Protein AF-0000000087741694 (afdb_homodimer)

Sequence (452 aa):
MKETFDQDNRLTVNGIVIKHRPVGEYDFTVTIITMERGKISAFARGARKPGGKLSGNVEPFCYGTFTLYEGKSSYNIIETDIINYFEPFRRNLEDTCYGTYLLELADYYATENSDETELLKLLYLSLTALTKDAFDKRLVRCIFELRALVIDGQYPGFPENRGYSDAVKLAMQHINGSDLKSLFTFRLSDQALKELIDITRMYREHFVDRQLKSLEILSTVERELIMKETFDQDNRLTVNGIVIKHRPVGEYDFTVTIITMERGKISAFARGARKPGGKLSGNVEPFCYGTFTLYEGKSSYNIIETDIINYFEPFRRNLEDTCYGTYLLELADYYATENSDETELLKLLYLSLTALTKDAFDKRLVRCIFELRALVIDGQYPGFPENRGYSDAVKLAMQHINGSDLKSLFTFRLSDQALKELIDITRMYREHFVDRQLKSLEILSTVERELI

Structure (mmCIF, N/CA/C/O backbone):
data_AF-0000000087741694-model_v1
#
loop_
_entity.id
_entity.type
_entity.pdbx_description
1 polymer 'DNA repair protein RecO'
#
loop_
_atom_site.group_PDB
_atom_site.id
_atom_site.type_symbol
_atom_site.label_atom_id
_atom_site.label_alt_id
_atom_site.label_comp_id
_atom_site.label_asym_id
_atom_site.label_entity_id
_atom_site.label_seq_id
_atom_site.pdbx_PDB_ins_code
_atom_site.Cartn_x
_atom_site.Cartn_y
_atom_site.Cartn_z
_atom_site.occupancy
_atom_site.B_iso_or_equiv
_atom_site.auth_seq_id
_atom_site.auth_comp_id
_atom_site.auth_asym_id
_atom_site.auth_atom_id
_atom_site.pdbx_PDB_model_num
ATOM 1 N N . MET A 1 1 ? 46.594 -31.969 6.262 1 24.14 1 MET A N 1
ATOM 2 C CA . MET A 1 1 ? 46.094 -31.328 5.043 1 24.14 1 MET A CA 1
ATOM 3 C C . MET A 1 1 ? 44.562 -31.219 5.09 1 24.14 1 MET A C 1
ATOM 5 O O . MET A 1 1 ? 43.844 -32.125 4.672 1 24.14 1 MET A O 1
ATOM 9 N N . LYS A 1 2 ? 43.938 -30.969 6.297 1 33.34 2 LYS A N 1
ATOM 10 C CA . LYS A 1 2 ? 42.562 -31.031 6.801 1 33.34 2 LYS A CA 1
ATOM 11 C C . LYS A 1 2 ? 41.594 -30.281 5.895 1 33.34 2 LYS A C 1
ATOM 13 O O . LYS A 1 2 ? 41.656 -29.047 5.832 1 33.34 2 LYS A O 1
ATOM 18 N N . GLU A 1 3 ? 41.562 -30.656 4.613 1 34.78 3 GLU A N 1
ATOM 19 C CA . GLU A 1 3 ? 40.688 -30.203 3.545 1 34.78 3 GLU A CA 1
ATOM 20 C C . GLU A 1 3 ? 39.219 -30.078 4.035 1 34.78 3 GLU A C 1
ATOM 22 O O . GLU A 1 3 ? 38.5 -31.062 4.113 1 34.78 3 GLU A O 1
ATOM 27 N N . THR A 1 4 ? 39 -29.609 5.199 1 36.34 4 THR A N 1
ATOM 28 C CA . THR A 1 4 ? 37.719 -29.422 5.875 1 36.34 4 THR A CA 1
ATOM 29 C C . THR A 1 4 ? 36.656 -28.891 4.902 1 36.34 4 THR A C 1
ATOM 31 O O . THR A 1 4 ? 36.875 -27.891 4.223 1 36.34 4 THR A O 1
ATOM 34 N N . PHE A 1 5 ? 35.906 -29.734 4.148 1 37.19 5 PHE A N 1
ATOM 35 C CA . PHE A 1 5 ? 34.75 -29.562 3.309 1 37.19 5 PHE A CA 1
ATOM 36 C C . PHE A 1 5 ? 33.844 -28.438 3.848 1 37.19 5 PHE A C 1
ATOM 38 O O . PHE A 1 5 ? 33.062 -28.656 4.785 1 37.19 5 PHE A O 1
ATOM 45 N N . ASP A 1 6 ? 34.219 -27.328 4.367 1 41.81 6 ASP A N 1
ATOM 46 C CA . ASP A 1 6 ? 33.469 -26.094 4.523 1 41.81 6 ASP A CA 1
ATOM 47 C C . ASP A 1 6 ? 32.406 -25.953 3.43 1 41.81 6 ASP A C 1
ATOM 49 O O . ASP A 1 6 ? 32.719 -25.531 2.312 1 41.81 6 ASP A O 1
ATOM 53 N N . GLN A 1 7 ? 31.75 -26.922 2.783 1 45.66 7 GLN A N 1
ATOM 54 C CA . GLN A 1 7 ? 30.75 -27.25 1.775 1 45.66 7 GLN A CA 1
ATOM 55 C C . GLN A 1 7 ? 29.703 -26.141 1.645 1 45.66 7 GLN A C 1
ATOM 57 O O . GLN A 1 7 ? 29.109 -25.719 2.639 1 45.66 7 GLN A O 1
ATOM 62 N N . ASP A 1 8 ? 29.859 -25.094 0.724 1 59.34 8 ASP A N 1
ATOM 63 C CA . ASP A 1 8 ? 29.312 -23.766 0.406 1 59.34 8 ASP A CA 1
ATOM 64 C C . ASP A 1 8 ? 27.797 -23.781 0.395 1 59.34 8 ASP A C 1
ATOM 66 O O . ASP A 1 8 ? 27.172 -24.297 -0.542 1 59.34 8 ASP A O 1
ATOM 70 N N . ASN A 1 9 ? 27.031 -23.922 1.362 1 82.44 9 ASN A N 1
ATOM 71 C CA . ASN A 1 9 ? 25.609 -23.969 1.669 1 82.44 9 ASN A CA 1
ATOM 72 C C . ASN A 1 9 ? 24.875 -22.75 1.134 1 82.44 9 ASN A C 1
ATOM 74 O O . ASN A 1 9 ? 23.844 -22.359 1.673 1 82.44 9 ASN A O 1
ATOM 78 N N . ARG A 1 10 ? 25.516 -22.203 0.082 1 90.69 10 ARG A N 1
ATOM 79 C CA . ARG A 1 10 ? 24.844 -21.094 -0.572 1 90.69 10 ARG A CA 1
ATOM 80 C C . ARG A 1 10 ? 23.969 -21.562 -1.727 1 90.69 10 ARG A C 1
ATOM 82 O O . ARG A 1 10 ? 24.344 -22.484 -2.463 1 90.69 10 ARG A O 1
ATOM 89 N N . LEU A 1 11 ? 22.844 -21.109 -1.789 1 93.56 11 LEU A N 1
ATOM 90 C CA . LEU A 1 11 ? 21.938 -21.406 -2.895 1 93.56 11 LEU A CA 1
ATOM 91 C C . LEU A 1 11 ? 21.328 -20.125 -3.451 1 93.56 11 LEU A C 1
ATOM 93 O O . LEU A 1 11 ? 21.125 -19.156 -2.713 1 93.56 11 LEU A O 1
ATOM 97 N N . THR A 1 12 ? 21.172 -20.078 -4.785 1 96.56 12 THR A N 1
ATOM 98 C CA . THR A 1 12 ? 20.531 -18.953 -5.457 1 96.56 12 THR A CA 1
ATOM 99 C C . THR A 1 12 ? 19.156 -19.359 -5.996 1 96.56 12 THR A C 1
ATOM 101 O O . THR A 1 12 ? 19.016 -20.406 -6.637 1 96.56 12 THR A O 1
ATOM 104 N N . VAL A 1 13 ? 18.172 -18.562 -5.668 1 96.44 13 VAL A N 1
ATOM 105 C CA . VAL A 1 13 ? 16.828 -18.844 -6.137 1 96.44 13 VAL A CA 1
ATOM 106 C C . VAL A 1 13 ? 16.25 -17.609 -6.836 1 96.44 13 VAL A C 1
ATOM 108 O O . VAL A 1 13 ? 16.641 -16.484 -6.535 1 96.44 13 VAL A O 1
ATOM 111 N N . ASN A 1 14 ? 15.375 -17.828 -7.824 1 97.31 14 ASN A N 1
ATOM 112 C CA . ASN A 1 14 ? 14.562 -16.797 -8.477 1 97.31 14 ASN A CA 1
ATOM 113 C C . ASN A 1 14 ? 13.141 -16.766 -7.922 1 97.31 14 ASN A C 1
ATOM 115 O O . ASN A 1 14 ? 12.508 -17.812 -7.781 1 97.31 14 ASN A O 1
ATOM 119 N N . GLY A 1 15 ? 12.711 -15.578 -7.48 1 98 15 GLY A N 1
ATOM 120 C CA . GLY A 1 15 ? 11.375 -15.57 -6.91 1 98 15 GLY A CA 1
ATOM 121 C C . GLY A 1 15 ? 10.859 -14.18 -6.609 1 98 15 GLY A C 1
ATOM 122 O O . GLY A 1 15 ? 11.453 -13.188 -7.031 1 98 15 GLY A O 1
ATOM 123 N N . ILE A 1 16 ? 9.703 -14.148 -6.02 1 98.25 16 ILE A N 1
ATOM 124 C CA . ILE A 1 16 ? 9.023 -12.914 -5.648 1 98.25 16 ILE A CA 1
ATOM 125 C C . ILE A 1 16 ? 8.742 -12.914 -4.145 1 98.25 16 ILE A C 1
ATOM 127 O O . ILE A 1 16 ? 8.352 -13.938 -3.582 1 98.25 16 ILE A O 1
ATOM 131 N N . VAL A 1 17 ? 9.039 -11.75 -3.504 1 97.19 17 VAL A N 1
ATOM 132 C CA . VAL A 1 17 ? 8.727 -11.594 -2.088 1 97.19 17 VAL A CA 1
ATOM 133 C C . VAL A 1 17 ? 7.223 -11.43 -1.908 1 97.19 17 VAL A C 1
ATOM 135 O O . VAL A 1 17 ? 6.609 -10.547 -2.51 1 97.19 17 VAL A O 1
ATOM 138 N N . ILE A 1 18 ? 6.688 -12.234 -1.032 1 96.75 18 ILE A N 1
ATOM 139 C CA . ILE A 1 18 ? 5.25 -12.25 -0.786 1 96.75 18 ILE A CA 1
ATOM 140 C C . ILE A 1 18 ? 4.922 -11.367 0.416 1 96.75 18 ILE A C 1
ATOM 142 O O . ILE A 1 18 ? 3.945 -10.609 0.392 1 96.75 18 ILE A O 1
ATOM 146 N N . LYS A 1 19 ? 5.605 -11.547 1.415 1 94.25 19 LYS A N 1
ATOM 147 C CA . LYS A 1 19 ? 5.422 -10.797 2.658 1 94.25 19 LYS A CA 1
ATOM 148 C C . LYS A 1 19 ? 6.684 -10.836 3.514 1 94.25 19 LYS A C 1
ATOM 150 O O . LYS A 1 19 ? 7.598 -11.625 3.244 1 94.25 19 LYS A O 1
ATOM 155 N N . HIS A 1 20 ? 6.773 -9.938 4.359 1 94.38 20 HIS A N 1
ATOM 156 C CA . HIS A 1 20 ? 7.832 -9.961 5.363 1 94.38 20 HIS A CA 1
ATOM 157 C C . HIS A 1 20 ? 7.309 -9.516 6.723 1 94.38 20 HIS A C 1
ATOM 159 O O . HIS A 1 20 ? 6.258 -8.875 6.812 1 94.38 20 HIS A O 1
ATOM 165 N N . ARG A 1 21 ? 7.973 -9.945 7.75 1 91.75 21 ARG A N 1
ATOM 166 C CA . ARG A 1 21 ? 7.625 -9.594 9.125 1 91.75 21 ARG A CA 1
ATOM 167 C C . ARG A 1 21 ? 8.867 -9.211 9.922 1 91.75 21 ARG A C 1
ATOM 169 O O . ARG A 1 21 ? 9.922 -9.844 9.773 1 91.75 21 ARG A O 1
ATOM 176 N N . PRO A 1 22 ? 8.695 -8.164 10.75 1 90.38 22 PRO A N 1
ATOM 177 C CA . PRO A 1 22 ? 9.852 -7.773 11.562 1 90.38 22 PRO A CA 1
ATOM 178 C C . PRO A 1 22 ? 10.219 -8.82 12.609 1 90.38 22 PRO A C 1
ATOM 180 O O . PRO A 1 22 ? 9.336 -9.453 13.188 1 90.38 22 PRO A O 1
ATOM 183 N N . VAL A 1 23 ? 11.461 -9 12.68 1 92.88 23 VAL A N 1
ATOM 184 C CA . VAL A 1 23 ? 12.023 -9.867 13.719 1 92.88 23 VAL A CA 1
ATOM 185 C C . VAL A 1 23 ? 13.25 -9.195 14.336 1 92.88 23 VAL A C 1
ATOM 187 O O . VAL A 1 23 ? 14.102 -8.656 13.625 1 92.88 23 VAL A O 1
ATOM 190 N N . GLY A 1 24 ? 13.289 -9.219 15.656 1 92.12 24 GLY A N 1
ATOM 191 C CA . GLY A 1 24 ? 14.406 -8.547 16.297 1 92.12 24 GLY A CA 1
ATOM 192 C C . GLY A 1 24 ? 14.383 -7.039 16.094 1 92.12 24 GLY A C 1
ATOM 193 O O . GLY A 1 24 ? 13.312 -6.445 15.938 1 92.12 24 GLY A O 1
ATOM 194 N N . GLU A 1 25 ? 15.5 -6.441 16.219 1 90 25 GLU A N 1
ATOM 195 C CA . GLU A 1 25 ? 15.586 -4.984 16.141 1 90 25 GLU A CA 1
ATOM 196 C C . GLU A 1 25 ? 15.594 -4.5 14.703 1 90 25 GLU A C 1
ATOM 198 O O . GLU A 1 25 ? 14.93 -3.516 14.367 1 90 25 GLU A O 1
ATOM 203 N N . TYR A 1 26 ? 16.312 -5.273 13.82 1 91.44 26 TYR A N 1
ATOM 204 C CA . TYR A 1 26 ? 16.516 -4.699 12.492 1 91.44 26 TYR A CA 1
ATOM 205 C C . TYR A 1 26 ? 16.297 -5.742 11.406 1 91.44 26 TYR A C 1
ATOM 207 O O . TYR A 1 26 ? 16.594 -5.5 10.234 1 91.44 26 TYR A O 1
ATOM 215 N N . ASP A 1 27 ? 15.773 -6.949 11.742 1 94.75 27 ASP A N 1
ATOM 216 C CA . ASP A 1 27 ? 15.695 -8.039 10.773 1 94.75 27 ASP A CA 1
ATOM 217 C C . ASP A 1 27 ? 14.266 -8.242 10.289 1 94.75 27 ASP A C 1
ATOM 219 O O . ASP A 1 27 ? 13.312 -7.77 10.922 1 94.75 27 ASP A O 1
ATOM 223 N N . PHE A 1 28 ? 14.203 -8.93 9.102 1 95.12 28 PHE A N 1
ATOM 224 C CA . PHE A 1 28 ? 12.93 -9.453 8.641 1 95.12 28 PHE A CA 1
ATOM 225 C C . PHE A 1 28 ? 12.984 -10.969 8.484 1 95.12 28 PHE A C 1
ATOM 227 O O . PHE A 1 28 ? 14.047 -11.523 8.188 1 95.12 28 PHE A O 1
ATOM 234 N N . THR A 1 29 ? 11.883 -11.586 8.797 1 96.56 29 THR A N 1
ATOM 235 C CA . THR A 1 29 ? 11.594 -12.859 8.141 1 96.56 29 THR A CA 1
ATOM 236 C C . THR A 1 29 ? 10.805 -12.633 6.848 1 96.56 29 THR A C 1
ATOM 238 O O . THR A 1 29 ? 9.797 -11.93 6.848 1 96.56 29 THR A O 1
ATOM 241 N N . VAL A 1 30 ? 11.258 -13.203 5.785 1 96.88 30 VAL A N 1
ATOM 242 C CA . VAL A 1 30 ? 10.719 -12.922 4.461 1 96.88 30 VAL A CA 1
ATOM 243 C C . VAL A 1 30 ? 10.172 -14.211 3.84 1 96.88 30 VAL A C 1
ATOM 245 O O . VAL A 1 30 ? 10.828 -15.25 3.885 1 96.88 30 VAL A O 1
ATOM 248 N N . THR A 1 31 ? 9.016 -14.148 3.33 1 97 31 THR A N 1
ATOM 249 C CA . THR A 1 31 ? 8.445 -15.25 2.564 1 97 31 THR A CA 1
ATOM 250 C C . THR A 1 31 ? 8.602 -15 1.066 1 97 31 THR A C 1
ATOM 252 O O . THR A 1 31 ? 8.227 -13.945 0.562 1 97 31 THR A O 1
ATOM 255 N N . ILE A 1 32 ? 9.18 -16 0.4 1 97.69 32 ILE A N 1
ATOM 256 C CA . ILE A 1 32 ? 9.445 -15.898 -1.031 1 97.69 32 ILE A CA 1
ATOM 257 C C . ILE A 1 32 ? 8.875 -17.125 -1.75 1 97.69 32 ILE A C 1
ATOM 259 O O . ILE A 1 32 ? 9.055 -18.25 -1.301 1 97.69 32 ILE A O 1
ATOM 263 N N . ILE A 1 33 ? 8.117 -16.891 -2.803 1 98.06 33 ILE A N 1
ATOM 264 C CA . ILE A 1 33 ? 7.812 -17.969 -3.734 1 98.06 33 ILE A CA 1
ATOM 265 C C . ILE A 1 33 ? 8.914 -18.062 -4.793 1 98.06 33 ILE A C 1
ATOM 267 O O . ILE A 1 33 ? 9.203 -17.078 -5.48 1 98.06 33 ILE A O 1
ATOM 271 N N . THR A 1 34 ? 9.484 -19.219 -4.875 1 97 34 THR A N 1
ATOM 272 C CA . THR A 1 34 ? 10.656 -19.375 -5.73 1 97 34 THR A CA 1
ATOM 273 C C . THR A 1 34 ? 10.406 -20.422 -6.816 1 97 34 THR A C 1
ATOM 275 O O . THR A 1 34 ? 9.5 -21.25 -6.688 1 97 34 THR A O 1
ATOM 278 N N . MET A 1 35 ? 11.172 -20.312 -7.879 1 94.75 35 MET A N 1
ATOM 279 C CA . MET A 1 35 ? 11.141 -21.312 -8.945 1 94.75 35 MET A CA 1
ATOM 280 C C . MET A 1 35 ? 11.789 -22.609 -8.492 1 94.75 35 MET A C 1
ATOM 282 O O . MET A 1 35 ? 11.312 -23.703 -8.836 1 94.75 35 MET A O 1
ATOM 286 N N . GLU A 1 36 ? 12.758 -22.547 -7.59 1 92.81 36 GLU A N 1
ATOM 287 C CA . GLU A 1 36 ? 13.648 -23.672 -7.301 1 92.81 36 GLU A CA 1
ATOM 288 C C . GLU A 1 36 ? 13.203 -24.422 -6.051 1 92.81 36 GLU A C 1
ATOM 290 O O . GLU A 1 36 ? 13.359 -25.641 -5.961 1 92.81 36 GLU A O 1
ATOM 295 N N . ARG A 1 37 ? 12.648 -23.734 -5.121 1 92.69 37 ARG A N 1
ATOM 296 C CA . ARG A 1 37 ? 12.422 -24.359 -3.816 1 92.69 37 ARG A CA 1
ATOM 297 C C . ARG A 1 37 ? 10.992 -24.125 -3.344 1 92.69 37 ARG A C 1
ATOM 299 O O . ARG A 1 37 ? 10.68 -24.328 -2.166 1 92.69 37 ARG A O 1
ATOM 306 N N . GLY A 1 38 ? 10.141 -23.672 -4.281 1 94.75 38 GLY A N 1
ATOM 307 C CA . GLY A 1 38 ? 8.789 -23.391 -3.846 1 94.75 38 GLY A CA 1
ATOM 308 C C . GLY A 1 38 ? 8.695 -22.219 -2.9 1 94.75 38 GLY A C 1
ATOM 309 O O . GLY A 1 38 ? 9.391 -21.219 -3.082 1 94.75 38 GLY A O 1
ATOM 310 N N . LYS A 1 39 ? 7.773 -22.312 -1.939 1 96.62 39 LYS A N 1
ATOM 311 C CA . LYS A 1 39 ? 7.621 -21.25 -0.938 1 96.62 39 LYS A CA 1
ATOM 312 C C . LYS A 1 39 ? 8.617 -21.438 0.204 1 96.62 39 LYS A C 1
ATOM 314 O O . LYS A 1 39 ? 8.695 -22.5 0.81 1 96.62 39 LYS A O 1
ATOM 319 N N . ILE A 1 40 ? 9.375 -20.422 0.472 1 96.19 40 ILE A N 1
ATOM 320 C CA . ILE A 1 40 ? 10.352 -20.516 1.553 1 96.19 40 ILE A CA 1
ATOM 321 C C . ILE A 1 40 ? 10.219 -19.312 2.48 1 96.19 40 ILE A C 1
ATOM 323 O O . ILE A 1 40 ? 9.664 -18.281 2.092 1 96.19 40 ILE A O 1
ATOM 327 N N . SER A 1 41 ? 10.688 -19.5 3.672 1 96.19 41 SER A N 1
ATOM 328 C CA . SER A 1 41 ? 10.883 -18.422 4.633 1 96.19 41 SER A CA 1
ATOM 329 C C . SER A 1 41 ? 12.367 -18.219 4.926 1 96.19 41 SER A C 1
ATOM 331 O O . SER A 1 41 ? 13.109 -19.172 5.117 1 96.19 41 SER A O 1
ATOM 333 N N . ALA A 1 42 ? 12.82 -17 4.84 1 97.44 42 ALA A N 1
ATOM 334 C CA . ALA A 1 42 ? 14.234 -16.703 5.039 1 97.44 42 ALA A CA 1
ATOM 335 C C . ALA A 1 42 ? 14.414 -15.453 5.91 1 97.44 42 ALA A C 1
ATOM 337 O O . ALA A 1 42 ? 13.602 -14.531 5.852 1 97.44 42 ALA A O 1
ATOM 338 N N . PHE A 1 43 ? 15.477 -15.453 6.645 1 97.19 43 PHE A N 1
ATOM 339 C CA . PHE A 1 43 ? 15.82 -14.273 7.43 1 97.19 43 PHE A CA 1
ATOM 340 C C . PHE A 1 43 ? 16.594 -13.266 6.582 1 97.19 43 PHE A C 1
ATOM 342 O O . PHE A 1 43 ? 17.453 -13.641 5.785 1 97.19 43 PHE A O 1
ATOM 349 N N . ALA A 1 44 ? 16.234 -12.039 6.715 1 96.81 44 ALA A N 1
ATOM 350 C CA . ALA A 1 44 ? 16.969 -10.922 6.145 1 96.81 44 ALA A CA 1
ATOM 351 C C . ALA A 1 44 ? 17.562 -10.039 7.242 1 96.81 44 ALA A C 1
ATOM 353 O O . ALA A 1 44 ? 16.906 -9.102 7.715 1 96.81 44 ALA A O 1
ATOM 354 N N . ARG A 1 45 ? 18.797 -10.273 7.52 1 94.94 45 ARG A N 1
ATOM 355 C CA . ARG A 1 45 ? 19.438 -9.578 8.625 1 94.94 45 ARG A CA 1
ATOM 356 C C . ARG A 1 45 ? 19.797 -8.148 8.242 1 94.94 45 ARG A C 1
ATOM 358 O O . ARG A 1 45 ? 20.328 -7.906 7.148 1 94.94 45 ARG A O 1
ATOM 365 N N . GLY A 1 46 ? 19.438 -7.207 9.18 1 92.75 46 GLY A N 1
ATOM 366 C CA . GLY A 1 46 ? 19.781 -5.809 8.969 1 92.75 46 GLY A CA 1
ATOM 367 C C . GLY A 1 46 ? 18.938 -5.141 7.902 1 92.75 46 GLY A C 1
ATOM 368 O O . GLY A 1 46 ? 19.219 -4.008 7.5 1 92.75 46 GLY A O 1
ATOM 369 N N . ALA A 1 47 ? 17.953 -5.801 7.438 1 91.44 47 ALA A N 1
ATOM 370 C CA . ALA A 1 47 ? 17.156 -5.305 6.316 1 91.44 47 ALA A CA 1
ATOM 371 C C . ALA A 1 47 ? 16.375 -4.051 6.703 1 91.44 47 ALA A C 1
ATOM 373 O O . ALA A 1 47 ? 15.945 -3.295 5.832 1 91.44 47 ALA A O 1
ATOM 374 N N . ARG A 1 48 ? 16.141 -3.812 7.973 1 86.44 48 ARG A N 1
ATOM 375 C CA . ARG A 1 48 ? 15.375 -2.658 8.43 1 86.44 48 ARG A CA 1
ATOM 376 C C . ARG A 1 48 ? 16.297 -1.493 8.781 1 86.44 48 ARG A C 1
ATOM 378 O O . ARG A 1 48 ? 15.828 -0.443 9.227 1 86.44 48 ARG A O 1
ATOM 385 N N . LYS A 1 49 ? 17.562 -1.662 8.594 1 83.81 49 LYS A N 1
ATOM 386 C CA . LYS A 1 49 ? 18.516 -0.571 8.812 1 83.81 49 LYS A CA 1
ATOM 387 C C . LYS A 1 49 ? 18.516 0.397 7.633 1 83.81 49 LYS A C 1
ATOM 389 O O . LYS A 1 49 ? 18.609 -0.024 6.48 1 83.81 49 LYS A O 1
ATOM 394 N N . PRO A 1 50 ? 18.391 1.628 8.016 1 73.56 50 PRO A N 1
ATOM 395 C CA . PRO A 1 50 ? 18.531 2.588 6.918 1 73.56 50 PRO A CA 1
ATOM 396 C C . PRO A 1 50 ? 19.859 2.434 6.164 1 73.56 50 PRO A C 1
ATOM 398 O O . PRO A 1 50 ? 20.922 2.359 6.785 1 73.56 50 PRO A O 1
ATOM 401 N N . GLY A 1 51 ? 19.766 2.221 4.859 1 72.81 51 GLY A N 1
ATOM 402 C CA . GLY A 1 51 ? 20.969 2.123 4.031 1 72.81 51 GLY A CA 1
ATOM 403 C C . GLY A 1 51 ? 21.562 0.731 4.02 1 72.81 51 GLY A C 1
ATOM 404 O O . GLY A 1 51 ? 22.625 0.511 3.414 1 72.81 51 GLY A O 1
ATOM 405 N N . GLY A 1 52 ? 21 -0.155 4.648 1 80.62 52 GLY A N 1
ATOM 406 C CA . GLY A 1 52 ? 21.484 -1.521 4.664 1 80.62 52 GLY A CA 1
ATOM 407 C C . GLY A 1 52 ? 21.453 -2.188 3.303 1 80.62 52 GLY A C 1
ATOM 408 O O . GLY A 1 52 ? 20.719 -1.744 2.412 1 80.62 52 GLY A O 1
ATOM 409 N N . LYS A 1 53 ? 22.266 -3.244 3.148 1 85.19 53 LYS A N 1
ATOM 410 C CA . LYS A 1 53 ? 22.422 -3.943 1.876 1 85.19 53 LYS A CA 1
ATOM 411 C C . LYS A 1 53 ? 21.094 -4.539 1.402 1 85.19 53 LYS A C 1
ATOM 413 O O . LYS A 1 53 ? 20.812 -4.547 0.205 1 85.19 53 LYS A O 1
ATOM 418 N N . LEU A 1 54 ? 20.328 -5.031 2.324 1 91.69 54 LEU A N 1
ATOM 419 C CA . LEU A 1 54 ? 19.094 -5.715 1.975 1 91.69 54 LEU A CA 1
ATOM 420 C C . LEU A 1 54 ? 17.906 -4.77 2.104 1 91.69 54 LEU A C 1
ATOM 422 O O . LEU A 1 54 ? 16.781 -5.137 1.761 1 91.69 54 LEU A O 1
ATOM 426 N N . SER A 1 55 ? 18.156 -3.545 2.562 1 83.75 55 SER A N 1
ATOM 427 C CA . SER A 1 55 ? 17.062 -2.586 2.768 1 83.75 55 SER A CA 1
ATOM 428 C C . SER A 1 55 ? 16.375 -2.248 1.453 1 83.75 55 SER A C 1
ATOM 430 O O . SER A 1 55 ? 17.031 -1.953 0.454 1 83.75 55 SER A O 1
ATOM 432 N N . GLY A 1 56 ? 15.016 -2.459 1.428 1 82.06 56 GLY A N 1
ATOM 433 C CA . GLY A 1 56 ? 14.242 -2.143 0.238 1 82.06 56 GLY A CA 1
ATOM 434 C C . GLY A 1 56 ? 14.195 -3.281 -0.763 1 82.06 56 GLY A C 1
ATOM 435 O O . GLY A 1 56 ? 13.391 -3.258 -1.7 1 82.06 56 GLY A O 1
ATOM 436 N N . ASN A 1 57 ? 15.008 -4.316 -0.549 1 89.5 57 ASN A N 1
ATOM 437 C CA . ASN A 1 57 ? 15.148 -5.359 -1.558 1 89.5 57 ASN A CA 1
ATOM 438 C C . ASN A 1 57 ? 14.406 -6.629 -1.155 1 89.5 57 ASN A C 1
ATOM 440 O O . ASN A 1 57 ? 14.375 -7.605 -1.908 1 89.5 57 ASN A O 1
ATOM 444 N N . VAL A 1 58 ? 13.836 -6.562 -0.015 1 93.12 58 VAL A N 1
ATOM 445 C CA . VAL A 1 58 ? 13.094 -7.73 0.443 1 93.12 58 VAL A CA 1
ATOM 446 C C . VAL A 1 58 ? 11.672 -7.328 0.819 1 93.12 58 VAL A C 1
ATOM 448 O O . VAL A 1 58 ? 11.086 -7.883 1.752 1 93.12 58 VAL A O 1
ATOM 451 N N . GLU A 1 59 ? 11.211 -6.32 0.126 1 90.31 59 GLU A N 1
ATOM 452 C CA . GLU A 1 59 ? 9.836 -5.859 0.287 1 90.31 59 GLU A CA 1
ATOM 453 C C . GLU A 1 59 ? 8.867 -6.688 -0.554 1 90.31 59 GLU A C 1
ATOM 455 O O . GLU A 1 59 ? 9.258 -7.258 -1.576 1 90.31 59 GLU A O 1
ATOM 460 N N . PRO A 1 60 ? 7.605 -6.734 -0.126 1 93.75 60 PRO A N 1
ATOM 461 C CA . PRO A 1 60 ? 6.621 -7.383 -0.997 1 93.75 60 PRO A CA 1
ATOM 462 C C . PRO A 1 60 ? 6.668 -6.859 -2.432 1 93.75 60 PRO A C 1
ATOM 464 O O . PRO A 1 60 ? 6.922 -5.672 -2.65 1 93.75 60 PRO A O 1
ATOM 467 N N . PHE A 1 61 ? 6.477 -7.73 -3.41 1 94.56 61 PHE A N 1
ATOM 468 C CA . PHE A 1 61 ? 6.438 -7.457 -4.844 1 94.56 61 PHE A CA 1
ATOM 469 C C . PHE A 1 61 ? 7.836 -7.535 -5.445 1 94.56 61 PHE A C 1
ATOM 471 O O . PHE A 1 61 ? 7.984 -7.688 -6.66 1 94.56 61 PHE A O 1
ATOM 478 N N . CYS A 1 62 ? 8.875 -7.418 -4.641 1 93.06 62 CYS A N 1
ATOM 479 C CA . CYS A 1 62 ? 10.219 -7.488 -5.195 1 93.06 62 CYS A CA 1
ATOM 480 C C . CYS A 1 62 ? 10.461 -8.828 -5.883 1 93.06 62 CYS A C 1
ATOM 482 O O . CYS A 1 62 ? 10.305 -9.883 -5.262 1 93.06 62 CYS A O 1
ATOM 484 N N . TYR A 1 63 ? 10.773 -8.75 -7.176 1 96.94 63 TYR A N 1
ATOM 485 C CA . TYR A 1 63 ? 11.102 -9.922 -7.973 1 96.94 63 TYR A CA 1
ATOM 486 C C . TYR A 1 63 ? 12.562 -9.891 -8.406 1 96.94 63 TYR A C 1
ATOM 488 O O . TYR A 1 63 ? 13.047 -8.883 -8.922 1 96.94 63 TYR A O 1
ATOM 496 N N . GLY A 1 64 ? 13.195 -11.023 -8.172 1 96.88 64 GLY A N 1
ATOM 497 C CA . GLY A 1 64 ? 14.594 -11.102 -8.57 1 96.88 64 GLY A CA 1
ATOM 498 C C . GLY A 1 64 ? 15.281 -12.375 -8.102 1 96.88 64 GLY A C 1
ATOM 499 O O . GLY A 1 64 ? 14.633 -13.414 -7.961 1 96.88 64 GLY A O 1
ATOM 500 N N . THR A 1 65 ? 16.578 -12.258 -8.031 1 97.88 65 THR A N 1
ATOM 501 C CA . THR A 1 65 ? 17.406 -13.367 -7.574 1 97.88 65 THR A CA 1
ATOM 502 C C . THR A 1 65 ? 17.844 -13.148 -6.129 1 97.88 65 THR A C 1
ATOM 504 O O . THR A 1 65 ? 18.219 -12.031 -5.75 1 97.88 65 THR A O 1
ATOM 507 N N . PHE A 1 66 ? 17.75 -14.188 -5.375 1 97.94 66 PHE A N 1
ATOM 508 C CA . PHE A 1 66 ? 18.141 -14.172 -3.969 1 97.94 66 PHE A CA 1
ATOM 509 C C . PHE A 1 66 ? 19.203 -15.227 -3.689 1 97.94 66 PHE A C 1
ATOM 511 O O . PHE A 1 66 ? 19.016 -16.406 -3.992 1 97.94 66 PHE A O 1
ATOM 518 N N . THR A 1 67 ? 20.297 -14.781 -3.158 1 98.12 67 THR A N 1
ATOM 519 C CA . THR A 1 67 ? 21.312 -15.703 -2.678 1 98.12 67 THR A CA 1
ATOM 520 C C . THR A 1 67 ? 21.125 -16 -1.195 1 98.12 67 THR A C 1
ATOM 522 O O . THR A 1 67 ? 21.062 -15.086 -0.372 1 98.12 67 THR A O 1
ATOM 525 N N . LEU A 1 68 ? 21.016 -17.266 -0.891 1 97.31 68 LEU A N 1
ATOM 526 C CA . LEU A 1 68 ? 20.672 -17.703 0.457 1 97.31 68 LEU A CA 1
ATOM 527 C C . LEU A 1 68 ? 21.781 -18.562 1.05 1 97.31 68 LEU A C 1
ATOM 529 O O . LEU A 1 68 ? 22.438 -19.312 0.329 1 97.31 68 LEU A O 1
ATOM 533 N N . TYR A 1 69 ? 21.969 -18.391 2.346 1 95.81 69 TYR A N 1
ATOM 534 C CA . TYR A 1 69 ? 22.672 -19.391 3.143 1 95.81 69 TYR A CA 1
ATOM 535 C C . TYR A 1 69 ? 21.703 -20.375 3.773 1 95.81 69 TYR A C 1
ATOM 537 O O . TYR A 1 69 ? 20.734 -19.969 4.438 1 95.81 69 TYR A O 1
ATOM 545 N N . GLU A 1 70 ? 21.891 -21.609 3.447 1 91.06 70 GLU A N 1
ATOM 546 C CA . GLU A 1 70 ? 21.016 -22.641 4.004 1 91.06 70 GLU A CA 1
ATOM 547 C C . GLU A 1 70 ? 21.547 -23.141 5.34 1 91.06 70 GLU A C 1
ATOM 549 O O . GLU A 1 70 ? 22.609 -23.766 5.398 1 91.06 70 GLU A O 1
ATOM 554 N N . GLY A 1 71 ? 20.766 -22.734 6.363 1 85.06 71 GLY A N 1
ATOM 555 C CA . GLY A 1 71 ? 21.094 -23.297 7.668 1 85.06 71 GLY A CA 1
ATOM 556 C C . GLY A 1 71 ? 20.375 -24.594 7.957 1 85.06 71 GLY A C 1
ATOM 557 O O . GLY A 1 71 ? 19.938 -25.281 7.035 1 85.06 71 GLY A O 1
ATOM 558 N N . LYS A 1 72 ? 20.328 -25.047 9.18 1 80.44 72 LYS A N 1
ATOM 559 C CA . LYS A 1 72 ? 19.703 -26.297 9.586 1 80.44 72 LYS A CA 1
ATOM 560 C C . LYS A 1 72 ? 18.203 -26.266 9.344 1 80.44 72 LYS A C 1
ATOM 562 O O . LYS A 1 72 ? 17.641 -27.219 8.805 1 80.44 72 LYS A O 1
ATOM 567 N N . SER A 1 73 ? 17.578 -25.125 9.688 1 80.06 73 SER A N 1
ATOM 568 C CA . SER A 1 73 ? 16.125 -25.094 9.586 1 80.06 73 SER A CA 1
ATOM 569 C C . SER A 1 73 ? 15.633 -23.797 8.969 1 80.06 73 SER A C 1
ATOM 571 O O . SER A 1 73 ? 14.438 -23.484 9.008 1 80.06 73 SER A O 1
ATOM 573 N N . SER A 1 74 ? 16.688 -23.078 8.453 1 85.62 74 SER A N 1
ATOM 574 C CA . SER A 1 74 ? 16.234 -21.766 8 1 85.62 74 SER A CA 1
ATOM 575 C C . SER A 1 74 ? 17.125 -21.234 6.891 1 85.62 74 SER A C 1
ATOM 577 O O . SER A 1 74 ? 18.234 -21.719 6.695 1 85.62 74 SER A O 1
ATOM 579 N N . TYR A 1 75 ? 16.625 -20.375 6.078 1 94.81 75 TYR A N 1
ATOM 580 C CA . TYR A 1 75 ? 17.406 -19.656 5.074 1 94.81 75 TYR A CA 1
ATOM 581 C C . TYR A 1 75 ? 17.75 -18.25 5.559 1 94.81 75 TYR A C 1
ATOM 583 O O . TYR A 1 75 ? 17 -17.656 6.328 1 94.81 75 TYR A O 1
ATOM 591 N N . ASN A 1 76 ? 18.984 -17.875 5.184 1 97.12 76 ASN A N 1
ATOM 592 C CA . ASN A 1 76 ? 19.391 -16.484 5.375 1 97.12 76 ASN A CA 1
ATOM 593 C C . ASN A 1 76 ? 19.688 -15.805 4.047 1 97.12 76 ASN A C 1
ATOM 595 O O . ASN A 1 76 ? 20.516 -16.297 3.266 1 97.12 76 ASN A O 1
ATOM 599 N N . ILE A 1 77 ? 19.031 -14.734 3.836 1 97.94 77 ILE A N 1
ATOM 600 C CA . ILE A 1 77 ? 19.297 -13.977 2.617 1 97.94 77 ILE A CA 1
ATOM 601 C C . ILE A 1 77 ? 20.609 -13.195 2.781 1 97.94 77 ILE A C 1
ATOM 603 O O . ILE A 1 77 ? 20.75 -12.406 3.719 1 97.94 77 ILE A O 1
ATOM 607 N N . ILE A 1 78 ? 21.516 -13.344 1.84 1 96.31 78 ILE A N 1
ATOM 608 C CA . ILE A 1 78 ? 22.797 -12.656 1.986 1 96.31 78 ILE A CA 1
ATOM 609 C C . ILE A 1 78 ? 22.953 -11.625 0.873 1 96.31 78 ILE A C 1
ATOM 611 O O . ILE A 1 78 ? 23.672 -10.633 1.037 1 96.31 78 ILE A O 1
ATOM 615 N N . GLU A 1 79 ? 22.391 -11.914 -0.297 1 96.31 79 GLU A N 1
ATOM 616 C CA . GLU A 1 79 ? 22.453 -11 -1.432 1 96.31 79 GLU A CA 1
ATOM 617 C C . GLU A 1 79 ? 21.172 -11.039 -2.244 1 96.31 79 GLU A C 1
ATOM 619 O O . GLU A 1 79 ? 20.484 -12.07 -2.295 1 96.31 79 GLU A O 1
ATOM 624 N N . THR A 1 80 ? 20.875 -9.875 -2.799 1 95.62 80 THR A N 1
ATOM 625 C CA . THR A 1 80 ? 19.719 -9.781 -3.684 1 95.62 80 THR A CA 1
ATOM 626 C C . THR A 1 80 ? 20.094 -9.062 -4.98 1 95.62 80 THR A C 1
ATOM 628 O O . THR A 1 80 ? 20.969 -8.203 -4.988 1 95.62 80 THR A O 1
ATOM 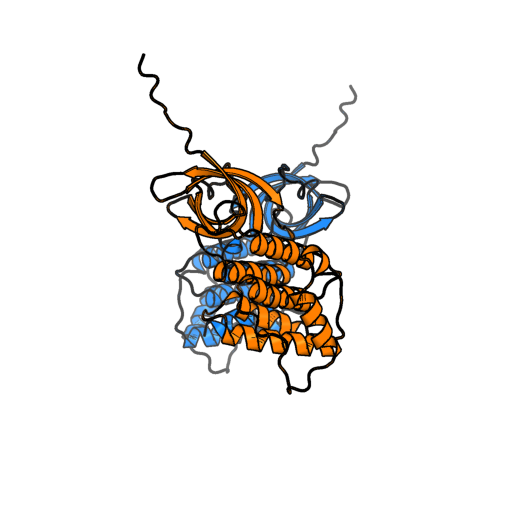631 N N . ASP A 1 81 ? 19.547 -9.492 -6.062 1 94.69 81 ASP A N 1
ATOM 632 C CA . ASP A 1 81 ? 19.547 -8.805 -7.348 1 94.69 81 ASP A CA 1
ATOM 633 C C . ASP A 1 81 ? 18.125 -8.641 -7.891 1 94.69 81 ASP A C 1
ATOM 635 O O . ASP A 1 81 ? 17.609 -9.539 -8.547 1 94.69 81 ASP A O 1
ATOM 639 N N . ILE A 1 82 ? 17.547 -7.445 -7.602 1 92.62 82 ILE A N 1
ATOM 640 C CA . ILE A 1 82 ? 16.141 -7.23 -7.898 1 92.62 82 ILE A CA 1
ATOM 641 C C . ILE A 1 82 ? 15.977 -6.781 -9.352 1 92.62 82 ILE A C 1
ATOM 643 O O . ILE A 1 82 ? 16.641 -5.84 -9.789 1 92.62 82 ILE A O 1
ATOM 647 N N . ILE A 1 83 ? 15.188 -7.492 -10.047 1 91.88 83 ILE A N 1
ATOM 648 C CA . ILE A 1 83 ? 14.914 -7.227 -11.453 1 91.88 83 ILE A CA 1
ATOM 649 C C . ILE A 1 83 ? 13.719 -6.281 -11.57 1 91.88 83 ILE A C 1
ATOM 651 O O . ILE A 1 83 ? 13.688 -5.43 -12.469 1 91.88 83 ILE A O 1
ATOM 655 N N . ASN A 1 84 ? 12.742 -6.453 -10.773 1 91.31 84 ASN A N 1
ATOM 656 C CA . ASN A 1 84 ? 11.531 -5.633 -10.781 1 91.31 84 ASN A CA 1
ATOM 657 C C . ASN A 1 84 ? 11.031 -5.355 -9.367 1 91.31 84 ASN A C 1
ATOM 659 O O . ASN A 1 84 ? 10.766 -6.285 -8.609 1 91.31 84 ASN A O 1
ATOM 663 N N . TYR A 1 85 ? 10.922 -4.141 -9.031 1 86.38 85 TYR A N 1
ATOM 664 C CA . TYR A 1 85 ? 10.414 -3.736 -7.727 1 86.38 85 TYR A CA 1
ATOM 665 C C . TYR A 1 85 ? 8.898 -3.592 -7.75 1 86.38 85 TYR A C 1
ATOM 667 O O . TYR A 1 85 ? 8.266 -3.486 -6.699 1 86.38 85 TYR A O 1
ATOM 675 N N . PHE A 1 86 ? 8.32 -3.619 -8.922 1 89.12 86 PHE A N 1
ATOM 676 C CA . PHE A 1 86 ? 6.898 -3.346 -9.133 1 89.12 86 PHE A CA 1
ATOM 677 C C . PHE A 1 86 ? 6.492 -2.049 -8.445 1 89.12 86 PHE A C 1
ATOM 679 O O . PHE A 1 86 ? 5.559 -2.035 -7.637 1 89.12 86 PHE A O 1
ATOM 686 N N . GLU A 1 87 ? 7.055 -1.028 -8.844 1 81.94 87 GLU A N 1
ATOM 687 C CA . GLU A 1 87 ? 6.938 0.307 -8.273 1 81.94 87 GLU A CA 1
ATOM 688 C C . GLU A 1 87 ? 5.488 0.789 -8.281 1 81.94 87 GLU A C 1
ATOM 690 O O . GLU A 1 87 ? 5.035 1.421 -7.324 1 81.94 87 GLU A O 1
ATOM 695 N N . PRO A 1 88 ? 4.707 0.413 -9.258 1 82.38 88 PRO A N 1
ATOM 696 C CA . PRO A 1 88 ? 3.34 0.93 -9.305 1 82.38 88 PRO A CA 1
ATOM 697 C C . PRO A 1 88 ? 2.512 0.519 -8.094 1 82.38 88 PRO A C 1
ATOM 699 O O . PRO A 1 88 ? 1.604 1.248 -7.684 1 82.38 88 PRO A O 1
ATOM 702 N N . PHE A 1 89 ? 2.816 -0.552 -7.547 1 88.31 89 PHE A N 1
ATOM 703 C CA . PHE A 1 89 ? 2.02 -1.039 -6.426 1 88.31 89 PHE A CA 1
ATOM 704 C C . PHE A 1 89 ? 2.346 -0.265 -5.152 1 88.31 89 PHE A C 1
ATOM 706 O O . PHE A 1 89 ? 1.695 -0.452 -4.121 1 88.31 89 PHE A O 1
ATOM 713 N N . ARG A 1 90 ? 3.26 0.691 -5.246 1 76.38 90 ARG A N 1
ATOM 714 C CA . ARG A 1 90 ? 3.619 1.539 -4.113 1 76.38 90 ARG A CA 1
ATOM 715 C C . ARG A 1 90 ? 3.119 2.965 -4.316 1 76.38 90 ARG A C 1
ATOM 717 O O . ARG A 1 90 ? 3.139 3.775 -3.389 1 76.38 90 ARG A O 1
ATOM 724 N N . ARG A 1 91 ? 2.568 3.227 -5.438 1 76.44 91 ARG A N 1
ATOM 725 C CA . ARG A 1 91 ? 2.232 4.602 -5.801 1 76.44 91 ARG A CA 1
ATOM 726 C C . ARG A 1 91 ? 0.726 4.832 -5.734 1 76.44 91 ARG A C 1
ATOM 728 O O . ARG A 1 91 ? 0.274 5.961 -5.543 1 76.44 91 ARG A O 1
ATOM 735 N N . ASN A 1 92 ? 0.06 3.803 -6.031 1 79.81 92 ASN A N 1
ATOM 736 C CA . ASN A 1 92 ? -1.392 3.863 -6.176 1 79.81 92 ASN A CA 1
ATOM 737 C C . ASN A 1 92 ? -2.086 2.832 -5.289 1 79.81 92 ASN A C 1
ATOM 739 O O . ASN A 1 92 ? -1.843 1.631 -5.422 1 79.81 92 ASN A O 1
ATOM 743 N N . LEU A 1 93 ? -2.855 3.402 -4.359 1 86.25 93 LEU A N 1
ATOM 744 C CA . LEU A 1 93 ? -3.492 2.535 -3.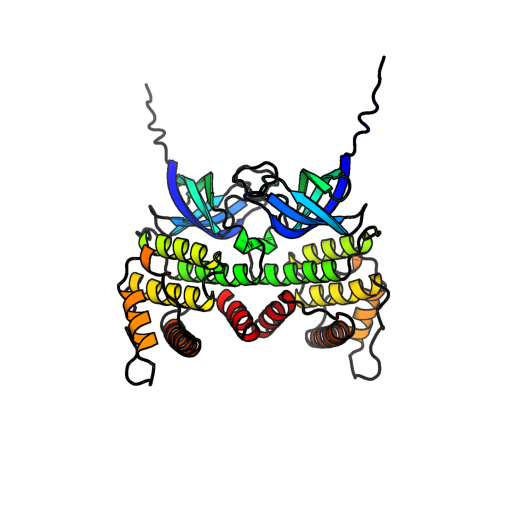371 1 86.25 93 LEU A CA 1
ATOM 745 C C . LEU A 1 93 ? -4.328 1.457 -4.051 1 86.25 93 LEU A C 1
ATOM 747 O O . LEU A 1 93 ? -4.367 0.313 -3.592 1 86.25 93 LEU A O 1
ATOM 751 N N . GLU A 1 94 ? -5.027 1.847 -5.105 1 87.69 94 GLU A N 1
ATOM 752 C CA . GLU A 1 94 ? -5.82 0.854 -5.824 1 87.69 94 GLU A CA 1
ATOM 753 C C . GLU A 1 94 ? -4.945 -0.294 -6.32 1 87.69 94 GLU A C 1
ATOM 755 O O . GLU A 1 94 ? -5.285 -1.465 -6.133 1 87.69 94 GLU A O 1
ATOM 760 N N . ASP A 1 95 ? -3.844 0.024 -6.945 1 91.06 95 ASP A N 1
ATOM 761 C CA . ASP A 1 95 ? -2.914 -0.986 -7.441 1 91.06 95 ASP A CA 1
ATOM 762 C C . ASP A 1 95 ? -2.346 -1.817 -6.293 1 91.06 95 ASP A C 1
ATOM 764 O O . ASP A 1 95 ? -2.172 -3.031 -6.422 1 91.06 95 ASP A O 1
ATOM 768 N N . THR A 1 96 ? -2.111 -1.113 -5.242 1 91.5 96 THR A N 1
ATOM 769 C CA . THR A 1 96 ? -1.608 -1.802 -4.059 1 91.5 96 THR A CA 1
ATOM 770 C C . THR A 1 96 ? -2.604 -2.855 -3.584 1 91.5 96 THR A C 1
ATOM 772 O O . THR A 1 9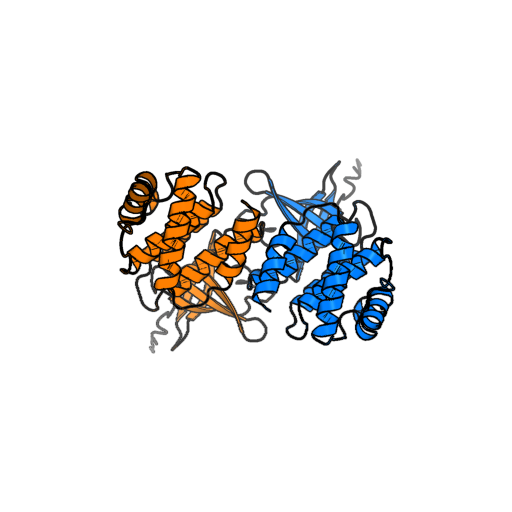6 ? -2.217 -3.98 -3.256 1 91.5 96 THR A O 1
ATOM 775 N N . CYS A 1 97 ? -3.82 -2.502 -3.57 1 92.06 97 CYS A N 1
ATOM 776 C CA . CYS A 1 97 ? -4.855 -3.426 -3.115 1 92.06 97 CYS A CA 1
ATOM 777 C C . CYS A 1 97 ? -4.926 -4.652 -4.016 1 92.06 97 CYS A C 1
ATOM 779 O O . CYS A 1 97 ? -4.918 -5.785 -3.533 1 92.06 97 CYS A O 1
ATOM 781 N N . TYR A 1 98 ? -4.957 -4.414 -5.301 1 94.31 98 TYR A N 1
ATOM 782 C CA . TYR A 1 98 ? -5.016 -5.523 -6.246 1 94.31 98 TYR A CA 1
ATOM 783 C C . TYR A 1 98 ? -3.779 -6.41 -6.121 1 94.31 98 TYR A C 1
ATOM 785 O O . TYR A 1 98 ? -3.893 -7.633 -6.035 1 94.31 98 TYR A O 1
ATOM 793 N N . GLY A 1 99 ? -2.646 -5.77 -6.137 1 95.88 99 GLY A N 1
ATOM 794 C CA . GLY A 1 99 ? -1.404 -6.52 -6.039 1 95.88 99 GLY A CA 1
ATOM 795 C C . GLY A 1 99 ? -1.292 -7.324 -4.758 1 95.88 99 GLY A C 1
ATOM 796 O O . GLY A 1 99 ? -0.905 -8.492 -4.785 1 95.88 99 GLY A O 1
ATOM 797 N N . THR A 1 100 ? -1.609 -6.707 -3.674 1 94.06 100 THR A N 1
ATOM 798 C CA . THR A 1 100 ? -1.532 -7.375 -2.379 1 94.06 100 THR A CA 1
ATOM 799 C C . THR A 1 100 ? -2.467 -8.578 -2.338 1 94.06 100 THR A C 1
ATOM 801 O O . THR A 1 100 ? -2.121 -9.617 -1.771 1 94.06 100 THR A O 1
ATOM 804 N N . TYR A 1 101 ? -3.613 -8.391 -2.904 1 95.38 101 TYR A N 1
ATOM 805 C CA . TYR A 1 101 ? -4.543 -9.508 -2.965 1 95.38 101 TYR A CA 1
ATOM 806 C C . TYR A 1 101 ? -3.939 -10.68 -3.73 1 95.38 101 TYR A C 1
ATOM 808 O O . TYR A 1 101 ? -4.02 -11.828 -3.287 1 95.38 101 TYR A O 1
ATOM 816 N N . LEU A 1 102 ? -3.344 -10.414 -4.879 1 97.56 102 LEU A N 1
ATOM 817 C CA . LEU A 1 102 ? -2.727 -11.477 -5.668 1 97.56 102 LEU A CA 1
ATOM 818 C C . LEU A 1 102 ? -1.603 -12.148 -4.887 1 97.56 102 LEU A C 1
ATOM 820 O O . LEU A 1 102 ? -1.45 -13.367 -4.938 1 97.56 102 LEU A O 1
ATOM 824 N N . LEU A 1 103 ? -0.827 -11.344 -4.148 1 96.75 103 LEU A N 1
ATOM 825 C CA . LEU A 1 103 ? 0.23 -11.914 -3.322 1 96.75 103 LEU A CA 1
ATOM 826 C C . LEU A 1 103 ? -0.351 -12.844 -2.264 1 96.75 103 LEU A C 1
ATOM 828 O O . LEU A 1 103 ? 0.159 -13.945 -2.053 1 96.75 103 LEU A O 1
ATOM 832 N N . GLU A 1 104 ? -1.349 -12.406 -1.649 1 95.38 104 GLU A N 1
ATOM 833 C CA . GLU A 1 104 ? -1.971 -13.188 -0.584 1 95.38 104 GLU A CA 1
ATOM 834 C C . GLU A 1 104 ? -2.543 -14.5 -1.123 1 95.38 104 GLU A C 1
ATOM 836 O O . GLU A 1 104 ? -2.389 -15.555 -0.5 1 95.38 104 GLU A O 1
ATOM 841 N N . LEU A 1 105 ? -3.203 -14.43 -2.205 1 96.75 105 LEU A N 1
ATOM 842 C CA . LEU A 1 105 ? -3.777 -15.625 -2.811 1 96.75 105 LEU A CA 1
ATOM 843 C C . LEU A 1 105 ? -2.684 -16.578 -3.26 1 96.75 105 LEU A C 1
ATOM 845 O O . LEU A 1 105 ? -2.812 -17.797 -3.094 1 96.75 105 LEU A O 1
ATOM 849 N N . ALA A 1 106 ? -1.622 -16.078 -3.883 1 97.38 106 ALA A N 1
ATOM 850 C CA . ALA A 1 106 ? -0.486 -16.906 -4.258 1 97.38 106 ALA A CA 1
ATOM 851 C C . ALA A 1 106 ? 0.112 -17.594 -3.033 1 97.38 106 ALA A C 1
ATOM 853 O O . ALA A 1 106 ? 0.477 -18.781 -3.092 1 97.38 106 ALA A O 1
ATOM 854 N N . ASP A 1 107 ? 0.2 -16.844 -1.986 1 96 107 ASP A N 1
ATOM 855 C CA . ASP A 1 107 ? 0.702 -17.406 -0.733 1 96 107 ASP A CA 1
ATOM 856 C C . ASP A 1 107 ? -0.169 -18.562 -0.259 1 96 107 ASP A C 1
ATOM 858 O O . ASP A 1 107 ? 0.341 -19.562 0.266 1 96 107 ASP A O 1
ATOM 862 N N . TYR A 1 108 ? -1.406 -18.422 -0.421 1 95.19 108 TYR A N 1
ATOM 863 C CA . TYR A 1 108 ? -2.365 -19.453 -0.027 1 95.19 108 TYR A CA 1
ATOM 864 C C . TYR A 1 108 ? -2.141 -20.734 -0.815 1 95.19 108 TYR A C 1
ATOM 866 O O . TYR A 1 108 ? -2.146 -21.828 -0.246 1 95.19 108 TYR A O 1
ATOM 874 N N . TYR A 1 109 ? -1.888 -20.641 -2.098 1 95.31 109 TYR A N 1
ATOM 875 C CA . TYR A 1 109 ? -1.79 -21.812 -2.965 1 95.31 109 TYR A CA 1
ATOM 876 C C . TYR A 1 109 ? -0.384 -22.391 -2.934 1 95.31 109 TYR A C 1
ATOM 878 O O . TYR A 1 109 ? -0.199 -23.594 -3.148 1 95.31 109 TYR A O 1
ATOM 886 N N . ALA A 1 110 ? 0.59 -21.547 -2.645 1 95.38 110 ALA A N 1
ATOM 887 C CA . ALA A 1 110 ? 1.979 -22 -2.717 1 95.38 110 ALA A CA 1
ATOM 888 C C . ALA A 1 110 ? 2.312 -22.953 -1.571 1 95.38 110 ALA A C 1
ATOM 890 O O . ALA A 1 110 ? 1.851 -22.75 -0.444 1 95.38 110 ALA A O 1
ATOM 891 N N . THR A 1 111 ? 3.117 -23.922 -1.875 1 91.56 111 THR A N 1
ATOM 892 C CA . THR A 1 111 ? 3.543 -24.906 -0.885 1 91.56 111 THR A CA 1
ATOM 893 C C . THR A 1 111 ? 5.066 -24.969 -0.809 1 91.56 111 THR A C 1
ATOM 895 O O . THR A 1 111 ? 5.758 -24.578 -1.745 1 91.56 111 THR A O 1
ATOM 898 N N . GLU A 1 112 ? 5.484 -25.406 0.329 1 89.81 112 GLU A N 1
ATOM 899 C CA . GLU A 1 112 ? 6.922 -25.562 0.522 1 89.81 112 GLU A CA 1
ATOM 900 C C . GLU A 1 112 ? 7.445 -26.797 -0.209 1 89.81 112 GLU A C 1
ATOM 902 O O . GLU A 1 112 ? 6.746 -27.797 -0.319 1 89.81 112 GLU A O 1
ATOM 907 N N . ASN A 1 113 ? 8.664 -26.656 -0.655 1 85.44 113 ASN A N 1
ATOM 908 C CA . ASN A 1 113 ? 9.367 -27.766 -1.268 1 85.44 113 ASN A CA 1
ATOM 909 C C . ASN A 1 113 ? 8.602 -28.328 -2.463 1 85.44 113 ASN A C 1
ATOM 911 O O . ASN A 1 113 ? 8.469 -29.547 -2.607 1 85.44 113 ASN A O 1
ATOM 915 N N . SER A 1 114 ? 8.07 -27.453 -3.17 1 86.69 114 SER A N 1
ATOM 916 C CA . SER A 1 114 ? 7.328 -27.828 -4.375 1 86.69 114 SER A CA 1
ATOM 917 C C . SER A 1 114 ? 7.723 -26.938 -5.551 1 86.69 114 SER A C 1
ATOM 919 O O . SER A 1 114 ? 8.305 -25.859 -5.363 1 86.69 114 SER A O 1
ATOM 921 N N . ASP A 1 115 ? 7.512 -27.547 -6.652 1 87.62 115 ASP A N 1
ATOM 922 C CA . ASP A 1 115 ? 7.711 -26.734 -7.855 1 87.62 115 ASP A CA 1
ATOM 923 C C . ASP A 1 115 ? 6.57 -25.75 -8.047 1 87.62 115 ASP A C 1
ATOM 925 O O . ASP A 1 115 ? 5.457 -26.125 -8.406 1 87.62 115 ASP A O 1
ATOM 929 N N . GLU A 1 116 ? 6.867 -24.484 -7.797 1 91.81 116 GLU A N 1
ATOM 930 C CA . GLU A 1 116 ? 5.844 -23.453 -7.91 1 91.81 116 GLU A CA 1
ATOM 931 C C . GLU A 1 116 ? 6.07 -22.578 -9.141 1 91.81 116 GLU A C 1
ATOM 933 O O . GLU A 1 116 ? 5.652 -21.406 -9.172 1 91.81 116 GLU A O 1
ATOM 938 N N . THR A 1 117 ? 6.73 -23.125 -10.102 1 95.12 117 THR A N 1
ATOM 939 C CA . THR A 1 117 ? 7.121 -22.344 -11.281 1 95.12 117 THR A CA 1
ATOM 940 C C . THR A 1 117 ? 5.895 -21.766 -11.977 1 95.12 117 THR A C 1
ATOM 942 O O . THR A 1 117 ? 5.859 -20.578 -12.297 1 95.12 117 THR A O 1
ATOM 945 N N . GLU A 1 118 ? 4.938 -22.578 -12.195 1 96.25 118 GLU A N 1
ATOM 946 C CA . GLU A 1 118 ? 3.752 -22.141 -12.922 1 96.25 118 GLU A CA 1
ATOM 947 C C . GLU A 1 118 ? 3.002 -21.062 -12.141 1 96.25 118 GLU A C 1
ATOM 949 O O . GLU A 1 118 ? 2.564 -20.062 -12.719 1 96.25 118 GLU A O 1
ATOM 954 N N . LEU A 1 119 ? 2.861 -21.297 -10.875 1 97.62 119 LEU A N 1
ATOM 955 C CA . LEU A 1 119 ? 2.189 -20.312 -10.039 1 97.62 119 LEU A CA 1
ATOM 956 C C . LEU A 1 119 ? 2.965 -19 -10.008 1 97.62 119 LEU A C 1
ATOM 958 O O . LEU A 1 119 ? 2.371 -17.922 -10.086 1 97.62 119 LEU A O 1
ATOM 962 N N . LEU A 1 120 ? 4.219 -19.109 -9.93 1 97.94 120 LEU A N 1
ATOM 963 C CA . LEU A 1 120 ? 5.07 -17.922 -9.906 1 97.94 120 LEU A CA 1
ATOM 964 C C . LEU A 1 120 ? 4.969 -17.156 -11.219 1 97.94 120 LEU A C 1
ATOM 966 O O . LEU A 1 120 ? 4.848 -15.922 -11.219 1 97.94 120 LEU A O 1
ATOM 970 N N . LYS A 1 121 ? 5.004 -17.844 -12.266 1 97.81 121 LYS A N 1
ATOM 971 C CA . LYS A 1 121 ? 4.867 -17.219 -13.57 1 97.81 121 LYS A CA 1
ATOM 972 C C . LYS A 1 121 ? 3.512 -16.516 -13.711 1 97.81 121 LYS A C 1
ATOM 974 O O . LYS A 1 121 ? 3.432 -15.398 -14.203 1 97.81 121 LYS A O 1
ATOM 979 N N . LEU A 1 122 ? 2.5 -17.219 -13.297 1 98.44 122 LEU A N 1
ATOM 980 C CA . LEU A 1 122 ? 1.164 -16.625 -13.312 1 98.44 122 LEU A CA 1
ATOM 981 C C . LEU A 1 122 ? 1.126 -15.336 -12.508 1 98.44 122 LEU A C 1
ATOM 983 O O . LEU A 1 122 ? 0.589 -14.328 -12.961 1 98.44 122 LEU A O 1
ATOM 987 N N . LEU A 1 123 ? 1.694 -15.375 -11.312 1 98.56 123 LEU A N 1
ATOM 988 C CA . LEU A 1 123 ? 1.72 -14.211 -10.438 1 98.56 123 LEU A CA 1
ATOM 989 C C . LEU A 1 123 ? 2.453 -13.047 -11.094 1 98.56 123 LEU A C 1
ATOM 991 O O . LEU A 1 123 ? 1.937 -11.93 -11.148 1 98.56 123 LEU A O 1
ATOM 995 N N . TYR A 1 124 ? 3.57 -13.367 -11.633 1 97.88 124 TYR A N 1
ATOM 996 C CA . TYR A 1 124 ? 4.379 -12.336 -12.266 1 97.88 124 TYR A CA 1
ATOM 997 C C . TYR A 1 124 ? 3.633 -11.695 -13.43 1 97.88 124 TYR A C 1
ATOM 999 O O . TYR A 1 124 ? 3.572 -10.469 -13.531 1 97.88 124 TYR A O 1
ATOM 1007 N N . LEU A 1 125 ? 3.098 -12.477 -14.273 1 97.81 125 LEU A N 1
ATOM 1008 C CA . LEU A 1 125 ? 2.379 -11.984 -15.438 1 97.81 125 LEU A CA 1
ATOM 1009 C C . LEU A 1 125 ? 1.144 -11.188 -15.023 1 97.81 125 LEU A C 1
ATOM 1011 O O . LEU A 1 125 ? 0.815 -10.172 -15.641 1 97.81 125 LEU A O 1
ATOM 1015 N N . SER A 1 126 ? 0.461 -11.656 -14.008 1 98.31 126 SER A N 1
ATOM 1016 C CA . SER A 1 126 ? -0.725 -10.961 -13.516 1 98.31 126 SER A CA 1
ATOM 1017 C C . SER A 1 126 ? -0.365 -9.602 -12.93 1 98.31 126 SER A C 1
ATOM 1019 O O . SER A 1 126 ? -1.047 -8.609 -13.195 1 98.31 126 SER A O 1
ATOM 1021 N N . LEU A 1 127 ? 0.702 -9.547 -12.133 1 97.62 127 LEU A N 1
ATOM 1022 C CA . LEU A 1 127 ? 1.172 -8.281 -11.586 1 97.62 127 LEU A CA 1
ATOM 1023 C C . LEU A 1 127 ? 1.564 -7.32 -12.703 1 97.62 127 LEU A C 1
ATOM 1025 O O . LEU A 1 127 ? 1.242 -6.129 -12.648 1 97.62 127 LEU A O 1
ATOM 1029 N N . THR A 1 128 ? 2.203 -7.867 -13.664 1 96.19 128 THR A N 1
ATOM 1030 C CA . THR A 1 128 ? 2.578 -7.059 -14.812 1 96.19 128 THR A CA 1
ATOM 1031 C C . THR A 1 128 ? 1.339 -6.516 -15.516 1 96.19 128 THR A C 1
ATOM 1033 O O . THR A 1 128 ? 1.288 -5.336 -15.875 1 96.19 128 THR A O 1
ATOM 1036 N N . ALA A 1 129 ? 0.366 -7.324 -15.688 1 96.38 129 ALA A N 1
ATOM 1037 C CA . ALA A 1 129 ? -0.871 -6.918 -16.344 1 96.38 129 ALA A CA 1
ATOM 1038 C C . ALA A 1 129 ? -1.572 -5.812 -15.562 1 96.38 129 ALA A C 1
ATOM 1040 O O . ALA A 1 129 ? -2.158 -4.902 -16.156 1 96.38 129 ALA A O 1
ATOM 1041 N N . LEU A 1 130 ? -1.495 -5.879 -14.25 1 95.88 130 LEU A N 1
ATOM 1042 C CA . LEU A 1 130 ? -2.137 -4.883 -13.391 1 95.88 130 LEU A CA 1
ATOM 1043 C C . LEU A 1 130 ? -1.509 -3.51 -13.594 1 95.88 130 LEU A C 1
ATOM 1045 O O . LEU A 1 130 ? -2.139 -2.486 -13.305 1 95.88 130 LEU A O 1
ATOM 1049 N N . THR A 1 131 ? -0.293 -3.471 -13.984 1 91.38 131 THR A N 1
ATOM 1050 C CA . THR A 1 131 ? 0.397 -2.193 -14.117 1 91.38 131 THR A CA 1
ATOM 1051 C C . THR A 1 131 ? 0.098 -1.559 -15.477 1 91.38 131 THR A C 1
ATOM 1053 O O . THR A 1 131 ? 0.484 -0.417 -15.734 1 91.38 131 THR A O 1
ATOM 1056 N N . LYS A 1 132 ? -0.527 -2.301 -16.297 1 89.62 132 LYS A N 1
ATOM 1057 C CA . LYS A 1 132 ? -0.863 -1.797 -17.625 1 89.62 132 LYS A CA 1
ATOM 1058 C C . LYS A 1 132 ? -2.26 -1.183 -17.641 1 89.62 132 LYS A C 1
ATOM 1060 O O . LYS A 1 132 ? -3.227 -1.813 -17.219 1 89.62 132 LYS A O 1
ATOM 1065 N N . ASP A 1 133 ? -2.43 -0.023 -18.172 1 83.38 133 ASP A N 1
ATOM 1066 C CA . ASP A 1 133 ? -3.703 0.689 -18.219 1 83.38 133 ASP A CA 1
ATOM 1067 C C . ASP A 1 133 ? -4.684 0.003 -19.172 1 83.38 133 ASP A C 1
ATOM 1069 O O . ASP A 1 133 ? -5.895 0.208 -19.078 1 83.38 133 ASP A O 1
ATOM 1073 N N . ALA A 1 134 ? -4.203 -0.821 -19.969 1 83.5 134 ALA A N 1
ATOM 1074 C CA . ALA A 1 134 ? -5 -1.437 -21.016 1 83.5 134 ALA A CA 1
ATOM 1075 C C . ALA A 1 134 ? -5.945 -2.49 -20.453 1 83.5 134 ALA A C 1
ATOM 1077 O O . ALA A 1 134 ? -6.926 -2.865 -21.094 1 83.5 134 ALA A O 1
ATOM 1078 N N . PHE A 1 135 ? -5.742 -2.9 -19.297 1 90.56 135 PHE A N 1
ATOM 1079 C CA . PHE A 1 135 ? -6.535 -4.004 -18.781 1 90.56 135 PHE A CA 1
ATOM 1080 C C . PHE A 1 135 ? -7.398 -3.543 -17.609 1 90.56 135 PHE A C 1
ATOM 1082 O O . PHE A 1 135 ? -6.945 -2.766 -16.766 1 90.56 135 PHE A O 1
ATOM 1089 N N . ASP A 1 136 ? -8.688 -4.012 -17.688 1 94.12 136 ASP A N 1
ATOM 1090 C CA . ASP A 1 136 ? -9.523 -3.893 -16.5 1 94.12 136 ASP A CA 1
ATOM 1091 C C . ASP A 1 136 ? -8.961 -4.723 -15.344 1 94.12 136 ASP A C 1
ATOM 1093 O O . ASP A 1 136 ? -8.781 -5.934 -15.477 1 94.12 136 ASP A O 1
ATOM 1097 N N . LYS A 1 137 ? -8.625 -4.055 -14.289 1 95.38 137 LYS A N 1
ATOM 1098 C CA . LYS A 1 137 ? -7.98 -4.723 -13.164 1 95.38 137 LYS A CA 1
ATOM 1099 C C . LYS A 1 137 ? -8.852 -5.848 -12.617 1 95.38 137 LYS A C 1
ATOM 1101 O O . LYS A 1 137 ? -8.344 -6.867 -12.148 1 95.38 137 LYS A O 1
ATOM 1106 N N . ARG A 1 138 ? -10.172 -5.707 -12.711 1 96.31 138 ARG A N 1
ATOM 1107 C CA . ARG A 1 138 ? -11.086 -6.754 -12.266 1 96.31 138 ARG A CA 1
ATOM 1108 C C . ARG A 1 138 ? -10.93 -8.008 -13.109 1 96.31 138 ARG A C 1
ATOM 1110 O O . ARG A 1 138 ? -10.992 -9.125 -12.594 1 96.31 138 ARG A O 1
ATOM 1117 N N . LEU A 1 139 ? -10.781 -7.766 -14.328 1 97.62 139 LEU A N 1
ATOM 1118 C CA . LEU A 1 139 ? -10.57 -8.891 -15.227 1 97.62 139 LEU A CA 1
ATOM 1119 C C . LEU A 1 139 ? -9.273 -9.617 -14.883 1 97.62 139 LEU A C 1
ATOM 1121 O O . LEU A 1 139 ? -9.25 -10.852 -14.812 1 97.62 139 LEU A O 1
ATOM 1125 N N . VAL A 1 140 ? -8.195 -8.898 -14.664 1 98 140 VAL A N 1
ATOM 1126 C CA . VAL A 1 140 ? -6.906 -9.484 -14.328 1 98 140 VAL A CA 1
ATOM 1127 C C . VAL A 1 140 ? -7.039 -10.336 -13.07 1 98 140 VAL A C 1
ATOM 1129 O O . VAL A 1 140 ? -6.535 -11.461 -13.016 1 98 140 VAL A O 1
ATOM 1132 N N . ARG A 1 141 ? -7.723 -9.805 -12.125 1 97.44 141 ARG A N 1
ATOM 1133 C CA . ARG A 1 141 ? -7.957 -10.531 -10.883 1 97.44 141 ARG A CA 1
ATOM 1134 C C . ARG A 1 141 ? -8.695 -11.844 -11.141 1 97.44 141 ARG A C 1
ATOM 1136 O O . ARG A 1 141 ? -8.289 -12.891 -10.648 1 97.44 141 ARG A O 1
ATOM 1143 N N . CYS A 1 142 ? -9.734 -11.773 -11.914 1 98.19 142 CYS A N 1
ATOM 1144 C CA . CYS A 1 142 ? -10.523 -12.961 -12.211 1 98.19 142 CYS A CA 1
ATOM 1145 C C . CYS A 1 142 ? -9.68 -14.016 -12.922 1 98.19 142 CYS A C 1
ATOM 1147 O O . CYS A 1 142 ? -9.758 -15.195 -12.594 1 98.19 142 CYS A O 1
ATOM 1149 N N . ILE A 1 143 ? -8.914 -13.547 -13.852 1 98.5 143 ILE A N 1
ATOM 1150 C CA . ILE A 1 143 ? -8.055 -14.461 -14.594 1 98.5 143 ILE A CA 1
ATOM 1151 C C . ILE A 1 143 ? -7.086 -15.148 -13.641 1 98.5 143 ILE A C 1
ATOM 1153 O O . ILE A 1 143 ? -6.922 -16.375 -13.68 1 98.5 143 ILE A O 1
ATOM 1157 N N . PHE A 1 144 ? -6.461 -14.406 -12.797 1 98.62 144 PHE A N 1
ATOM 1158 C CA . PHE A 1 144 ? -5.516 -14.961 -11.836 1 98.62 144 PHE A CA 1
ATOM 1159 C C . PHE A 1 144 ? -6.191 -16 -10.945 1 98.62 144 PHE A C 1
ATOM 1161 O O . PHE A 1 144 ? -5.672 -17.109 -10.766 1 98.62 144 PHE A O 1
ATOM 1168 N N . GLU A 1 145 ? -7.324 -15.656 -10.398 1 98.19 145 GLU A N 1
ATOM 1169 C CA . GLU A 1 145 ? -8.047 -16.547 -9.492 1 98.19 145 GLU A CA 1
ATOM 1170 C C . GLU A 1 145 ? -8.398 -17.859 -10.172 1 98.19 145 GLU A C 1
ATOM 1172 O O . GLU A 1 145 ? -8.172 -18.938 -9.602 1 98.19 145 GLU A O 1
ATOM 1177 N N . LEU A 1 146 ? -8.906 -17.797 -11.32 1 98.56 146 LEU A N 1
ATOM 1178 C CA . LEU A 1 146 ? -9.344 -19 -12.031 1 98.56 146 LEU A CA 1
ATOM 1179 C C . LEU A 1 146 ? -8.148 -19.844 -12.445 1 98.56 146 LEU A C 1
ATOM 1181 O O . LEU A 1 146 ? -8.156 -21.062 -12.266 1 98.56 146 LEU A O 1
ATOM 1185 N N . ARG A 1 147 ? -7.098 -19.219 -12.953 1 98.5 147 ARG A N 1
ATOM 1186 C CA . ARG A 1 147 ? -5.945 -19.984 -13.414 1 98.5 147 ARG A CA 1
ATOM 1187 C C . ARG A 1 147 ? -5.188 -20.594 -12.242 1 98.5 147 ARG A C 1
ATOM 1189 O O . ARG A 1 147 ? -4.633 -21.688 -12.359 1 98.5 147 ARG A O 1
ATOM 1196 N N . ALA A 1 148 ? -5.164 -19.891 -11.172 1 97.88 148 ALA A N 1
ATOM 1197 C CA . ALA A 1 148 ? -4.57 -20.469 -9.969 1 97.88 148 ALA A CA 1
ATOM 1198 C C . ALA A 1 148 ? -5.285 -21.75 -9.562 1 97.88 148 ALA A C 1
ATOM 1200 O O . ALA A 1 148 ? -4.648 -22.719 -9.141 1 97.88 148 ALA A O 1
ATOM 1201 N N . LEU A 1 149 ? -6.602 -21.797 -9.695 1 97.5 149 LEU A N 1
ATOM 1202 C CA . LEU A 1 149 ? -7.375 -23 -9.422 1 97.5 149 LEU A CA 1
ATOM 1203 C C . LEU A 1 149 ? -6.984 -24.125 -10.367 1 97.5 149 LEU A C 1
ATOM 1205 O O . LEU A 1 149 ? -6.895 -25.281 -9.961 1 97.5 149 LEU A O 1
ATOM 1209 N N . VAL A 1 150 ? -6.793 -23.734 -11.594 1 97.75 150 VAL A N 1
ATOM 1210 C CA . VAL A 1 150 ? -6.383 -24.719 -12.586 1 97.75 150 VAL A CA 1
ATOM 1211 C C . VAL A 1 150 ? -5.031 -25.312 -12.195 1 97.75 150 VAL A C 1
ATOM 1213 O O . VAL A 1 150 ? -4.871 -26.531 -12.172 1 97.75 150 VAL A O 1
ATOM 1216 N N . ILE A 1 151 ? -4.09 -24.484 -11.852 1 96.75 151 ILE A N 1
ATOM 1217 C CA . ILE A 1 151 ? -2.744 -24.906 -11.484 1 96.75 151 ILE A CA 1
ATOM 1218 C C . ILE A 1 151 ? -2.805 -25.797 -10.234 1 96.75 151 ILE A C 1
ATOM 1220 O O . ILE A 1 151 ? -2.064 -26.766 -10.125 1 96.75 151 ILE A O 1
ATOM 1224 N N . ASP A 1 152 ? -3.678 -25.438 -9.352 1 94.81 152 ASP A N 1
ATOM 1225 C CA . ASP A 1 152 ? -3.82 -26.156 -8.102 1 94.81 152 ASP A CA 1
ATOM 1226 C C . ASP A 1 152 ? -4.59 -27.469 -8.305 1 94.81 152 ASP A C 1
ATOM 1228 O O . ASP A 1 152 ? -4.719 -28.266 -7.383 1 94.81 152 ASP A O 1
ATOM 1232 N N . GLY A 1 153 ? -5.195 -27.672 -9.461 1 95.25 153 GLY A N 1
ATOM 1233 C CA . GLY A 1 153 ? -5.914 -28.891 -9.789 1 95.25 153 GLY A CA 1
ATOM 1234 C C . GLY A 1 153 ? -7.328 -28.922 -9.242 1 95.25 153 GLY A C 1
ATOM 1235 O O . GLY A 1 153 ? -7.949 -29.984 -9.156 1 95.25 153 GLY A O 1
ATOM 1236 N N . GLN A 1 154 ? -7.875 -27.766 -8.906 1 95.81 154 GLN A N 1
ATOM 1237 C CA . GLN A 1 154 ? -9.18 -27.719 -8.258 1 95.81 154 GLN A CA 1
ATOM 1238 C C . GLN A 1 154 ? -10.211 -27.016 -9.141 1 95.81 154 GLN A C 1
ATOM 1240 O O . GLN A 1 154 ? -11.344 -26.797 -8.727 1 95.81 154 GLN A O 1
ATOM 1245 N N . TYR A 1 155 ? -9.891 -26.656 -10.297 1 97 155 TYR A N 1
ATOM 1246 C CA . TYR A 1 155 ? -10.773 -25.922 -11.211 1 97 155 TYR A CA 1
ATOM 1247 C C . TYR A 1 155 ? -12 -26.75 -11.562 1 97 155 TYR A C 1
ATOM 1249 O O . TYR A 1 155 ? -11.883 -27.812 -12.172 1 97 155 TYR A O 1
ATOM 1257 N N . PRO A 1 156 ? -13.18 -26.297 -11.289 1 96.19 156 PRO A N 1
ATOM 1258 C CA . PRO A 1 156 ? -14.383 -27.109 -11.484 1 96.19 156 PRO A CA 1
ATOM 1259 C C . PRO A 1 156 ? -14.953 -27 -12.898 1 96.19 156 PRO A C 1
ATOM 1261 O O . PRO A 1 156 ? -15.852 -27.75 -13.266 1 96.19 156 P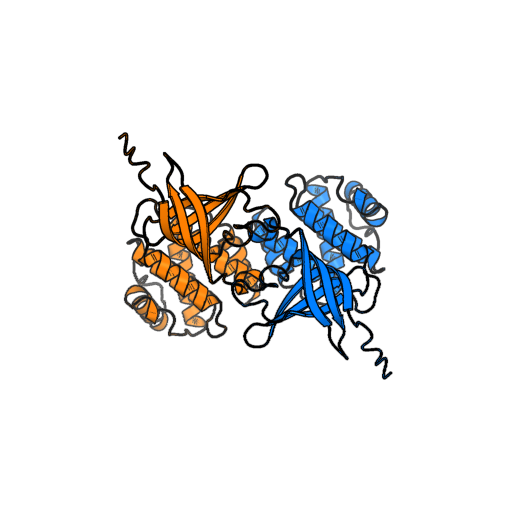RO A O 1
ATOM 1264 N N . GLY A 1 157 ? -14.469 -26.047 -13.656 1 96.31 157 GLY A N 1
ATOM 1265 C CA . GLY A 1 157 ? -15.031 -25.812 -14.984 1 96.31 157 GLY A CA 1
ATOM 1266 C C . GLY A 1 157 ? -16.141 -24.781 -14.992 1 96.31 157 GLY A C 1
ATOM 1267 O O . GLY A 1 157 ? -16.375 -24.094 -13.992 1 96.31 157 GLY A O 1
ATOM 1268 N N . PHE A 1 158 ? -16.688 -24.594 -16.188 1 97.12 158 PHE A N 1
ATOM 1269 C CA . PHE A 1 158 ? -17.766 -23.625 -16.375 1 97.12 158 PHE A CA 1
ATOM 1270 C C . PHE A 1 158 ? -19.031 -24.078 -15.664 1 97.12 158 PHE A C 1
ATOM 1272 O O . PHE A 1 158 ? -19.453 -25.219 -15.805 1 97.12 158 PHE A O 1
ATOM 1279 N N . PRO A 1 159 ? -19.594 -23.188 -14.781 1 96.06 159 PRO A N 1
ATOM 1280 C CA . PRO A 1 159 ? -20.844 -23.578 -14.125 1 96.06 159 PRO A CA 1
ATOM 1281 C C . PRO A 1 159 ? -22.016 -23.641 -15.102 1 96.06 159 PRO A C 1
ATOM 1283 O O . PRO A 1 159 ? -22.469 -22.609 -15.602 1 96.06 159 PRO A O 1
ATOM 1286 N N . GLU A 1 160 ? -22.578 -24.75 -15.203 1 91.06 160 GLU A N 1
ATOM 1287 C CA . GLU A 1 160 ? -23.672 -24.969 -16.141 1 91.06 160 GLU A CA 1
ATOM 1288 C C . GLU A 1 160 ? -25 -24.562 -15.539 1 91.06 160 GLU A C 1
ATOM 1290 O O . GLU A 1 160 ? -25.156 -24.5 -14.312 1 91.06 160 GLU A O 1
ATOM 1295 N N . ASN A 1 161 ? -25.953 -24.156 -16.359 1 88.69 161 ASN A N 1
ATOM 1296 C CA . ASN A 1 161 ? -27.359 -23.938 -16.016 1 88.69 161 ASN A CA 1
ATOM 1297 C C . ASN A 1 161 ? -27.531 -22.734 -15.102 1 88.69 161 ASN A C 1
ATOM 1299 O O . ASN A 1 161 ? -28.344 -22.75 -14.172 1 88.69 161 ASN A O 1
ATOM 1303 N N . ARG A 1 162 ? -26.734 -21.688 -15.258 1 91.75 162 ARG A N 1
ATOM 1304 C CA . ARG A 1 162 ? -26.875 -20.484 -14.445 1 91.75 162 ARG A CA 1
ATOM 1305 C C . ARG A 1 162 ? -27.172 -19.281 -15.312 1 91.75 162 ARG A C 1
ATOM 1307 O O . ARG A 1 162 ? -27.234 -18.141 -14.812 1 91.75 162 ARG A O 1
ATOM 1314 N N . GLY A 1 163 ? -27.328 -19.422 -16.594 1 93.75 163 GLY A N 1
ATOM 1315 C CA . GLY A 1 163 ? -27.719 -18.359 -17.5 1 93.75 163 GLY A CA 1
ATOM 1316 C C . GLY A 1 163 ? -26.578 -17.438 -17.891 1 93.75 163 GLY A C 1
ATOM 1317 O O . GLY A 1 163 ? -26.797 -16.281 -18.25 1 93.75 163 GLY A O 1
ATOM 1318 N N . TYR A 1 164 ? -25.359 -17.922 -17.703 1 97 164 TYR A N 1
ATOM 1319 C CA . TYR A 1 164 ? -24.219 -17.109 -18.094 1 97 164 TYR A CA 1
ATOM 1320 C C . TYR A 1 164 ? -24.047 -17.094 -19.609 1 97 164 TYR A C 1
ATOM 1322 O O . TYR A 1 164 ? -24.453 -18.047 -20.281 1 97 164 TYR A O 1
ATOM 1330 N N . SER A 1 165 ? -23.516 -16.062 -20.109 1 96.44 165 SER A N 1
ATOM 1331 C CA . SER A 1 165 ? -23.391 -15.836 -21.531 1 96.44 165 SER A CA 1
ATOM 1332 C C . SER A 1 165 ? -22.312 -16.75 -22.141 1 96.44 165 SER A C 1
ATOM 1334 O O . SER A 1 165 ? -21.438 -17.25 -21.422 1 96.44 165 SER A O 1
ATOM 1336 N N . ASP A 1 166 ? -22.406 -16.875 -23.5 1 95.81 166 ASP A N 1
ATOM 1337 C CA . ASP A 1 166 ? -21.375 -17.625 -24.234 1 95.81 166 ASP A CA 1
ATOM 1338 C C . ASP A 1 166 ? -20.016 -16.922 -24.156 1 95.81 166 ASP A C 1
ATOM 1340 O O . ASP A 1 166 ? -18.984 -17.562 -24.156 1 95.81 166 ASP A O 1
ATOM 1344 N N . ALA A 1 167 ? -20.094 -15.625 -24.031 1 96.88 167 ALA A N 1
ATOM 1345 C CA . ALA A 1 167 ? -18.859 -14.844 -23.938 1 96.88 167 ALA A CA 1
ATOM 1346 C C . ALA A 1 167 ? -18.047 -15.242 -22.719 1 96.88 167 ALA A C 1
ATOM 1348 O O . ALA A 1 167 ? -16.828 -15.414 -22.812 1 96.88 167 ALA A O 1
ATOM 1349 N N . VAL A 1 168 ? -18.703 -15.391 -21.594 1 97.94 168 VAL A N 1
ATOM 1350 C CA . VAL A 1 168 ? -17.984 -15.742 -20.375 1 97.94 168 VAL A CA 1
ATOM 1351 C C . VAL A 1 168 ? -17.516 -17.188 -20.453 1 97.94 168 VAL A C 1
ATOM 1353 O O . VAL A 1 168 ? -16.438 -17.531 -19.953 1 97.94 168 VAL A O 1
ATOM 1356 N N . LYS A 1 169 ? -18.312 -18.031 -21.094 1 97.56 169 LYS A N 1
ATOM 1357 C CA . LYS A 1 169 ? -17.891 -19.422 -21.312 1 97.56 169 LYS A CA 1
ATOM 1358 C C . LYS A 1 169 ? -16.594 -19.484 -22.109 1 97.56 169 LYS A C 1
ATOM 1360 O O . LYS A 1 169 ? -15.672 -20.219 -21.75 1 97.56 169 LYS A O 1
ATOM 1365 N N . LEU A 1 170 ? -16.547 -18.766 -23.156 1 97.31 170 LEU A N 1
ATOM 1366 C CA . LEU A 1 170 ? -15.352 -18.719 -24 1 97.31 170 LEU A CA 1
ATOM 1367 C C . LEU A 1 170 ? -14.164 -18.156 -23.234 1 97.31 170 LEU A C 1
ATOM 1369 O O . LEU A 1 170 ? -13.039 -18.625 -23.375 1 97.31 170 LEU A O 1
ATOM 1373 N N . ALA A 1 171 ? -14.406 -17.141 -22.469 1 98.06 171 ALA A N 1
ATOM 1374 C CA . ALA A 1 171 ? -13.352 -16.562 -21.641 1 98.06 171 ALA A CA 1
ATOM 1375 C C . ALA A 1 171 ? -12.773 -17.594 -20.672 1 98.06 171 ALA A C 1
ATOM 1377 O O . ALA A 1 171 ? -11.547 -17.703 -20.547 1 98.06 171 ALA A O 1
ATOM 1378 N N . MET A 1 172 ? -13.625 -18.344 -20.062 1 98.38 172 MET A N 1
ATOM 1379 C CA . MET A 1 172 ? -13.172 -19.328 -19.094 1 98.38 172 MET A CA 1
ATOM 1380 C C . MET A 1 172 ? -12.406 -20.453 -19.781 1 98.38 172 MET A C 1
ATOM 1382 O O . MET A 1 172 ? -11.453 -21 -19.219 1 98.38 172 MET A O 1
ATOM 1386 N N . GLN A 1 173 ? -12.852 -20.781 -20.953 1 97.75 173 GLN A N 1
ATOM 1387 C CA . GLN A 1 173 ? -12.117 -21.781 -21.734 1 97.75 173 GLN A CA 1
ATOM 1388 C C . GLN A 1 173 ? -10.711 -21.297 -22.062 1 97.75 173 GLN A C 1
ATOM 1390 O O . GLN A 1 173 ? -9.742 -22.062 -21.969 1 97.75 173 GLN A O 1
ATOM 1395 N N . HIS A 1 174 ? -10.648 -20.078 -22.406 1 98.19 174 HIS A N 1
ATOM 1396 C CA . HIS A 1 174 ? -9.344 -19.484 -22.703 1 98.19 174 HIS A CA 1
ATOM 1397 C C . HIS A 1 174 ? -8.461 -19.469 -21.453 1 98.19 174 HIS A C 1
ATOM 1399 O O . HIS A 1 174 ? -7.293 -19.859 -21.516 1 98.19 174 HIS A O 1
ATOM 1405 N N . ILE A 1 175 ? -8.992 -19.094 -20.312 1 98.38 175 ILE A N 1
ATOM 1406 C CA . ILE A 1 175 ? -8.258 -18.984 -19.062 1 98.38 175 ILE A CA 1
ATOM 1407 C C . ILE A 1 175 ? -7.758 -20.375 -18.641 1 98.38 175 ILE A C 1
ATOM 1409 O O . ILE A 1 175 ? -6.637 -20.5 -18.141 1 98.38 175 ILE A O 1
ATOM 1413 N N . ASN A 1 176 ? -8.547 -21.312 -18.875 1 97.69 176 ASN A N 1
ATOM 1414 C CA . ASN A 1 176 ? -8.234 -22.688 -18.484 1 97.69 176 ASN A CA 1
ATOM 1415 C C . ASN A 1 176 ? -7.184 -23.297 -19.406 1 97.69 176 ASN A C 1
ATOM 1417 O O . ASN A 1 176 ? -6.312 -24.047 -18.953 1 97.69 176 ASN A O 1
ATOM 1421 N N . GLY A 1 177 ? -7.184 -22.984 -20.625 1 95.81 177 GLY A N 1
ATOM 1422 C CA . GLY A 1 177 ? -6.465 -23.797 -21.594 1 95.81 177 GLY A CA 1
ATOM 1423 C C . GLY A 1 177 ? -5.293 -23.078 -22.219 1 95.81 177 GLY A C 1
ATOM 1424 O O . GLY A 1 177 ? -4.402 -23.719 -22.797 1 95.81 177 GLY A O 1
ATOM 1425 N N . SER A 1 178 ? -5.25 -21.828 -22.156 1 96.75 178 SER A N 1
ATOM 1426 C CA . SER A 1 178 ? -4.215 -21.094 -22.875 1 96.75 178 SER A CA 1
ATOM 1427 C C . SER A 1 178 ? -2.887 -21.141 -22.125 1 96.75 178 SER A C 1
ATOM 1429 O O . SER A 1 178 ? -2.857 -21.422 -20.922 1 96.75 178 SER A O 1
ATOM 1431 N N . ASP A 1 179 ? -1.808 -20.859 -22.938 1 96.69 179 ASP A N 1
ATOM 1432 C CA . ASP A 1 179 ? -0.515 -20.625 -22.297 1 96.69 179 ASP A CA 1
ATOM 1433 C C . ASP A 1 179 ? -0.55 -19.359 -21.438 1 96.69 179 ASP A C 1
ATOM 1435 O O . ASP A 1 179 ? -1.267 -18.406 -21.75 1 96.69 179 ASP A O 1
ATOM 1439 N N . LEU A 1 180 ? 0.268 -19.391 -20.422 1 97.19 180 LEU A N 1
ATOM 1440 C CA . LEU A 1 180 ? 0.27 -18.266 -19.484 1 97.19 180 LEU A CA 1
ATOM 1441 C C . LEU A 1 180 ? 0.542 -16.953 -20.219 1 97.19 180 LEU A C 1
ATOM 1443 O O . LEU A 1 180 ? -0.063 -15.922 -19.891 1 97.19 180 LEU A O 1
ATOM 1447 N N . LYS A 1 181 ? 1.384 -16.938 -21.219 1 94.44 181 LYS A N 1
ATOM 1448 C CA . LYS A 1 181 ? 1.776 -15.734 -21.938 1 94.44 181 LYS A CA 1
ATOM 1449 C C . LYS A 1 181 ? 0.6 -15.156 -22.719 1 94.44 181 LYS A C 1
ATOM 1451 O O . LYS A 1 181 ? 0.603 -13.969 -23.062 1 94.44 181 LYS A O 1
ATOM 1456 N N . SER A 1 182 ? -0.385 -16 -22.922 1 94.88 182 SER A N 1
ATOM 1457 C CA . SER A 1 182 ? -1.52 -15.586 -23.75 1 94.88 182 SER A CA 1
ATOM 1458 C C . SER A 1 182 ? -2.729 -15.25 -22.875 1 94.88 182 SER A C 1
ATOM 1460 O O . SER A 1 182 ? -3.785 -14.875 -23.391 1 94.88 182 SER A O 1
ATOM 1462 N N . LEU A 1 183 ? -2.619 -15.344 -21.641 1 95.69 183 LEU A N 1
ATOM 1463 C CA . LEU A 1 183 ? -3.76 -15.211 -20.75 1 95.69 183 LEU A CA 1
ATOM 1464 C C . LEU A 1 183 ? -4.332 -13.797 -20.797 1 95.69 183 LEU A C 1
ATOM 1466 O O . LEU A 1 183 ? -5.551 -13.617 -20.781 1 95.69 183 LEU A O 1
ATOM 1470 N N . PHE A 1 184 ? -3.469 -12.82 -20.828 1 94.12 184 PHE A N 1
ATOM 1471 C CA . PHE A 1 184 ? -3.902 -11.438 -20.719 1 94.12 184 PHE A CA 1
ATOM 1472 C C . PHE A 1 184 ? -3.926 -10.766 -22.078 1 94.12 184 PHE A C 1
ATOM 1474 O O . PHE A 1 184 ? -3.211 -9.781 -22.312 1 94.12 184 PHE A O 1
ATOM 1481 N N . THR A 1 185 ? -4.766 -11.281 -22.969 1 92 185 THR A N 1
ATOM 1482 C CA . THR A 1 185 ? -4.785 -10.82 -24.359 1 92 185 THR A CA 1
ATOM 1483 C C . THR A 1 185 ? -6.207 -10.469 -24.797 1 92 185 THR A C 1
ATOM 1485 O O . THR A 1 185 ? -6.445 -10.172 -25.969 1 92 185 THR A O 1
ATOM 1488 N N . PHE A 1 186 ? -7.18 -10.523 -23.906 1 92.38 186 PHE A N 1
ATOM 1489 C CA . PHE A 1 186 ? -8.562 -10.289 -24.328 1 92.38 186 PHE A CA 1
ATOM 1490 C C . PHE A 1 186 ? -9.242 -9.305 -23.391 1 92.38 186 PHE A C 1
ATOM 1492 O O . PHE A 1 186 ? -8.711 -8.977 -22.328 1 92.38 186 PHE A O 1
ATOM 1499 N N . ARG A 1 187 ? -10.406 -8.828 -23.859 1 94.19 187 ARG A N 1
ATOM 1500 C CA . ARG A 1 187 ? -11.297 -7.969 -23.094 1 94.19 187 ARG A CA 1
ATOM 1501 C C . ARG A 1 187 ? -12.719 -8.531 -23.078 1 94.19 187 ARG A C 1
ATOM 1503 O O . ARG A 1 187 ? -13.055 -9.406 -23.875 1 94.19 187 ARG A O 1
ATOM 1510 N N . LEU A 1 188 ? -13.445 -8.086 -22.094 1 96 188 LEU A N 1
ATOM 1511 C CA . LEU A 1 188 ? -14.836 -8.508 -21.984 1 96 188 LEU A CA 1
ATOM 1512 C C . LEU A 1 188 ? -15.758 -7.297 -21.938 1 96 188 LEU A C 1
ATOM 1514 O O . LEU A 1 188 ? -15.367 -6.223 -21.469 1 96 188 LEU A O 1
ATOM 1518 N N . SER A 1 189 ? -16.969 -7.5 -22.484 1 95.19 189 SER A N 1
ATOM 1519 C CA . SER A 1 189 ? -18.016 -6.508 -22.234 1 95.19 189 SER A CA 1
ATOM 1520 C C . SER A 1 189 ? -18.297 -6.363 -20.734 1 95.19 189 SER A C 1
ATOM 1522 O O . SER A 1 189 ? -17.938 -7.242 -19.938 1 95.19 189 SER A O 1
ATOM 1524 N N . ASP A 1 190 ? -18.953 -5.27 -20.406 1 95.12 190 ASP A N 1
ATOM 1525 C CA . ASP A 1 190 ? -19.297 -5.047 -19 1 95.12 190 ASP A CA 1
ATOM 1526 C C . ASP A 1 190 ? -20.156 -6.184 -18.469 1 95.12 190 ASP A C 1
ATOM 1528 O O . ASP A 1 190 ? -19.953 -6.645 -17.344 1 95.12 190 ASP A O 1
ATOM 1532 N N . GLN A 1 191 ? -21.031 -6.586 -19.219 1 95.5 191 GLN A N 1
ATOM 1533 C CA . GLN A 1 191 ? -21.922 -7.66 -18.797 1 95.5 191 GLN A CA 1
ATOM 1534 C C . GLN A 1 191 ? -21.156 -8.961 -18.578 1 95.5 191 GLN A C 1
ATOM 1536 O O . GLN A 1 191 ? -21.328 -9.625 -17.547 1 95.5 191 GLN A O 1
ATOM 1541 N N . ALA A 1 192 ? -20.359 -9.352 -19.516 1 97.25 192 ALA A N 1
ATOM 1542 C CA . ALA A 1 192 ? -19.578 -10.578 -19.406 1 97.25 192 ALA A CA 1
ATOM 1543 C C . ALA A 1 192 ? -18.625 -10.523 -18.219 1 97.25 192 ALA A C 1
ATOM 1545 O O . ALA A 1 192 ? -18.391 -11.539 -17.547 1 97.25 192 ALA A O 1
ATOM 1546 N N . LEU A 1 193 ? -18.047 -9.359 -18.031 1 97.31 193 LEU A N 1
ATOM 1547 C CA . LEU A 1 193 ? -17.141 -9.195 -16.891 1 97.31 193 LEU A CA 1
ATOM 1548 C C . LEU A 1 193 ? -17.891 -9.367 -15.57 1 97.31 193 LEU A C 1
ATOM 1550 O O . LEU A 1 193 ? -17.375 -10.008 -14.648 1 97.31 193 LEU A O 1
ATOM 1554 N N . LYS A 1 194 ? -19.047 -8.812 -15.508 1 96.5 194 LYS A N 1
ATOM 1555 C CA . LYS A 1 194 ? -19.875 -8.984 -14.312 1 96.5 194 LYS A CA 1
ATOM 1556 C C . LYS A 1 194 ? -20.156 -10.461 -14.047 1 96.5 194 LYS A C 1
ATOM 1558 O O . LYS A 1 194 ? -20.109 -10.914 -12.898 1 96.5 194 LYS A O 1
ATOM 1563 N N . GLU A 1 195 ? -20.422 -11.172 -15.055 1 97.81 195 GLU A N 1
ATOM 1564 C CA . GLU A 1 195 ? -20.656 -12.609 -14.938 1 97.81 195 GLU A CA 1
ATOM 1565 C C . GLU A 1 195 ? -19.406 -13.344 -14.461 1 97.81 195 GLU A C 1
ATOM 1567 O O . GLU A 1 195 ? -19.484 -14.211 -13.586 1 97.81 195 GLU A O 1
ATOM 1572 N N . LEU A 1 196 ? -18.297 -13.023 -15.047 1 98.06 196 LEU A N 1
ATOM 1573 C CA . LEU A 1 196 ? -17.031 -13.656 -14.648 1 98.06 196 LEU A CA 1
ATOM 1574 C C . LEU A 1 196 ? -16.719 -13.375 -13.188 1 98.06 196 LEU A C 1
ATOM 1576 O O . LEU A 1 196 ? -16.266 -14.258 -12.461 1 98.06 196 LEU A O 1
ATOM 1580 N N . ILE A 1 197 ? -16.969 -12.133 -12.781 1 97 197 ILE A N 1
ATOM 1581 C CA . ILE A 1 197 ? -16.766 -11.734 -11.391 1 97 197 ILE A CA 1
ATOM 1582 C C . ILE A 1 197 ? -17.656 -12.578 -10.477 1 97 197 ILE A C 1
ATOM 1584 O O . ILE A 1 197 ? -17.203 -13.055 -9.43 1 97 197 ILE A O 1
ATOM 1588 N N . ASP A 1 198 ? -18.797 -12.789 -10.852 1 97 198 ASP A N 1
ATOM 1589 C CA . ASP A 1 198 ? -19.734 -13.602 -10.07 1 97 198 ASP A CA 1
ATOM 1590 C C . ASP A 1 198 ? -19.234 -15.039 -9.953 1 97 198 ASP A C 1
ATOM 1592 O O . ASP A 1 198 ? -19.266 -15.625 -8.867 1 97 198 ASP A O 1
ATOM 1596 N N . ILE A 1 199 ? -18.797 -15.594 -11.039 1 98 199 ILE A N 1
ATOM 1597 C CA . ILE A 1 199 ? -18.297 -16.969 -11.062 1 98 199 ILE A CA 1
ATOM 1598 C C . ILE A 1 199 ? -17.078 -17.094 -10.172 1 98 199 ILE A C 1
ATOM 1600 O O . ILE A 1 199 ? -16.984 -18.016 -9.352 1 98 199 ILE A O 1
ATOM 1604 N N . THR A 1 200 ? -16.156 -16.219 -10.32 1 97.31 200 THR A N 1
ATOM 1605 C CA . THR A 1 200 ? -14.914 -16.266 -9.539 1 97.31 200 THR A CA 1
ATOM 1606 C C . THR A 1 200 ? -15.211 -16.094 -8.055 1 97.31 200 THR A C 1
ATOM 1608 O O . THR A 1 200 ? -14.555 -16.719 -7.215 1 97.31 200 THR A O 1
ATOM 1611 N N . ARG A 1 201 ? -16.156 -15.242 -7.75 1 95.19 201 ARG A N 1
ATOM 1612 C CA . ARG A 1 201 ? -16.578 -15.086 -6.363 1 95.19 201 ARG A CA 1
ATOM 1613 C C . ARG A 1 201 ? -17.109 -16.406 -5.801 1 95.19 201 ARG A C 1
ATOM 1615 O O . ARG A 1 201 ? -16.719 -16.812 -4.707 1 95.19 201 ARG A O 1
ATOM 1622 N N . MET A 1 202 ? -17.922 -17.031 -6.535 1 95.5 202 MET A N 1
ATOM 1623 C CA . MET A 1 202 ? -18.484 -18.312 -6.121 1 95.5 202 MET A CA 1
ATOM 1624 C C . MET A 1 202 ? -17.391 -19.328 -5.887 1 95.5 202 MET A C 1
ATOM 1626 O O . MET A 1 202 ? -17.391 -20.031 -4.875 1 95.5 202 MET A O 1
ATOM 1630 N N . TYR A 1 203 ? -16.469 -19.438 -6.816 1 97 203 TYR A N 1
ATOM 1631 C CA . TYR A 1 203 ? -15.375 -20.406 -6.695 1 97 203 TYR A CA 1
ATOM 1632 C C . TYR A 1 203 ? -14.477 -20.062 -5.512 1 97 203 TYR A C 1
ATOM 1634 O O . TYR A 1 203 ? -14.086 -20.953 -4.75 1 97 203 TYR A O 1
ATOM 1642 N N . ARG A 1 204 ? -14.133 -18.844 -5.367 1 95.12 204 ARG A N 1
ATOM 1643 C CA . ARG A 1 204 ? -13.289 -18.422 -4.262 1 95.12 204 ARG A CA 1
ATOM 1644 C C . ARG A 1 204 ? -13.914 -18.781 -2.92 1 95.12 204 ARG A C 1
ATOM 1646 O O . ARG A 1 204 ? -13.234 -19.297 -2.031 1 95.12 204 ARG A O 1
ATOM 1653 N N . GLU A 1 205 ? -15.164 -18.531 -2.736 1 93.56 205 GLU A N 1
ATOM 1654 C CA . GLU A 1 205 ? -15.883 -18.812 -1.498 1 93.56 205 GLU A CA 1
ATOM 1655 C C . GLU A 1 205 ? -15.906 -20.312 -1.214 1 93.56 205 GLU A C 1
ATOM 1657 O O . GLU A 1 205 ? -15.906 -20.734 -0.054 1 93.56 205 GLU A O 1
ATOM 1662 N N . HIS A 1 206 ? -15.852 -21.062 -2.209 1 94.44 206 HIS A N 1
ATOM 1663 C CA . HIS A 1 206 ? -15.93 -22.5 -2.07 1 94.44 206 HIS A CA 1
ATOM 1664 C C . HIS A 1 206 ? -14.547 -23.109 -1.82 1 94.44 206 HIS A C 1
ATOM 1666 O O . HIS A 1 206 ? -14.406 -24.031 -1.015 1 94.44 206 HIS A O 1
ATOM 1672 N N . PHE A 1 207 ? -13.547 -22.547 -2.498 1 94.69 207 PHE A N 1
ATOM 1673 C CA . PHE A 1 207 ? -12.289 -23.281 -2.555 1 94.69 207 PHE A CA 1
ATOM 1674 C C . PHE A 1 207 ? -11.242 -22.609 -1.662 1 94.69 207 PHE A C 1
ATOM 1676 O O . PHE A 1 207 ? -10.219 -23.219 -1.341 1 94.69 207 PHE A O 1
ATOM 1683 N N . VAL A 1 208 ? -11.359 -21.406 -1.301 1 93.38 208 VAL A N 1
ATOM 1684 C CA . VAL A 1 208 ? -10.422 -20.719 -0.426 1 93.38 208 VAL A CA 1
ATOM 1685 C C . VAL A 1 208 ? -10.977 -20.672 0.996 1 93.38 208 VAL A C 1
ATOM 1687 O O . VAL A 1 208 ? -11.93 -19.938 1.274 1 93.38 208 VAL A O 1
ATOM 1690 N N . ASP A 1 209 ? -10.477 -21.375 1.871 1 89.44 209 ASP A N 1
ATOM 1691 C CA . ASP A 1 209 ? -10.992 -21.547 3.227 1 89.44 209 ASP A CA 1
ATOM 1692 C C . ASP A 1 209 ? -10.305 -20.578 4.195 1 89.44 209 ASP A C 1
ATOM 1694 O O . ASP A 1 209 ? -10.234 -20.859 5.395 1 89.44 209 ASP A O 1
ATOM 1698 N N . ARG A 1 210 ? -9.789 -19.594 3.721 1 88.44 210 ARG A N 1
ATOM 1699 C CA . ARG A 1 210 ? -9.133 -18.594 4.551 1 88.44 210 ARG A CA 1
ATOM 1700 C C . ARG A 1 210 ? -9.664 -17.203 4.254 1 88.44 210 ARG A C 1
ATOM 1702 O O . ARG A 1 210 ? -10.031 -16.891 3.117 1 88.44 210 ARG A O 1
ATOM 1709 N N . GLN A 1 211 ? -9.797 -16.531 5.363 1 83.62 211 GLN A N 1
ATOM 1710 C CA . GLN A 1 211 ? -10.156 -15.133 5.168 1 83.62 211 GLN A CA 1
ATOM 1711 C C . GLN A 1 211 ? -8.992 -14.336 4.578 1 83.62 211 GLN A C 1
ATOM 1713 O O . GLN A 1 211 ? -7.891 -14.344 5.129 1 83.62 211 GLN A O 1
ATOM 1718 N N . LEU A 1 212 ? -9.258 -13.781 3.393 1 87.25 212 LEU A N 1
ATOM 1719 C CA . LEU A 1 212 ? -8.273 -12.914 2.762 1 87.25 212 LEU A CA 1
ATOM 1720 C C . LEU A 1 212 ? -8.586 -11.445 3.045 1 87.25 212 LEU A C 1
ATOM 1722 O O . LEU A 1 212 ? -9.492 -10.867 2.441 1 87.25 212 LEU A O 1
ATOM 1726 N N . LYS A 1 213 ? -7.852 -10.828 3.936 1 81 213 LYS A N 1
ATOM 1727 C CA . LYS A 1 213 ? -8.078 -9.445 4.348 1 81 213 LYS A CA 1
ATOM 1728 C C . LYS A 1 213 ? -7.98 -8.492 3.156 1 81 213 LYS A C 1
ATOM 1730 O O . LYS A 1 213 ? -8.742 -7.527 3.062 1 81 213 LYS A O 1
ATOM 1735 N N . SER A 1 214 ? -7.078 -8.781 2.322 1 85.31 214 SER A N 1
ATOM 1736 C CA . SER A 1 214 ? -6.875 -7.938 1.147 1 85.31 214 SER A CA 1
ATOM 1737 C C . SER A 1 214 ? -8.102 -7.941 0.247 1 85.31 214 SER A C 1
ATOM 1739 O O . SER A 1 214 ? -8.422 -6.926 -0.378 1 85.31 214 SER A O 1
ATOM 1741 N N . LEU A 1 215 ? -8.734 -9.094 0.241 1 85.56 215 LEU A N 1
ATOM 1742 C CA . LEU A 1 215 ? -9.938 -9.195 -0.58 1 85.56 215 LEU A CA 1
ATOM 1743 C C . LEU A 1 215 ? -11.047 -8.312 -0.03 1 85.56 215 LEU A C 1
ATOM 1745 O O . LEU A 1 215 ? -11.789 -7.695 -0.796 1 85.56 215 LEU A O 1
ATOM 1749 N N . GLU A 1 216 ? -11.188 -8.312 1.172 1 83.69 216 GLU A N 1
ATOM 1750 C CA . GLU A 1 216 ? -12.203 -7.477 1.806 1 83.69 216 GLU A CA 1
ATOM 1751 C C . GLU A 1 216 ? -12 -6.004 1.456 1 83.69 216 GLU A C 1
ATOM 1753 O O . GLU A 1 216 ? -12.961 -5.297 1.154 1 83.69 216 GLU A O 1
ATOM 1758 N N . ILE A 1 217 ? -10.797 -5.625 1.496 1 84.38 217 ILE A N 1
ATOM 1759 C CA . ILE A 1 217 ? -10.461 -4.246 1.172 1 84.38 217 ILE A CA 1
ATOM 1760 C C . ILE A 1 217 ? -10.688 -3.992 -0.316 1 84.38 217 ILE A C 1
ATOM 1762 O O . ILE A 1 217 ? -11.281 -2.982 -0.695 1 84.38 217 ILE A O 1
ATOM 1766 N N . LEU A 1 218 ? -10.273 -4.922 -1.087 1 87.88 218 LEU A N 1
ATOM 1767 C CA . LEU A 1 218 ? -10.359 -4.797 -2.537 1 87.88 218 LEU A CA 1
ATOM 1768 C C . LEU A 1 218 ? -11.812 -4.715 -2.992 1 87.88 218 LEU A C 1
ATOM 1770 O O . LEU A 1 218 ? -12.133 -3.969 -3.918 1 87.88 218 LEU A O 1
ATOM 1774 N N . SER A 1 219 ? -12.703 -5.52 -2.424 1 85.44 219 SER A N 1
ATOM 1775 C CA . SER A 1 219 ? -14.109 -5.543 -2.801 1 85.44 219 SER A CA 1
ATOM 1776 C C . SER A 1 219 ? -14.734 -4.156 -2.684 1 85.44 219 SER A C 1
ATOM 1778 O O . SER A 1 219 ? -15.602 -3.789 -3.482 1 85.44 219 SER A O 1
ATOM 1780 N N . THR A 1 220 ? -14.25 -3.467 -1.873 1 75.75 220 THR A N 1
ATOM 1781 C CA . THR A 1 220 ? -14.742 -2.107 -1.681 1 75.75 220 THR A CA 1
ATOM 1782 C C . THR A 1 220 ? -14.203 -1.178 -2.764 1 75.75 220 THR A C 1
ATOM 1784 O O . THR A 1 220 ? -14.93 -0.32 -3.271 1 75.75 220 THR A O 1
ATOM 1787 N N . VAL A 1 221 ? -12.977 -1.32 -3.064 1 79.19 221 VAL A N 1
ATOM 1788 C CA . VAL A 1 221 ? -12.359 -0.549 -4.133 1 79.19 221 VAL A CA 1
ATOM 1789 C C . VAL A 1 221 ? -13.133 -0.742 -5.434 1 79.19 221 VAL A C 1
ATOM 1791 O O . VAL A 1 221 ? -13.375 0.218 -6.168 1 79.19 221 VAL A O 1
ATOM 1794 N N . GLU A 1 222 ? -13.516 -1.967 -5.633 1 83 222 GLU A N 1
ATOM 1795 C CA . GLU A 1 222 ? -14.203 -2.299 -6.875 1 83 222 GLU A CA 1
ATOM 1796 C C . GLU A 1 222 ? -15.633 -1.761 -6.879 1 83 222 GLU A C 1
ATOM 1798 O O . GLU A 1 222 ? -16.188 -1.468 -7.938 1 83 222 GLU A O 1
ATOM 1803 N N . ARG A 1 223 ? -16.281 -1.636 -5.691 1 71.12 223 ARG A N 1
ATOM 1804 C CA . ARG A 1 223 ? -17.641 -1.105 -5.598 1 71.12 223 ARG A CA 1
ATOM 1805 C C . ARG A 1 223 ? -17.672 0.391 -5.891 1 71.12 223 ARG A C 1
ATOM 1807 O O . ARG A 1 223 ? -18.625 0.899 -6.473 1 71.12 223 ARG A O 1
ATOM 1814 N N . GLU A 1 224 ? -16.703 1 -5.434 1 59.66 224 GLU A N 1
ATOM 1815 C CA . GLU A 1 224 ? -16.656 2.447 -5.617 1 59.66 224 GLU A CA 1
ATOM 1816 C C . GLU A 1 224 ? -16.266 2.811 -7.047 1 59.66 224 GLU A C 1
ATOM 1818 O O . GLU A 1 224 ? -16.578 3.904 -7.523 1 59.66 224 GLU A O 1
ATOM 1823 N N . LEU A 1 225 ? -15.562 1.919 -7.723 1 50.72 225 LEU A N 1
ATOM 1824 C CA . LEU A 1 225 ? -15.148 2.186 -9.094 1 50.72 225 LEU A CA 1
ATOM 1825 C C . LEU A 1 225 ? -16.297 1.897 -10.07 1 50.72 225 LEU A C 1
ATOM 1827 O O . LEU A 1 225 ? -16.219 2.279 -11.242 1 50.72 225 LEU A O 1
ATOM 1831 N N . ILE A 1 226 ? -17.359 1.222 -9.688 1 43.66 226 ILE A N 1
ATOM 1832 C CA . ILE A 1 226 ? -18.531 1.034 -10.531 1 43.66 226 ILE A CA 1
ATOM 1833 C C . ILE A 1 226 ? -19.5 2.201 -10.336 1 43.66 226 ILE A C 1
ATOM 1835 O O . ILE A 1 226 ? -19.797 2.59 -9.203 1 43.66 226 ILE A O 1
ATOM 1839 N N . MET B 1 1 ? 39.812 38.656 -14.57 1 25.5 1 MET B N 1
ATOM 1840 C CA . MET B 1 1 ? 39.812 37.5 -13.672 1 25.5 1 MET B CA 1
ATOM 1841 C C . MET B 1 1 ? 38.406 37.031 -13.352 1 25.5 1 MET B C 1
ATOM 1843 O O . MET B 1 1 ? 37.719 37.656 -12.531 1 25.5 1 MET B O 1
ATOM 1847 N N . LYS B 1 2 ? 37.5 36.688 -14.352 1 33.78 2 LYS B N 1
ATOM 1848 C CA . LYS B 1 2 ? 36.062 36.625 -14.484 1 33.78 2 LYS B CA 1
ATOM 1849 C C . LYS B 1 2 ? 35.438 35.688 -13.453 1 33.78 2 LYS B C 1
ATOM 1851 O O . LYS B 1 2 ? 35.625 34.469 -13.539 1 33.78 2 LYS B O 1
ATOM 1856 N N . GLU B 1 3 ? 35.688 35.875 -12.156 1 35.31 3 GLU B N 1
ATOM 1857 C CA . GLU B 1 3 ? 35.125 35.281 -10.953 1 35.31 3 GLU B CA 1
ATOM 1858 C C . GLU B 1 3 ? 33.625 35.062 -11.102 1 35.31 3 GLU B C 1
ATOM 1860 O O . GLU B 1 3 ? 32.844 36 -10.883 1 35.31 3 GLU B O 1
ATOM 1865 N N . THR B 1 4 ? 33.094 34.656 -12.195 1 36.62 4 THR B N 1
ATOM 1866 C CA . THR B 1 4 ? 31.734 34.375 -12.617 1 36.62 4 THR B CA 1
ATOM 1867 C C . THR B 1 4 ? 31 33.594 -11.539 1 36.62 4 THR B C 1
ATOM 1869 O O . THR B 1 4 ? 31.469 32.531 -11.109 1 36.62 4 THR B O 1
ATOM 1872 N N . PHE B 1 5 ? 30.375 34.219 -10.508 1 37.22 5 PHE B N 1
ATOM 1873 C CA . PHE B 1 5 ? 29.484 33.812 -9.43 1 37.22 5 PHE B CA 1
ATOM 1874 C C . PHE B 1 5 ? 28.594 32.656 -9.875 1 37.22 5 PHE B C 1
ATOM 1876 O O . PHE B 1 5 ? 27.625 32.844 -10.609 1 37.22 5 PHE B O 1
ATOM 1883 N N . ASP B 1 6 ? 28.922 31.594 -10.562 1 41.72 6 ASP B N 1
ATOM 1884 C CA . ASP B 1 6 ? 28.25 30.312 -10.656 1 41.72 6 ASP B CA 1
ATOM 1885 C C . ASP B 1 6 ? 27.406 30.047 -9.406 1 41.72 6 ASP B C 1
ATOM 1887 O O . ASP B 1 6 ? 27.938 29.656 -8.367 1 41.72 6 ASP B O 1
ATOM 1891 N N . GLN B 1 7 ? 26.719 30.891 -8.648 1 45.53 7 GLN B N 1
ATOM 1892 C CA . GLN B 1 7 ? 25.859 31.125 -7.496 1 45.53 7 GLN B CA 1
ATOM 1893 C C . GLN B 1 7 ? 25.016 29.891 -7.18 1 45.53 7 GLN B C 1
ATOM 1895 O O . GLN B 1 7 ? 24.312 29.375 -8.047 1 45.53 7 GLN B O 1
ATOM 1900 N N . ASP B 1 8 ? 25.453 28.844 -6.301 1 59.09 8 ASP B N 1
ATOM 1901 C CA . ASP B 1 8 ? 25.172 27.484 -5.887 1 59.09 8 ASP B CA 1
ATOM 1902 C C . ASP B 1 8 ? 23.688 27.281 -5.598 1 59.09 8 ASP B C 1
ATOM 1904 O O . ASP B 1 8 ? 23.188 27.672 -4.539 1 59.09 8 ASP B O 1
ATOM 1908 N N . ASN B 1 9 ? 22.703 27.297 -6.406 1 82.12 9 ASN B N 1
ATOM 1909 C CA . ASN B 1 9 ? 21.25 27.141 -6.438 1 82.12 9 ASN B CA 1
ATOM 1910 C C . ASN B 1 9 ? 20.812 25.828 -5.801 1 82.12 9 ASN B C 1
ATOM 1912 O O . ASN B 1 9 ? 19.75 25.297 -6.133 1 82.12 9 ASN B O 1
ATOM 1916 N N . ARG B 1 10 ? 21.688 25.391 -4.898 1 90.56 10 ARG B N 1
ATOM 1917 C CA . ARG B 1 10 ? 21.312 24.203 -4.148 1 90.56 10 ARG B CA 1
ATOM 1918 C C . ARG B 1 10 ? 20.609 24.562 -2.848 1 90.56 10 ARG B C 1
ATOM 1920 O O . ARG B 1 10 ? 20.984 25.531 -2.182 1 90.56 10 ARG B O 1
ATOM 1927 N N . LEU B 1 11 ? 19.578 23.938 -2.574 1 93.38 11 LEU B N 1
ATOM 1928 C CA . LEU B 1 11 ? 18.859 24.109 -1.317 1 93.38 11 LEU B CA 1
ATOM 1929 C C . LEU B 1 11 ? 18.547 22.766 -0.676 1 93.38 11 LEU B C 1
ATOM 1931 O O . LEU B 1 11 ? 18.359 21.766 -1.378 1 93.38 11 LEU B O 1
ATOM 1935 N N . THR B 1 12 ? 18.656 22.719 0.672 1 96.56 12 THR B N 1
ATOM 1936 C CA . THR B 1 12 ? 18.328 21.516 1.434 1 96.56 12 THR B CA 1
ATOM 1937 C C . THR B 1 12 ? 17.047 21.734 2.23 1 96.56 12 THR B C 1
ATOM 1939 O O . THR B 1 12 ? 16.875 22.75 2.9 1 96.56 12 THR B O 1
ATOM 1942 N N . VAL B 1 13 ? 16.125 20.812 2.078 1 96.44 13 VAL B N 1
ATOM 1943 C CA . VAL B 1 13 ? 14.859 20.922 2.793 1 96.44 13 VAL B CA 1
ATOM 1944 C C . VAL B 1 13 ? 14.594 19.625 3.566 1 96.44 13 VAL B C 1
ATOM 1946 O O . VAL B 1 13 ? 15.078 18.562 3.186 1 96.44 13 VAL B O 1
ATOM 1949 N N . ASN B 1 14 ? 13.906 19.719 4.703 1 97.25 14 ASN B N 1
ATOM 1950 C CA . ASN B 1 14 ? 13.383 18.609 5.477 1 97.25 14 ASN B CA 1
ATOM 1951 C C . ASN B 1 14 ? 11.898 18.375 5.191 1 97.25 14 ASN B C 1
ATOM 1953 O O . ASN B 1 14 ? 11.109 19.312 5.184 1 97.25 14 ASN B O 1
ATOM 1957 N N . GLY B 1 15 ? 11.562 17.125 4.824 1 98 15 GLY B N 1
ATOM 1958 C CA . GLY B 1 15 ? 10.156 16.938 4.512 1 98 15 GLY B CA 1
ATOM 1959 C C . GLY B 1 15 ? 9.789 15.477 4.297 1 98 15 GLY B C 1
ATOM 1960 O O . GLY B 1 15 ? 10.586 14.586 4.574 1 98 15 GLY B O 1
ATOM 1961 N N . ILE B 1 16 ? 8.547 15.281 3.939 1 98.25 16 ILE B N 1
ATOM 1962 C CA . ILE B 1 16 ? 7.996 13.961 3.684 1 98.25 16 ILE B CA 1
ATOM 1963 C C . ILE B 1 16 ? 7.438 13.898 2.262 1 98.25 16 ILE B C 1
ATOM 1965 O O . ILE B 1 16 ? 6.809 14.852 1.793 1 98.25 16 ILE B O 1
ATOM 1969 N N . VAL B 1 17 ? 7.773 12.781 1.554 1 97.25 17 VAL B N 1
ATOM 1970 C CA . VAL B 1 17 ? 7.23 12.562 0.217 1 97.25 17 VAL B CA 1
ATOM 1971 C C . VAL B 1 17 ? 5.75 12.195 0.314 1 97.25 17 VAL B C 1
ATOM 1973 O O . VAL B 1 17 ? 5.391 11.234 1.008 1 97.25 17 VAL B O 1
ATOM 1976 N N . ILE B 1 18 ? 4.961 12.898 -0.43 1 96.75 18 ILE B N 1
ATOM 1977 C CA . ILE B 1 18 ? 3.514 12.711 -0.407 1 96.75 18 ILE B CA 1
ATOM 1978 C C . ILE B 1 18 ? 3.098 11.773 -1.54 1 96.75 18 ILE B C 1
ATOM 1980 O O . ILE B 1 18 ? 2.262 10.891 -1.347 1 96.75 18 ILE B O 1
ATOM 1984 N N . LYS B 1 19 ? 3.553 12.031 -2.645 1 94.31 19 LYS B N 1
ATOM 1985 C CA . LYS B 1 19 ? 3.248 11.25 -3.842 1 94.31 19 LYS B CA 1
ATOM 1986 C C . LYS B 1 19 ? 4.312 11.453 -4.914 1 94.31 19 LYS B C 1
ATOM 1988 O O . LYS B 1 19 ? 5.145 12.359 -4.809 1 94.31 19 LYS B O 1
ATOM 1993 N N . HIS B 1 20 ? 4.355 10.57 -5.789 1 94.31 20 HIS B N 1
ATOM 1994 C CA . HIS B 1 20 ? 5.191 10.734 -6.969 1 94.31 20 HIS B CA 1
ATOM 1995 C C . HIS B 1 20 ? 4.492 10.195 -8.219 1 94.31 20 HIS B C 1
ATOM 1997 O O . HIS B 1 20 ? 3.539 9.422 -8.117 1 94.31 20 HIS B O 1
ATOM 2003 N N . ARG B 1 21 ? 4.887 10.719 -9.336 1 91.75 21 ARG B N 1
ATOM 2004 C CA . ARG B 1 21 ? 4.344 10.305 -10.625 1 91.75 21 ARG B CA 1
ATOM 2005 C C . ARG B 1 21 ? 5.457 10.094 -11.648 1 91.75 21 ARG B C 1
ATOM 2007 O O . ARG B 1 21 ? 6.418 10.859 -11.688 1 91.75 21 ARG B O 1
ATOM 2014 N N . PRO B 1 22 ? 5.277 9.023 -12.453 1 90.38 22 PRO B N 1
ATOM 2015 C CA . PRO B 1 22 ? 6.305 8.789 -13.477 1 90.38 22 PRO B CA 1
ATOM 2016 C C . PRO B 1 22 ? 6.32 9.859 -14.555 1 90.38 22 PRO B C 1
ATOM 2018 O O . PRO B 1 22 ? 5.262 10.359 -14.953 1 90.38 22 PRO B O 1
ATOM 2021 N N . VAL B 1 23 ? 7.488 10.211 -14.852 1 92.88 23 VAL B N 1
ATOM 2022 C CA . VAL B 1 23 ? 7.723 11.133 -15.961 1 92.88 23 VAL B CA 1
ATOM 2023 C C . VAL B 1 23 ? 8.891 10.633 -16.812 1 92.88 23 VAL B C 1
ATOM 2025 O O . VAL B 1 23 ? 9.922 10.227 -16.266 1 92.88 23 VAL B O 1
ATOM 2028 N N . GLY B 1 24 ? 8.672 10.648 -18.109 1 92.06 24 GLY B N 1
ATOM 2029 C CA . GLY B 1 24 ? 9.734 10.125 -18.953 1 92.06 24 GLY B CA 1
ATOM 2030 C C . GLY B 1 24 ? 9.961 8.641 -18.781 1 92.06 24 GLY B C 1
ATOM 2031 O O . GLY B 1 24 ? 9.031 7.902 -18.422 1 92.06 24 GLY B O 1
ATOM 2032 N N . GLU B 1 25 ? 11.102 8.203 -19.094 1 89.94 25 GLU B N 1
ATOM 2033 C CA . GLU B 1 25 ? 11.406 6.777 -19.078 1 89.94 25 GLU B CA 1
ATOM 2034 C C . GLU B 1 25 ? 11.75 6.309 -17.656 1 89.94 25 GLU B C 1
ATOM 2036 O O . GLU B 1 25 ? 11.305 5.246 -17.234 1 89.94 25 GLU B O 1
ATOM 2041 N N . TYR B 1 26 ? 12.508 7.184 -16.922 1 91.31 26 TYR B N 1
ATOM 2042 C CA . TYR B 1 26 ? 13.031 6.656 -15.672 1 91.31 26 TYR B CA 1
ATOM 2043 C C . TYR B 1 26 ? 12.883 7.676 -14.547 1 91.31 26 TYR B C 1
ATOM 2045 O O . TYR B 1 26 ? 13.43 7.492 -13.461 1 91.31 26 TYR B O 1
ATOM 2053 N N . ASP B 1 27 ? 12.133 8.789 -14.758 1 94.56 27 ASP B N 1
ATOM 2054 C CA . ASP B 1 27 ? 12.094 9.867 -13.773 1 94.56 27 ASP B CA 1
ATOM 2055 C C . ASP B 1 27 ? 10.758 9.875 -13.031 1 94.56 27 ASP B C 1
ATOM 2057 O O . ASP B 1 27 ? 9.781 9.281 -13.492 1 94.56 27 ASP B O 1
ATOM 2061 N N . PHE B 1 28 ? 10.828 10.562 -11.852 1 95.12 28 PHE B N 1
ATOM 2062 C CA . PHE B 1 28 ? 9.602 10.914 -11.141 1 95.12 28 PHE B CA 1
ATOM 2063 C C . PHE B 1 28 ? 9.477 12.422 -10.984 1 95.12 28 PHE B C 1
ATOM 2065 O O . PHE B 1 28 ? 10.484 13.125 -10.875 1 95.12 28 PHE B O 1
ATOM 2072 N N . THR B 1 29 ? 8.266 12.867 -11.07 1 96.5 29 THR B N 1
ATOM 2073 C CA . THR B 1 29 ? 7.93 14.094 -10.352 1 96.5 29 THR B CA 1
ATOM 2074 C C . THR B 1 29 ? 7.438 13.781 -8.938 1 96.5 29 THR B C 1
ATOM 2076 O O . THR B 1 29 ? 6.551 12.938 -8.766 1 96.5 29 THR B O 1
ATOM 2079 N N . VAL B 1 30 ? 8 14.422 -7.973 1 96.88 30 VAL B N 1
ATOM 2080 C CA . VAL B 1 30 ? 7.758 14.078 -6.574 1 96.88 30 VAL B CA 1
ATOM 2081 C C . VAL B 1 30 ? 7.168 15.281 -5.848 1 96.88 30 VAL B C 1
ATOM 2083 O O . VAL B 1 30 ? 7.648 16.406 -5.996 1 96.88 30 VAL B O 1
ATOM 2086 N N . THR B 1 31 ? 6.145 15.07 -5.125 1 97 31 THR B N 1
ATOM 2087 C CA . THR B 1 31 ? 5.578 16.094 -4.25 1 97 31 THR B CA 1
ATOM 2088 C C . THR B 1 31 ? 6.043 15.883 -2.811 1 97 31 THR B C 1
ATOM 2090 O O . THR B 1 31 ? 5.926 14.789 -2.262 1 97 31 THR B O 1
ATOM 2093 N N . ILE B 1 32 ? 6.598 16.953 -2.248 1 97.69 32 ILE B N 1
ATOM 2094 C CA . ILE B 1 32 ? 7.137 16.906 -0.894 1 97.69 32 ILE B CA 1
ATOM 2095 C C . ILE B 1 32 ? 6.543 18.047 -0.064 1 97.69 32 ILE B C 1
ATOM 2097 O O . ILE B 1 32 ? 6.473 19.188 -0.523 1 97.69 32 ILE B O 1
ATOM 2101 N N . ILE B 1 33 ? 6.035 17.734 1.105 1 98.06 33 ILE B N 1
ATOM 2102 C CA . ILE B 1 33 ? 5.766 18.766 2.092 1 98.06 33 ILE B CA 1
ATOM 2103 C C . ILE B 1 33 ? 7.016 19.031 2.928 1 98.06 33 ILE B C 1
ATOM 2105 O O . ILE B 1 33 ? 7.559 18.109 3.541 1 98.06 33 ILE B O 1
ATOM 2109 N N . THR B 1 34 ? 7.434 20.266 2.914 1 97 34 THR B N 1
ATOM 2110 C CA . THR B 1 34 ? 8.711 20.594 3.535 1 97 34 THR B CA 1
ATOM 2111 C C . THR B 1 34 ? 8.523 21.594 4.668 1 97 34 THR B C 1
ATOM 2113 O O . THR B 1 34 ? 7.504 22.281 4.723 1 97 34 THR B O 1
ATOM 2116 N N . MET B 1 35 ? 9.477 21.594 5.562 1 94.69 35 MET B N 1
ATOM 2117 C CA . MET B 1 35 ? 9.5 22.594 6.629 1 94.69 35 MET B CA 1
ATOM 2118 C C . MET B 1 35 ? 9.867 23.969 6.082 1 94.69 35 MET B C 1
ATOM 2120 O O . MET B 1 35 ? 9.312 24.984 6.516 1 94.69 35 MET B O 1
ATOM 2124 N N . GLU B 1 36 ? 10.648 24.031 5.023 1 92.69 36 GLU B N 1
ATOM 2125 C CA . GLU B 1 36 ? 11.312 25.25 4.59 1 92.69 36 GLU B CA 1
ATOM 2126 C C . GLU B 1 36 ? 10.539 25.922 3.455 1 92.69 36 GLU B C 1
ATOM 2128 O O . GLU B 1 36 ? 10.516 27.156 3.354 1 92.69 36 GLU B O 1
ATOM 2133 N N . ARG B 1 37 ? 9.922 25.156 2.637 1 92.62 37 ARG B N 1
ATOM 2134 C CA . ARG B 1 37 ? 9.375 25.734 1.407 1 92.62 37 ARG B CA 1
ATOM 2135 C C . ARG B 1 37 ? 7.922 25.297 1.206 1 92.62 37 ARG B C 1
ATOM 2137 O O . ARG B 1 37 ? 7.375 25.438 0.111 1 92.62 37 ARG B O 1
ATOM 2144 N N . GLY B 1 38 ? 7.348 24.75 2.283 1 94.69 38 GLY B N 1
ATOM 2145 C CA . GLY B 1 38 ? 5.984 24.281 2.104 1 94.69 38 GLY B CA 1
ATOM 2146 C C . GLY B 1 38 ? 5.883 23.078 1.172 1 94.69 38 GLY B C 1
ATOM 2147 O O . GLY B 1 38 ? 6.734 22.188 1.205 1 94.69 38 GLY B O 1
ATOM 2148 N N . LYS B 1 39 ? 4.785 23.031 0.4 1 96.62 39 LYS B N 1
ATOM 2149 C CA . LYS B 1 39 ? 4.594 21.969 -0.57 1 96.62 39 LYS B CA 1
ATOM 2150 C C . LYS B 1 39 ? 5.324 22.266 -1.876 1 96.62 39 LYS B C 1
ATOM 2152 O O . LYS B 1 39 ? 5.141 23.328 -2.467 1 96.62 39 LYS B O 1
ATOM 2157 N N . ILE B 1 40 ? 6.148 21.359 -2.295 1 96.12 40 ILE B N 1
ATOM 2158 C CA . ILE B 1 40 ? 6.879 21.578 -3.537 1 96.12 40 ILE B CA 1
ATOM 2159 C C . ILE B 1 40 ? 6.742 20.359 -4.441 1 96.12 40 ILE B C 1
ATOM 2161 O O . ILE B 1 40 ? 6.418 19.266 -3.971 1 96.12 40 ILE B O 1
ATOM 2165 N N . SER B 1 41 ? 6.957 20.594 -5.691 1 96.19 41 SER B N 1
ATOM 2166 C CA . SER B 1 41 ? 7.121 19.547 -6.688 1 96.19 41 SER B CA 1
ATOM 2167 C C . SER B 1 41 ? 8.531 19.531 -7.258 1 96.19 41 SER B C 1
ATOM 2169 O O . SER B 1 41 ? 9.086 20.594 -7.57 1 96.19 41 SER B O 1
ATOM 2171 N N . ALA B 1 42 ? 9.156 18.406 -7.281 1 97.44 42 ALA B N 1
ATOM 2172 C CA . ALA B 1 42 ? 10.539 18.297 -7.742 1 97.44 42 ALA B CA 1
ATOM 2173 C C . ALA B 1 42 ? 10.719 17.078 -8.648 1 97.44 42 ALA B C 1
ATOM 2175 O O . ALA B 1 42 ? 10.07 16.047 -8.453 1 97.44 42 ALA B O 1
ATOM 2176 N N . PHE B 1 43 ? 11.617 17.219 -9.562 1 97.12 43 PHE B N 1
ATOM 2177 C CA . PHE B 1 43 ? 11.977 16.078 -10.414 1 97.12 43 PHE B CA 1
ATOM 2178 C C . PHE B 1 43 ? 13.016 15.203 -9.742 1 97.12 43 PHE B C 1
ATOM 2180 O O . PHE B 1 43 ? 13.953 15.703 -9.109 1 97.12 43 PHE B O 1
ATOM 2187 N N . ALA B 1 44 ? 12.805 13.945 -9.836 1 96.81 44 ALA B N 1
ATOM 2188 C CA . ALA B 1 44 ? 13.789 12.945 -9.43 1 96.81 44 ALA B CA 1
ATOM 2189 C C . ALA B 1 44 ? 14.281 12.141 -10.633 1 96.81 44 ALA B C 1
ATOM 2191 O O . ALA B 1 44 ? 13.688 11.117 -10.984 1 96.81 44 ALA B O 1
ATOM 2192 N N . ARG B 1 45 ? 15.398 12.547 -11.125 1 94.81 45 ARG B N 1
ATOM 2193 C CA . ARG B 1 45 ? 15.906 11.938 -12.352 1 94.81 45 ARG B CA 1
ATOM 2194 C C . ARG B 1 45 ? 16.531 10.578 -12.062 1 94.81 45 ARG B C 1
ATOM 2196 O O . ARG B 1 45 ? 17.281 10.43 -11.094 1 94.81 45 ARG B O 1
ATOM 2203 N N . GLY B 1 46 ? 16.141 9.586 -12.93 1 92.56 46 GLY B N 1
ATOM 2204 C CA . GLY B 1 46 ? 16.719 8.258 -12.805 1 92.56 46 GLY B CA 1
ATOM 2205 C C . GLY B 1 46 ? 16.188 7.484 -11.609 1 92.56 46 GLY B C 1
ATOM 2206 O O . GLY B 1 46 ? 16.688 6.406 -11.289 1 92.56 46 GLY B O 1
ATOM 2207 N N . ALA B 1 47 ? 15.227 8.008 -10.961 1 91.31 47 ALA B N 1
ATOM 2208 C CA . ALA B 1 47 ? 14.734 7.426 -9.711 1 91.31 47 ALA B CA 1
ATOM 2209 C C . ALA B 1 47 ? 14.078 6.07 -9.961 1 91.31 47 ALA B C 1
ATOM 2211 O O . ALA B 1 47 ? 13.922 5.27 -9.039 1 91.31 47 ALA B O 1
ATOM 2212 N N . ARG B 1 48 ? 13.648 5.781 -11.172 1 86.31 48 ARG B N 1
ATOM 2213 C CA . ARG B 1 48 ? 12.977 4.523 -11.484 1 86.31 48 ARG B CA 1
ATOM 2214 C C . ARG B 1 48 ? 13.961 3.494 -12.023 1 86.31 48 ARG B C 1
ATOM 2216 O O . ARG B 1 48 ? 13.57 2.381 -12.383 1 86.31 48 ARG B O 1
ATOM 2223 N N . LYS B 1 49 ? 15.211 3.85 -12.086 1 83.62 49 LYS B N 1
ATOM 2224 C CA . LYS B 1 49 ? 16.25 2.898 -12.492 1 83.62 49 LYS B CA 1
ATOM 2225 C C . LYS B 1 49 ? 16.609 1.955 -11.344 1 83.62 49 LYS B C 1
ATOM 2227 O O . LYS B 1 49 ? 16.859 2.398 -10.227 1 83.62 49 LYS B O 1
ATOM 2232 N N . PRO B 1 50 ? 16.578 0.709 -11.719 1 73.44 50 PRO B N 1
ATOM 2233 C CA . PRO B 1 50 ? 17.047 -0.21 -10.68 1 73.44 50 PRO B CA 1
ATOM 2234 C C . PRO B 1 50 ? 18.453 0.133 -10.188 1 73.44 50 PRO B C 1
ATOM 2236 O O . PRO B 1 50 ? 19.359 0.348 -10.992 1 73.44 50 PRO B O 1
ATOM 2239 N N . GLY B 1 51 ? 18.578 0.354 -8.883 1 72.62 51 GLY B N 1
ATOM 2240 C CA . GLY B 1 51 ? 19.875 0.624 -8.289 1 72.62 51 GLY B CA 1
ATOM 2241 C C . GLY B 1 51 ? 20.281 2.084 -8.367 1 72.62 51 GLY B C 1
ATOM 2242 O O . GLY B 1 51 ? 21.391 2.453 -7.973 1 72.62 51 GLY B O 1
ATOM 2243 N N . GLY B 1 52 ? 19.484 2.873 -8.859 1 79.94 52 GLY B N 1
ATOM 2244 C CA . GLY B 1 52 ? 19.781 4.297 -8.945 1 79.94 52 GLY B CA 1
ATOM 2245 C C . GLY B 1 52 ? 19.906 4.965 -7.594 1 79.94 52 GLY B C 1
ATOM 2246 O O . GLY B 1 52 ? 19.422 4.438 -6.586 1 79.94 52 GLY B O 1
ATOM 2247 N N . LYS B 1 53 ? 20.562 6.129 -7.586 1 85 53 LYS B N 1
ATOM 2248 C CA . LYS B 1 53 ? 20.859 6.863 -6.355 1 85 53 LYS B CA 1
ATOM 2249 C C . LYS B 1 53 ? 19.578 7.27 -5.637 1 85 53 LYS B C 1
ATOM 2251 O O . LYS B 1 53 ? 19.531 7.254 -4.402 1 85 53 LYS B O 1
ATOM 2256 N N . LEU B 1 54 ? 18.609 7.641 -6.387 1 91.56 54 LEU B N 1
ATOM 2257 C CA . LEU B 1 54 ? 17.375 8.148 -5.801 1 91.56 54 LEU B CA 1
ATOM 2258 C C . LEU B 1 54 ? 16.312 7.047 -5.719 1 91.56 54 LEU B C 1
ATOM 2260 O O . LEU B 1 54 ? 15.234 7.258 -5.168 1 91.56 54 LEU B O 1
ATOM 2264 N N . SER B 1 55 ? 16.641 5.859 -6.23 1 83.75 55 SER B N 1
ATOM 2265 C CA . SER B 1 55 ? 15.68 4.758 -6.246 1 83.75 55 SER B CA 1
ATOM 2266 C C . SER B 1 55 ? 15.297 4.336 -4.828 1 83.75 55 SER B C 1
ATOM 2268 O O . SER B 1 55 ? 16.172 4.148 -3.975 1 83.75 55 SER B O 1
ATOM 2270 N N . GLY B 1 56 ? 13.953 4.352 -4.543 1 82 56 GLY B N 1
ATOM 2271 C CA . GLY B 1 56 ? 13.469 3.945 -3.234 1 82 56 GLY B CA 1
ATOM 2272 C C . GLY B 1 56 ? 13.445 5.078 -2.227 1 82 56 GLY B C 1
ATOM 2273 O O . GLY B 1 56 ? 12.836 4.953 -1.161 1 82 56 GLY B O 1
ATOM 2274 N N . ASN B 1 57 ? 14.062 6.203 -2.568 1 89.31 57 ASN B N 1
ATOM 2275 C CA . ASN B 1 57 ? 14.242 7.27 -1.589 1 89.31 57 ASN B CA 1
ATOM 2276 C C . ASN B 1 57 ? 13.258 8.414 -1.824 1 89.31 57 ASN B C 1
ATOM 2278 O O . ASN B 1 57 ? 13.227 9.383 -1.061 1 89.31 57 ASN B O 1
ATOM 2282 N N . VAL B 1 58 ? 12.508 8.266 -2.85 1 93.06 58 VAL B N 1
ATOM 2283 C CA . VAL B 1 58 ? 11.539 9.312 -3.143 1 93.06 58 VAL B CA 1
ATOM 2284 C C . VAL B 1 58 ? 10.141 8.711 -3.252 1 93.06 58 VAL B C 1
ATOM 2286 O O . VAL B 1 58 ? 9.312 9.18 -4.047 1 93.06 58 VAL B O 1
ATOM 2289 N N . GLU B 1 59 ? 9.961 7.664 -2.502 1 90.31 59 GLU B N 1
ATOM 2290 C CA . GLU B 1 59 ? 8.656 7.012 -2.41 1 90.31 59 GLU B CA 1
ATOM 2291 C C . GLU B 1 59 ? 7.762 7.711 -1.39 1 90.31 59 GLU B C 1
ATOM 2293 O O . GLU B 1 59 ? 8.258 8.344 -0.453 1 90.31 59 GLU B O 1
ATOM 2298 N N . PRO B 1 60 ? 6.445 7.57 -1.572 1 93.75 60 PRO B N 1
ATOM 2299 C CA . PRO B 1 60 ? 5.562 8.086 -0.524 1 93.75 60 PRO B CA 1
ATOM 2300 C C . PRO B 1 60 ? 5.949 7.598 0.869 1 93.75 60 PRO B C 1
ATOM 2302 O O . PRO B 1 60 ? 6.402 6.461 1.022 1 93.75 60 PRO B O 1
ATOM 2305 N N . PHE B 1 61 ? 5.832 8.445 1.873 1 94.56 61 PHE B N 1
ATOM 2306 C CA . PHE B 1 61 ? 6.098 8.188 3.283 1 94.56 61 PHE B CA 1
ATOM 2307 C C . PHE B 1 61 ? 7.559 8.477 3.617 1 94.56 61 PHE B C 1
ATOM 2309 O O . PHE B 1 61 ? 7.906 8.672 4.781 1 94.56 61 PHE B O 1
ATOM 2316 N N . CYS B 1 62 ? 8.43 8.477 2.635 1 93.12 62 CYS B N 1
ATOM 2317 C CA . CYS B 1 62 ? 9.828 8.75 2.928 1 93.12 62 CYS B CA 1
ATOM 2318 C C . CYS B 1 62 ? 10 10.117 3.576 1 93.12 62 CYS B C 1
ATOM 2320 O O . CYS B 1 62 ? 9.586 11.133 3.016 1 93.12 62 CYS B O 1
ATOM 2322 N N . TYR B 1 63 ? 10.57 10.094 4.785 1 96.94 63 TYR B N 1
ATOM 2323 C CA . TYR B 1 63 ? 10.875 11.312 5.527 1 96.94 63 TYR B CA 1
ATOM 2324 C C . TYR B 1 63 ? 12.383 11.492 5.68 1 96.94 63 TYR B C 1
ATOM 2326 O O . TYR B 1 63 ? 13.086 10.562 6.082 1 96.94 63 TYR B O 1
ATOM 2334 N N . GLY B 1 64 ? 12.797 12.695 5.352 1 96.88 64 GLY B N 1
ATOM 2335 C CA . GLY B 1 64 ? 14.211 12.977 5.488 1 96.88 64 GLY B CA 1
ATOM 2336 C C . GLY B 1 64 ? 14.617 14.328 4.918 1 96.88 64 GLY B C 1
ATOM 2337 O O . GLY B 1 64 ? 13.812 15.266 4.906 1 96.88 64 GLY B O 1
ATOM 2338 N N . THR B 1 65 ? 15.875 14.383 4.609 1 97.88 65 THR B N 1
ATOM 2339 C CA . THR B 1 65 ? 16.438 15.594 4.016 1 97.88 65 THR B CA 1
ATOM 2340 C C . THR B 1 65 ? 16.625 15.414 2.514 1 97.88 65 THR B C 1
ATOM 2342 O O . THR B 1 65 ? 17.078 14.359 2.059 1 97.88 65 THR B O 1
ATOM 2345 N N . PHE B 1 66 ? 16.25 16.438 1.805 1 97.94 66 PHE B N 1
ATOM 2346 C CA . PHE B 1 66 ? 16.375 16.453 0.352 1 97.94 66 PHE B CA 1
ATOM 2347 C C . PHE B 1 66 ? 17.203 17.641 -0.107 1 97.94 66 PHE B C 1
ATOM 2349 O O . PHE B 1 66 ? 16.922 18.781 0.245 1 97.94 66 PHE B O 1
ATOM 2356 N N . THR B 1 67 ? 18.234 17.344 -0.841 1 98.12 67 THR B N 1
ATOM 2357 C CA . THR B 1 67 ? 19.016 18.391 -1.489 1 98.12 67 THR B CA 1
ATOM 2358 C C . THR B 1 67 ? 18.516 18.641 -2.906 1 98.12 67 THR B C 1
ATOM 2360 O O . THR B 1 67 ? 18.422 17.719 -3.715 1 98.12 67 THR B O 1
ATOM 2363 N N . LEU B 1 68 ? 18.156 19.859 -3.17 1 97.25 68 LEU B N 1
ATOM 2364 C CA . LEU B 1 68 ? 17.516 20.234 -4.422 1 97.25 68 LEU B CA 1
ATOM 2365 C C . LEU B 1 68 ? 18.359 21.234 -5.199 1 97.25 68 LEU B C 1
ATOM 2367 O O . LEU B 1 68 ? 19.031 22.078 -4.602 1 97.25 68 LEU B O 1
ATOM 2371 N N . TYR B 1 69 ? 18.344 21.094 -6.512 1 95.75 69 TYR B N 1
ATOM 2372 C CA . TYR B 1 69 ? 18.734 22.172 -7.41 1 95.75 69 TYR B CA 1
ATOM 2373 C C . TYR B 1 69 ? 17.516 23 -7.824 1 95.75 69 TYR B C 1
ATOM 2375 O O . TYR B 1 69 ? 16.516 22.453 -8.297 1 95.75 69 TYR B O 1
ATOM 2383 N N . GLU B 1 70 ? 17.594 24.234 -7.523 1 91 70 GLU B N 1
ATOM 2384 C CA . GLU B 1 70 ? 16.5 25.125 -7.891 1 91 70 GLU B CA 1
ATOM 2385 C C . GLU B 1 70 ? 16.688 25.703 -9.297 1 91 70 GLU B C 1
ATOM 2387 O O . GLU B 1 70 ? 17.609 26.469 -9.539 1 91 70 GLU B O 1
ATOM 2392 N N . GLY B 1 71 ? 15.805 25.156 -10.156 1 84.88 71 GLY B N 1
ATOM 2393 C CA . GLY B 1 71 ? 15.797 25.734 -11.492 1 84.88 71 GLY B CA 1
ATOM 2394 C C . GLY B 1 71 ? 14.859 26.922 -11.617 1 84.88 71 GLY B C 1
ATOM 2395 O O . GLY B 1 71 ? 14.5 27.547 -10.617 1 84.88 71 GLY B O 1
ATOM 2396 N N . LYS B 1 72 ? 14.523 27.344 -12.805 1 80.44 72 LYS B N 1
ATOM 2397 C CA . LYS B 1 72 ? 13.664 28.5 -13.07 1 80.44 72 LYS B CA 1
ATOM 2398 C C . LYS B 1 72 ? 12.25 28.25 -12.547 1 80.44 72 LYS B C 1
ATOM 2400 O O . LYS B 1 72 ? 11.672 29.125 -11.898 1 80.44 72 LYS B O 1
ATOM 2405 N N . SER B 1 73 ? 11.734 27.047 -12.789 1 80.31 73 SER B N 1
ATOM 2406 C CA . SER B 1 73 ? 10.344 26.812 -12.414 1 80.31 73 SER B CA 1
ATOM 2407 C C . SER B 1 73 ? 10.18 25.453 -11.75 1 80.31 73 SER B C 1
ATOM 2409 O O . SER B 1 73 ? 9.055 24.969 -11.586 1 80.31 73 SER B O 1
ATOM 2411 N N . SER B 1 74 ? 11.391 24.906 -11.453 1 85.62 74 SER B N 1
ATOM 2412 C CA . SER B 1 74 ? 11.227 23.547 -10.953 1 85.62 74 SER B CA 1
ATOM 2413 C C . SER B 1 74 ? 12.383 23.156 -10.031 1 85.62 74 SER B C 1
ATOM 2415 O O . SER B 1 74 ? 13.43 23.797 -10.031 1 85.62 74 SER B O 1
ATOM 2417 N N . TYR B 1 75 ? 12.172 22.266 -9.156 1 94.75 75 TYR B N 1
ATOM 2418 C CA . TYR B 1 75 ? 13.203 21.656 -8.32 1 94.75 75 TYR B CA 1
ATOM 2419 C C . TYR B 1 75 ? 13.648 20.312 -8.883 1 94.75 75 TYR B C 1
ATOM 2421 O O . TYR B 1 75 ? 12.859 19.609 -9.508 1 94.75 75 TYR B O 1
ATOM 2429 N N . ASN B 1 76 ? 14.969 20.109 -8.75 1 97.06 76 ASN B N 1
ATOM 2430 C CA . ASN B 1 76 ? 15.531 18.797 -9.031 1 97.06 76 ASN B CA 1
ATOM 2431 C C . ASN B 1 76 ? 16.172 18.172 -7.797 1 97.06 76 ASN B C 1
ATOM 2433 O O . ASN B 1 76 ? 17.031 18.781 -7.168 1 97.06 76 ASN B O 1
ATOM 2437 N N . ILE B 1 77 ? 15.703 17.031 -7.484 1 97.94 77 ILE B N 1
ATOM 2438 C CA . ILE B 1 77 ? 16.312 16.328 -6.352 1 97.94 77 ILE B CA 1
ATOM 2439 C C . ILE B 1 77 ? 17.656 15.742 -6.766 1 97.94 77 ILE B C 1
ATOM 2441 O O . ILE B 1 77 ? 17.734 14.969 -7.727 1 97.94 77 ILE B O 1
ATOM 2445 N N . ILE B 1 78 ? 18.688 16.031 -6.008 1 96.31 78 ILE B N 1
ATOM 2446 C CA . ILE B 1 78 ? 20 15.531 -6.402 1 96.31 78 ILE B CA 1
ATOM 2447 C C . ILE B 1 78 ? 20.516 14.539 -5.355 1 96.31 78 ILE B C 1
ATOM 2449 O O . ILE B 1 78 ? 21.312 13.656 -5.668 1 96.31 78 ILE B O 1
ATOM 2453 N N . GLU B 1 79 ? 20.141 14.773 -4.098 1 96.31 79 GLU B N 1
ATOM 2454 C CA . GLU B 1 79 ? 20.547 13.883 -3.01 1 96.31 79 GLU B CA 1
ATOM 2455 C C . GLU B 1 79 ? 19.438 13.75 -1.97 1 96.31 79 GLU B C 1
ATOM 2457 O O . GLU B 1 79 ? 18.641 14.664 -1.78 1 96.31 79 GLU B O 1
ATOM 2462 N N . THR B 1 80 ? 19.422 12.57 -1.389 1 95.56 80 THR B N 1
ATOM 2463 C CA . THR B 1 80 ? 18.484 12.312 -0.306 1 95.56 80 THR B CA 1
ATOM 2464 C C . THR B 1 80 ? 19.172 11.672 0.885 1 95.56 80 THR B C 1
ATOM 2466 O O . THR B 1 80 ? 20.141 10.93 0.713 1 95.56 80 THR B O 1
ATOM 2469 N N . ASP B 1 81 ? 18.797 12.039 2.062 1 94.62 81 ASP B N 1
ATOM 2470 C CA . ASP B 1 81 ? 19.125 11.367 3.314 1 94.62 81 ASP B CA 1
ATOM 2471 C C . ASP B 1 81 ? 17.875 11.016 4.105 1 94.62 81 ASP B C 1
ATOM 2473 O O . ASP B 1 81 ? 17.359 11.852 4.855 1 94.62 81 ASP B O 1
ATOM 2477 N N . ILE B 1 82 ? 17.422 9.75 3.932 1 92.69 82 ILE B N 1
ATOM 2478 C CA . ILE B 1 82 ? 16.141 9.344 4.484 1 92.69 82 ILE B CA 1
ATOM 2479 C C . ILE B 1 82 ? 16.312 8.891 5.934 1 92.69 82 ILE B C 1
ATOM 2481 O O . ILE B 1 82 ? 17.188 8.062 6.227 1 92.69 82 ILE B O 1
ATOM 2485 N N . ILE B 1 83 ? 15.578 9.5 6.766 1 91.94 83 ILE B N 1
ATOM 2486 C CA . ILE B 1 83 ? 15.609 9.219 8.195 1 91.94 83 ILE B CA 1
ATOM 2487 C C . ILE B 1 83 ? 14.602 8.117 8.523 1 91.94 83 ILE B C 1
ATOM 2489 O O . ILE 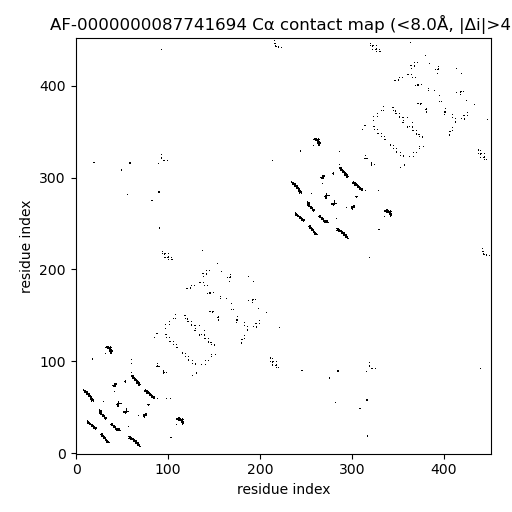B 1 83 ? 14.852 7.281 9.398 1 91.94 83 ILE B O 1
ATOM 2493 N N . ASN B 1 84 ? 13.469 8.141 7.918 1 91.38 84 ASN B N 1
ATOM 2494 C CA . ASN B 1 84 ? 12.414 7.16 8.141 1 91.38 84 ASN B CA 1
ATOM 2495 C C . ASN B 1 84 ? 11.703 6.797 6.844 1 91.38 84 ASN B C 1
ATOM 2497 O O . ASN B 1 84 ? 11.164 7.672 6.156 1 91.38 84 ASN B O 1
ATOM 2501 N N . TYR B 1 85 ? 11.703 5.582 6.52 1 86.56 85 TYR B N 1
ATOM 2502 C CA . TYR B 1 85 ? 11.023 5.098 5.324 1 86.56 85 TYR B CA 1
ATOM 2503 C C . TYR B 1 85 ? 9.57 4.738 5.629 1 86.56 85 TYR B C 1
ATOM 2505 O O . TYR B 1 85 ? 8.773 4.531 4.715 1 86.56 85 TYR B O 1
ATOM 2513 N N . PHE B 1 86 ? 9.227 4.699 6.895 1 89.25 86 PHE B N 1
ATOM 2514 C CA . PHE B 1 86 ? 7.926 4.23 7.359 1 89.25 86 PHE B CA 1
ATOM 2515 C C . PHE B 1 86 ? 7.582 2.881 6.742 1 89.25 86 PHE B C 1
ATOM 2517 O O . PHE B 1 86 ? 6.527 2.727 6.121 1 89.25 86 PHE B O 1
ATOM 2524 N N . GLU B 1 87 ? 8.336 1.95 7.027 1 82.06 87 GLU B N 1
ATOM 2525 C CA . GLU B 1 87 ? 8.305 0.603 6.465 1 82.06 87 GLU B CA 1
ATOM 2526 C C . GLU B 1 87 ? 6.969 -0.077 6.742 1 82.06 87 GLU B C 1
ATOM 2528 O O . GLU B 1 87 ? 6.438 -0.783 5.879 1 82.06 87 GLU B O 1
ATOM 2533 N N . PRO B 1 88 ? 6.344 0.209 7.855 1 82.62 88 PRO B N 1
ATOM 2534 C CA . PRO B 1 88 ? 5.094 -0.496 8.156 1 82.62 88 PRO B CA 1
ATOM 2535 C C . PRO B 1 88 ? 4.004 -0.225 7.121 1 82.62 88 PRO B C 1
ATOM 2537 O O . PRO B 1 88 ? 3.146 -1.081 6.883 1 82.62 88 PRO B O 1
ATOM 2540 N N . PHE B 1 89 ? 4.043 0.863 6.539 1 88.38 89 PHE B N 1
ATOM 2541 C CA . PHE B 1 89 ? 2.992 1.215 5.594 1 88.38 89 PHE B CA 1
ATOM 2542 C C . PHE B 1 89 ? 3.178 0.471 4.273 1 88.38 89 PHE B C 1
ATOM 2544 O O . PHE B 1 89 ? 2.318 0.533 3.395 1 88.38 89 PHE B O 1
ATOM 2551 N N . ARG B 1 90 ? 4.219 -0.328 4.176 1 76.5 90 ARG B N 1
ATOM 2552 C CA . ARG B 1 90 ? 4.473 -1.135 2.986 1 76.5 90 ARG B CA 1
ATOM 2553 C C . ARG B 1 90 ? 4.219 -2.613 3.264 1 76.5 90 ARG B C 1
ATOM 2555 O O . ARG B 1 90 ? 4.156 -3.422 2.336 1 76.5 90 ARG B O 1
ATOM 2562 N N . ARG B 1 91 ? 3.943 -2.932 4.465 1 76.75 91 ARG B N 1
ATOM 2563 C CA . ARG B 1 91 ? 3.871 -4.332 4.867 1 76.75 91 ARG B CA 1
ATOM 2564 C C . ARG B 1 91 ? 2.426 -4.766 5.082 1 76.75 91 ARG B C 1
ATOM 2566 O O . ARG B 1 91 ? 2.105 -5.953 4.969 1 76.75 91 ARG B O 1
ATOM 2573 N N . ASN B 1 92 ? 1.697 -3.834 5.52 1 80.06 92 ASN B N 1
ATOM 2574 C CA . ASN B 1 92 ? 0.321 -4.094 5.93 1 80.06 92 ASN B CA 1
ATOM 2575 C C . ASN B 1 92 ? -0.662 -3.184 5.199 1 80.06 92 ASN B C 1
ATOM 2577 O O . ASN B 1 92 ? -0.575 -1.959 5.301 1 80.06 92 ASN B O 1
ATOM 2581 N N . LEU B 1 93 ? -1.513 -3.871 4.422 1 86.38 93 LEU B N 1
ATOM 2582 C CA . LEU B 1 93 ? -2.436 -3.121 3.578 1 86.38 93 LEU B CA 1
ATOM 2583 C C . LEU B 1 93 ? -3.277 -2.16 4.41 1 86.38 93 LEU B C 1
ATOM 2585 O O . LEU B 1 93 ? -3.562 -1.042 3.977 1 86.38 93 LEU B O 1
ATOM 2589 N N . GLU B 1 94 ? -3.713 -2.623 5.57 1 87.69 94 GLU B N 1
ATOM 2590 C CA . GLU B 1 94 ? -4.492 -1.74 6.434 1 87.69 94 GLU B CA 1
ATOM 2591 C C . GLU B 1 94 ? -3.711 -0.474 6.777 1 87.69 94 GLU B C 1
ATOM 2593 O O . GLU B 1 94 ? -4.238 0.635 6.668 1 87.69 94 GLU B O 1
ATOM 2598 N N . ASP B 1 95 ? -2.475 -0.638 7.176 1 91.12 95 ASP B N 1
ATOM 2599 C CA . ASP B 1 95 ? -1.619 0.499 7.504 1 91.12 95 ASP B CA 1
ATOM 2600 C C . ASP B 1 95 ? -1.394 1.386 6.281 1 91.12 95 ASP B C 1
ATOM 2602 O O . ASP B 1 95 ? -1.369 2.613 6.395 1 91.12 95 ASP B O 1
ATOM 2606 N N . THR B 1 96 ? -1.26 0.708 5.203 1 91.56 96 THR B N 1
ATOM 2607 C CA . THR B 1 96 ? -1.088 1.444 3.953 1 91.56 96 THR B CA 1
ATOM 2608 C C . THR B 1 96 ? -2.291 2.344 3.686 1 91.56 96 THR B C 1
ATOM 2610 O O . THR B 1 96 ? -2.131 3.506 3.309 1 91.56 96 THR B O 1
ATOM 2613 N N . CYS B 1 97 ? -3.43 1.825 3.893 1 92.12 97 CYS B N 1
ATOM 2614 C CA . CYS B 1 97 ? -4.648 2.588 3.65 1 92.12 97 CYS B CA 1
ATOM 2615 C C . CYS B 1 97 ? -4.723 3.805 4.566 1 92.12 97 CYS B C 1
ATOM 2617 O O . CYS B 1 97 ? -4.961 4.922 4.102 1 92.12 97 CYS B O 1
ATOM 2619 N N . TYR B 1 98 ? -4.477 3.582 5.828 1 94.44 98 TYR B N 1
ATOM 2620 C CA . TYR B 1 98 ? -4.508 4.684 6.781 1 94.44 98 TYR B CA 1
ATOM 2621 C C . TYR B 1 98 ? -3.455 5.73 6.441 1 94.44 98 TYR B C 1
ATOM 2623 O O . TYR B 1 98 ? -3.752 6.93 6.395 1 94.44 98 TYR B O 1
ATOM 2631 N N . GLY B 1 99 ? -2.268 5.258 6.234 1 95.88 99 GLY B N 1
ATOM 2632 C CA . GLY B 1 99 ? -1.181 6.168 5.918 1 95.88 99 GLY B CA 1
ATOM 2633 C C . GLY B 1 99 ? -1.422 6.965 4.648 1 95.88 99 GLY B C 1
ATOM 2634 O O . GLY B 1 99 ? -1.204 8.18 4.617 1 95.88 99 GLY B O 1
ATOM 2635 N N . THR B 1 100 ? -1.843 6.297 3.631 1 94.06 100 THR B N 1
ATOM 2636 C CA . THR B 1 100 ? -2.104 6.949 2.354 1 94.06 100 THR B CA 1
ATOM 2637 C C . THR B 1 100 ? -3.188 8.016 2.504 1 94.06 100 THR B C 1
ATOM 2639 O O . THR B 1 100 ? -3.102 9.086 1.896 1 94.06 100 THR B O 1
ATOM 2642 N N . TYR B 1 101 ? -4.172 7.672 3.273 1 95.44 101 TYR B N 1
ATOM 2643 C CA . TYR B 1 101 ? -5.223 8.648 3.521 1 95.44 101 TYR B CA 1
ATOM 2644 C C . TYR B 1 101 ? -4.656 9.906 4.176 1 95.44 101 TYR B C 1
ATOM 2646 O O . TYR B 1 101 ? -4.973 11.023 3.768 1 95.44 101 TYR B O 1
ATOM 2654 N N . LEU B 1 102 ? -3.822 9.742 5.18 1 97.56 102 LEU B N 1
ATOM 2655 C CA . LEU B 1 102 ? -3.225 10.891 5.855 1 97.56 102 LEU B CA 1
ATOM 2656 C C . LEU B 1 102 ? -2.371 11.703 4.887 1 97.56 102 LEU B C 1
ATOM 2658 O O . LEU B 1 102 ? -2.387 12.938 4.922 1 97.56 102 LEU B O 1
ATOM 2662 N N . LEU B 1 103 ? -1.645 11.008 4.012 1 96.75 103 LEU B N 1
ATOM 2663 C CA . LEU B 1 103 ? -0.848 11.711 3.014 1 96.75 103 LEU B CA 1
ATOM 2664 C C . LEU B 1 103 ? -1.739 12.539 2.09 1 96.75 103 LEU B C 1
ATOM 2666 O O . LEU B 1 103 ? -1.437 13.695 1.802 1 96.75 103 LEU B O 1
ATOM 2670 N N . GLU B 1 104 ? -2.762 11.953 1.668 1 95.38 104 GLU B N 1
ATOM 2671 C CA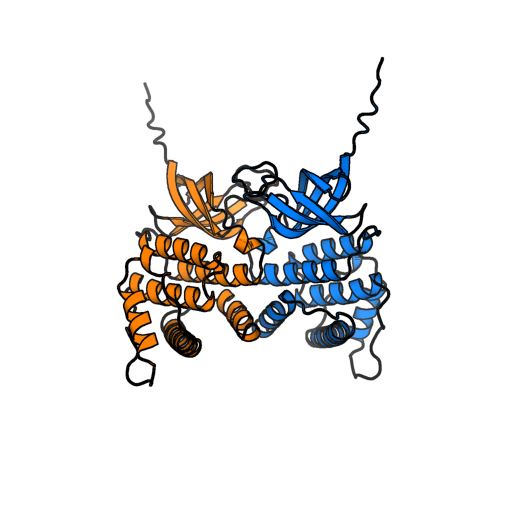 . GLU B 1 104 ? -3.672 12.625 0.748 1 95.38 104 GLU B CA 1
ATOM 2672 C C . GLU B 1 104 ? -4.312 13.844 1.398 1 95.38 104 GLU B C 1
ATOM 2674 O O . GLU B 1 104 ? -4.426 14.898 0.772 1 95.38 104 GLU B O 1
ATOM 2679 N N . LEU B 1 105 ? -4.742 13.703 2.578 1 96.81 105 LEU B N 1
ATOM 2680 C CA . LEU B 1 105 ? -5.359 14.812 3.297 1 96.81 105 LEU B CA 1
ATOM 2681 C C . LEU B 1 105 ? -4.348 15.93 3.549 1 96.81 105 LEU B C 1
ATOM 2683 O O . LEU B 1 105 ? -4.676 17.109 3.428 1 96.81 105 LEU B O 1
ATOM 2687 N N . ALA B 1 106 ? -3.133 15.57 3.959 1 97.38 106 ALA B N 1
ATOM 2688 C CA . ALA B 1 106 ? -2.076 16.562 4.129 1 97.38 106 ALA B CA 1
ATOM 2689 C C . ALA B 1 106 ? -1.817 17.312 2.824 1 97.38 106 ALA B C 1
ATOM 2691 O O . ALA B 1 106 ? -1.618 18.531 2.83 1 97.38 106 ALA B O 1
ATOM 2692 N N . ASP B 1 107 ? -1.822 16.578 1.775 1 96 107 ASP B N 1
ATOM 2693 C CA . ASP B 1 107 ? -1.643 17.188 0.458 1 96 107 ASP B CA 1
ATOM 2694 C C . ASP B 1 107 ? -2.742 18.203 0.168 1 96 107 ASP B C 1
ATOM 2696 O O . ASP B 1 107 ? -2.482 19.25 -0.431 1 96 107 ASP B O 1
ATOM 2700 N N . TYR B 1 108 ? -3.891 17.891 0.559 1 95.25 108 TYR B N 1
ATOM 2701 C CA . TYR B 1 108 ? -5.039 18.766 0.363 1 95.25 108 TYR B CA 1
ATOM 2702 C C . TYR B 1 108 ? -4.859 20.078 1.112 1 95.25 108 TYR B C 1
ATOM 2704 O O . TYR B 1 108 ? -5.125 21.141 0.569 1 95.25 108 TYR B O 1
ATOM 2712 N N . TYR B 1 109 ? -4.352 20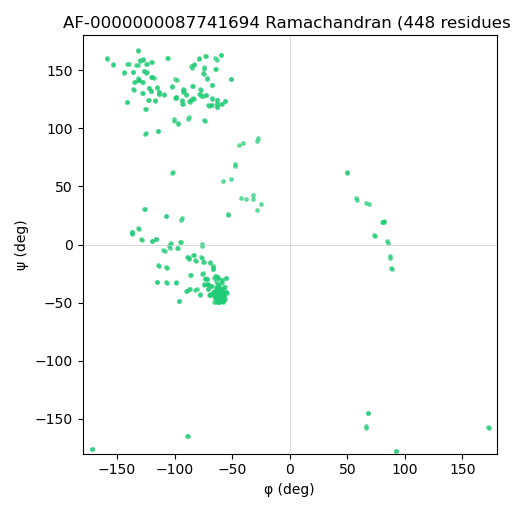.031 2.311 1 95.31 109 TYR B N 1
ATOM 2713 C CA . TYR B 1 109 ? -4.262 21.219 3.16 1 95.31 109 TYR B CA 1
ATOM 2714 C C . TYR B 1 109 ? -2.98 22 2.879 1 95.31 109 TYR B C 1
ATOM 2716 O O . TYR B 1 109 ? -2.928 23.219 3.07 1 95.31 109 TYR B O 1
ATOM 2724 N N . ALA B 1 110 ? -1.969 21.297 2.408 1 95.38 110 ALA B N 1
ATOM 2725 C CA . ALA B 1 110 ? -0.665 21.922 2.229 1 95.38 110 ALA B CA 1
ATOM 2726 C C . ALA B 1 110 ? -0.684 22.891 1.052 1 95.38 110 ALA B C 1
ATOM 2728 O O . ALA B 1 110 ? -1.313 22.625 0.027 1 95.38 110 ALA B O 1
ATOM 2729 N N . THR B 1 111 ? 0.013 23.984 1.214 1 91.5 111 THR B N 1
ATOM 2730 C CA . THR B 1 111 ? 0.107 25 0.173 1 91.5 111 THR B CA 1
ATOM 2731 C C . THR B 1 111 ? 1.564 25.266 -0.183 1 91.5 111 THR B C 1
ATOM 2733 O O . THR B 1 111 ? 2.467 24.984 0.605 1 91.5 111 THR B O 1
ATOM 2736 N N . GLU B 1 112 ? 1.699 25.734 -1.378 1 89.88 112 GLU B N 1
ATOM 2737 C CA . GLU B 1 112 ? 3.041 26.094 -1.835 1 89.88 112 GLU B CA 1
ATOM 2738 C C . GLU B 1 112 ? 3.514 27.391 -1.203 1 89.88 112 GLU B C 1
ATOM 2740 O O . GLU B 1 112 ? 2.713 28.297 -0.962 1 89.88 112 GLU B O 1
ATOM 2745 N N . ASN B 1 113 ? 4.797 27.422 -0.989 1 85.38 113 ASN B N 1
ATOM 2746 C CA . ASN B 1 113 ? 5.441 28.641 -0.508 1 85.38 113 ASN B CA 1
ATOM 2747 C C . ASN B 1 113 ? 4.844 29.109 0.818 1 85.38 113 ASN B C 1
ATOM 2749 O O . ASN B 1 113 ? 4.59 30.297 1.006 1 85.38 113 ASN B O 1
ATOM 2753 N N . SER B 1 114 ? 4.559 28.188 1.604 1 86.5 114 SER B N 1
ATOM 2754 C CA . SER B 1 114 ? 4.016 28.453 2.932 1 86.5 114 SER B CA 1
ATOM 2755 C C . SER B 1 114 ? 4.742 27.656 4.004 1 86.5 114 SER B C 1
ATOM 2757 O O . SER B 1 114 ? 5.418 26.672 3.695 1 86.5 114 SER B O 1
ATOM 2759 N N . ASP B 1 115 ? 4.664 28.234 5.133 1 87.62 115 ASP B N 1
ATOM 2760 C CA . ASP B 1 115 ? 5.195 27.484 6.266 1 87.62 115 ASP B CA 1
ATOM 2761 C C . ASP B 1 115 ? 4.266 26.344 6.656 1 87.62 115 ASP B C 1
ATOM 2763 O O . ASP B 1 115 ? 3.191 26.578 7.215 1 87.62 115 ASP B O 1
ATOM 2767 N N . GLU B 1 116 ? 4.676 25.141 6.34 1 91.75 116 GLU B N 1
ATOM 2768 C CA . GLU B 1 116 ? 3.846 23.969 6.629 1 91.75 116 GLU B CA 1
ATOM 2769 C C . GLU B 1 116 ? 4.422 23.156 7.777 1 91.75 116 GLU B C 1
ATOM 2771 O O . GLU B 1 116 ? 4.18 21.953 7.875 1 91.75 116 GLU B O 1
ATOM 2776 N N . THR B 1 117 ? 5.172 23.797 8.609 1 95.06 117 THR B N 1
ATOM 2777 C CA . THR B 1 117 ? 5.879 23.094 9.68 1 95.06 117 THR B CA 1
ATOM 2778 C C . THR B 1 117 ? 4.898 22.359 10.586 1 95.06 117 THR B C 1
ATOM 2780 O O . THR B 1 117 ? 5.09 21.188 10.891 1 95.06 117 THR B O 1
ATOM 2783 N N . GLU B 1 118 ? 3.895 23.047 10.992 1 96.19 118 GLU B N 1
ATOM 2784 C CA . GLU B 1 118 ? 2.939 22.438 11.922 1 96.19 118 GLU B CA 1
ATOM 2785 C C . GLU B 1 118 ? 2.215 21.266 11.281 1 96.19 118 GLU B C 1
ATOM 2787 O O . GLU B 1 118 ? 2.033 20.219 11.914 1 96.19 118 GLU B O 1
ATOM 2792 N N . LEU B 1 119 ? 1.81 21.469 10.07 1 97.62 119 LEU B N 1
ATOM 2793 C CA . LEU B 1 119 ? 1.135 20.391 9.352 1 97.62 119 LEU B CA 1
ATOM 2794 C C . LEU B 1 119 ? 2.066 19.188 9.164 1 97.62 119 LEU B C 1
ATOM 2796 O O . LEU B 1 119 ? 1.653 18.047 9.336 1 97.62 119 LEU B O 1
ATOM 2800 N N . LEU B 1 120 ? 3.254 19.469 8.852 1 98 120 LEU B N 1
ATOM 2801 C CA . LEU B 1 120 ? 4.246 18.422 8.656 1 98 120 LEU B CA 1
ATOM 2802 C C . LEU B 1 120 ? 4.496 17.656 9.953 1 98 120 LEU B C 1
ATOM 2804 O O . LEU B 1 120 ? 4.551 16.422 9.961 1 98 120 LEU B O 1
ATOM 2808 N N . LYS B 1 121 ? 4.629 18.375 10.984 1 97.81 121 LYS B N 1
ATOM 2809 C CA . LYS B 1 121 ? 4.832 17.75 12.289 1 97.81 121 LYS B CA 1
ATOM 2810 C C . LYS B 1 121 ? 3.637 16.875 12.672 1 97.81 121 LYS B C 1
ATOM 2812 O O . LYS B 1 121 ? 3.809 15.75 13.156 1 97.81 121 LYS B O 1
ATOM 2817 N N . LEU B 1 122 ? 2.484 17.406 12.461 1 98.44 122 LEU B N 1
ATOM 2818 C CA . LEU B 1 122 ? 1.271 16.641 12.719 1 98.44 122 LEU B CA 1
ATOM 2819 C C . LEU B 1 122 ? 1.265 15.352 11.914 1 98.44 122 LEU B C 1
ATOM 2821 O O . LEU B 1 122 ? 0.969 14.281 12.453 1 98.44 122 LEU B O 1
ATOM 2825 N N . LEU B 1 123 ? 1.571 15.453 10.648 1 98.56 123 LEU B N 1
ATOM 2826 C CA . LEU B 1 123 ? 1.595 14.289 9.766 1 98.56 123 LEU B CA 1
ATOM 2827 C C . LEU B 1 123 ? 2.596 13.25 10.266 1 98.56 123 LEU B C 1
ATOM 2829 O O . LEU B 1 123 ? 2.258 12.078 10.398 1 98.56 123 LEU B O 1
ATOM 2833 N N . TYR B 1 124 ? 3.752 13.727 10.578 1 97.88 124 TYR B N 1
ATOM 2834 C CA . TYR B 1 124 ? 4.801 12.828 11.039 1 97.88 124 TYR B CA 1
ATOM 2835 C C . TYR B 1 124 ? 4.379 12.102 12.312 1 97.88 124 TYR B C 1
ATOM 2837 O O . TYR B 1 124 ? 4.508 10.875 12.406 1 97.88 124 TYR B O 1
ATOM 2845 N N . LEU B 1 125 ? 3.904 12.812 13.242 1 97.75 125 LEU B N 1
ATOM 2846 C CA . LEU B 1 125 ? 3.494 12.242 14.523 1 97.75 125 LEU B CA 1
ATOM 2847 C C . LEU B 1 125 ? 2.326 11.273 14.328 1 97.75 125 LEU B C 1
ATOM 2849 O O . LEU B 1 125 ? 2.266 10.234 14.984 1 97.75 125 LEU B O 1
ATOM 2853 N N . SER B 1 126 ? 1.411 11.633 13.469 1 98.31 126 SER B N 1
ATOM 2854 C CA . SER B 1 126 ? 0.263 10.773 13.195 1 98.31 126 SER B CA 1
ATOM 2855 C C . SER B 1 126 ? 0.693 9.461 12.539 1 98.31 126 SER B C 1
ATOM 2857 O O . SER B 1 126 ? 0.221 8.391 12.914 1 98.31 126 SER B O 1
ATOM 2859 N N . LEU B 1 127 ? 1.576 9.555 11.562 1 97.62 127 LEU B N 1
ATOM 2860 C CA . LEU B 1 127 ? 2.107 8.359 10.914 1 97.62 127 LEU B CA 1
ATOM 2861 C C . LEU B 1 127 ? 2.834 7.473 11.93 1 97.62 127 LEU B C 1
ATOM 2863 O O . LEU B 1 127 ? 2.68 6.25 11.914 1 97.62 127 LEU B O 1
ATOM 2867 N N . THR B 1 128 ? 3.57 8.125 12.75 1 96.19 128 THR B N 1
ATOM 2868 C CA . THR B 1 128 ? 4.266 7.387 13.805 1 96.19 128 THR B CA 1
ATOM 2869 C C . THR B 1 128 ? 3.268 6.684 14.719 1 96.19 128 THR B C 1
ATOM 2871 O O . THR B 1 128 ? 3.451 5.512 15.055 1 96.19 128 THR B O 1
ATOM 2874 N N . ALA B 1 129 ? 2.242 7.355 15.07 1 96.31 129 ALA B N 1
ATOM 2875 C CA . ALA B 1 129 ? 1.223 6.785 15.953 1 96.31 129 ALA B CA 1
ATOM 2876 C C . ALA B 1 129 ? 0.55 5.582 15.297 1 96.31 129 ALA B C 1
ATOM 2878 O O . ALA B 1 129 ? 0.217 4.605 15.977 1 96.31 129 ALA B O 1
ATOM 2879 N N . LEU B 1 130 ? 0.352 5.637 14 1 95.88 130 LEU B N 1
ATOM 2880 C CA . LEU B 1 130 ? -0.294 4.551 13.266 1 95.88 130 LEU B CA 1
ATOM 2881 C C . LEU B 1 130 ? 0.548 3.279 13.328 1 95.88 130 LEU B C 1
ATOM 2883 O O . LEU B 1 130 ? 0.027 2.176 13.148 1 95.88 130 LEU B O 1
ATOM 2887 N N . THR B 1 131 ? 1.821 3.416 13.477 1 91.31 131 THR B N 1
ATOM 2888 C CA . THR B 1 131 ? 2.697 2.25 13.469 1 91.31 131 THR B CA 1
ATOM 2889 C C . THR B 1 131 ? 2.746 1.599 14.844 1 91.31 131 THR B C 1
ATOM 2891 O O . THR B 1 131 ? 3.334 0.527 15.016 1 91.31 131 THR B O 1
ATOM 2894 N N . LYS B 1 132 ? 2.189 2.266 15.781 1 89.5 132 LYS B N 1
ATOM 2895 C CA . LYS B 1 132 ? 2.178 1.735 17.141 1 89.5 132 LYS B CA 1
ATOM 2896 C C . LYS B 1 132 ? 0.911 0.928 17.406 1 89.5 132 LYS B C 1
ATOM 2898 O O . LYS B 1 132 ? -0.199 1.407 17.156 1 89.5 132 LYS B O 1
ATOM 2903 N N . ASP B 1 133 ? 1.011 -0.247 17.938 1 83.25 133 ASP B N 1
ATOM 2904 C CA . ASP B 1 133 ? -0.119 -1.132 18.203 1 83.25 133 ASP B CA 1
ATOM 2905 C C . ASP B 1 133 ? -0.996 -0.58 19.328 1 83.25 133 ASP B C 1
ATOM 2907 O O . ASP B 1 133 ? -2.166 -0.951 19.453 1 83.25 133 ASP B O 1
ATOM 2911 N N . ALA B 1 134 ? -0.51 0.315 20.031 1 83.38 134 ALA B N 1
ATOM 2912 C CA . ALA B 1 134 ? -1.177 0.823 21.234 1 83.38 134 ALA B CA 1
ATOM 2913 C C . ALA B 1 134 ? -2.35 1.728 20.859 1 83.38 134 ALA B C 1
ATOM 2915 O O . ALA B 1 134 ? -3.236 1.969 21.688 1 83.38 134 ALA B O 1
ATOM 2916 N N . PHE B 1 135 ? -2.426 2.146 19.703 1 90.38 135 PHE B N 1
ATOM 2917 C CA . PHE B 1 135 ? -3.447 3.123 19.344 1 90.38 135 PHE B CA 1
ATOM 2918 C C . PHE B 1 135 ? -4.441 2.531 18.344 1 90.38 135 PHE B C 1
ATOM 2920 O O . PHE B 1 135 ? -4.051 1.811 17.422 1 90.38 135 PHE B O 1
ATOM 2927 N N . ASP B 1 136 ? -5.738 2.822 18.672 1 94.12 136 ASP B N 1
ATOM 2928 C CA . ASP B 1 136 ? -6.762 2.574 17.672 1 94.12 136 ASP B CA 1
ATOM 2929 C C . ASP B 1 136 ? -6.543 3.459 16.438 1 94.12 136 ASP B C 1
ATOM 2931 O O . ASP B 1 136 ? -6.516 4.688 16.547 1 94.12 136 ASP B O 1
ATOM 2935 N N . LYS B 1 137 ? -6.328 2.834 15.328 1 95.38 137 LYS B N 1
ATOM 2936 C CA . LYS B 1 137 ? -5.996 3.57 14.109 1 95.38 137 LYS B CA 1
ATOM 2937 C C . LYS B 1 137 ? -7.105 4.555 13.742 1 95.38 137 LYS B C 1
ATOM 2939 O O . LYS B 1 137 ? -6.836 5.629 13.203 1 95.38 137 LYS B O 1
ATOM 2944 N N . ARG B 1 138 ? -8.344 4.234 14.078 1 96.25 138 ARG B N 1
ATOM 2945 C CA . ARG B 1 138 ? -9.461 5.141 13.82 1 96.25 138 ARG B CA 1
ATOM 2946 C C . ARG B 1 138 ? -9.328 6.422 14.641 1 96.25 138 ARG B C 1
ATOM 2948 O O . ARG B 1 138 ? -9.633 7.512 14.156 1 96.25 138 ARG B O 1
ATOM 2955 N N . LEU B 1 139 ? -8.93 6.211 15.805 1 97.62 139 LEU B N 1
ATOM 2956 C CA . LEU B 1 139 ? -8.711 7.371 16.656 1 97.62 139 LEU B CA 1
ATOM 2957 C C . LEU B 1 139 ? -7.613 8.266 16.094 1 97.62 139 LEU B C 1
ATOM 2959 O O . LEU B 1 139 ? -7.773 9.484 16.047 1 97.62 139 LEU B O 1
ATOM 2963 N N . VAL B 1 140 ? -6.508 7.695 15.68 1 98 140 VAL B N 1
ATOM 2964 C CA . VAL B 1 140 ? -5.398 8.453 15.109 1 98 140 VAL B CA 1
ATOM 2965 C C . VAL B 1 140 ? -5.879 9.258 13.914 1 98 140 VAL B C 1
ATOM 2967 O O . VAL B 1 140 ? -5.555 10.445 13.781 1 98 140 VAL B O 1
ATOM 2970 N N . ARG B 1 141 ? -6.641 8.625 13.102 1 97.44 141 ARG B N 1
ATOM 2971 C CA . ARG B 1 141 ? -7.199 9.297 11.938 1 97.44 141 ARG B CA 1
ATOM 2972 C C . ARG B 1 141 ? -8.047 10.492 12.344 1 97.44 141 ARG B C 1
ATOM 2974 O O . ARG B 1 141 ? -7.895 11.586 11.797 1 97.44 141 ARG B O 1
ATOM 2981 N N . CYS B 1 142 ? -8.906 10.297 13.297 1 98.19 142 CYS B N 1
ATOM 2982 C CA . CYS B 1 142 ? -9.789 11.367 13.758 1 98.19 142 CYS B CA 1
ATOM 2983 C C . CYS B 1 142 ? -8.984 12.539 14.312 1 98.19 142 CYS B C 1
ATOM 2985 O O . CYS B 1 142 ? -9.281 13.695 14.023 1 98.19 142 CYS B O 1
ATOM 2987 N N . ILE B 1 143 ? -8.008 12.188 15.07 1 98.5 143 ILE B N 1
ATOM 2988 C CA . ILE B 1 143 ? -7.16 13.219 15.656 1 98.5 143 ILE B CA 1
ATOM 2989 C C . ILE B 1 143 ? -6.488 14.023 14.547 1 98.5 143 ILE B C 1
ATOM 2991 O O . ILE B 1 143 ? -6.488 15.258 14.578 1 98.5 143 ILE B O 1
ATOM 2995 N N . PHE B 1 144 ? -5.934 13.367 13.602 1 98.62 144 PHE B N 1
ATOM 2996 C CA . PHE B 1 144 ? -5.27 14.039 12.484 1 98.62 144 PHE B CA 1
ATOM 2997 C C . PHE B 1 144 ? -6.238 14.961 11.758 1 98.62 144 PHE B C 1
ATOM 2999 O O . PHE B 1 144 ? -5.918 16.125 11.5 1 98.62 144 PHE B O 1
ATOM 3006 N N . GLU B 1 145 ? -7.395 14.453 11.422 1 98.19 145 GLU B N 1
ATOM 3007 C CA . GLU B 1 145 ? -8.383 15.219 10.68 1 98.19 145 GLU B CA 1
ATOM 3008 C C . GLU B 1 145 ? -8.789 16.484 11.43 1 98.19 145 GLU B C 1
ATOM 3010 O O . GLU B 1 145 ? -8.82 17.578 10.844 1 98.19 145 GLU B O 1
ATOM 3015 N N . LEU B 1 146 ? -9.062 16.359 12.656 1 98.56 146 LEU B N 1
ATOM 3016 C CA . LEU B 1 146 ? -9.523 17.5 13.445 1 98.56 146 LEU B CA 1
ATOM 3017 C C . LEU B 1 146 ? -8.398 18.516 13.641 1 98.56 146 LEU B C 1
ATOM 3019 O O . LEU B 1 146 ? -8.617 19.719 13.484 1 98.56 146 LEU B O 1
ATOM 3023 N N . ARG B 1 147 ? -7.199 18.031 13.93 1 98.5 147 ARG B N 1
ATOM 3024 C CA . ARG B 1 147 ? -6.102 18.969 14.18 1 98.5 147 ARG B CA 1
ATOM 3025 C C . ARG B 1 147 ? -5.668 19.656 12.898 1 98.5 147 ARG B C 1
ATOM 3027 O O . ARG B 1 147 ? -5.258 20.828 12.922 1 98.5 147 ARG B O 1
ATOM 3034 N N . ALA B 1 148 ? -5.746 18.953 11.836 1 97.88 148 ALA B N 1
ATOM 3035 C CA . ALA B 1 148 ? -5.473 19.594 10.547 1 97.88 148 ALA B CA 1
ATOM 3036 C C . ALA B 1 148 ? -6.426 20.766 10.297 1 97.88 148 ALA B C 1
ATOM 3038 O O . ALA B 1 148 ? -6.02 21.797 9.781 1 97.88 148 ALA B O 1
ATOM 3039 N N . LEU B 1 149 ? -7.68 20.609 10.68 1 97.5 149 LEU B N 1
ATOM 3040 C CA . LEU B 1 149 ? -8.656 21.688 10.562 1 97.5 149 LEU B CA 1
ATOM 3041 C C . LEU B 1 149 ? -8.258 22.875 11.438 1 97.5 149 LEU B C 1
ATOM 3043 O O . LEU B 1 149 ? -8.414 24.016 11.031 1 97.5 149 LEU B O 1
ATOM 3047 N N . VAL B 1 150 ? -7.793 22.516 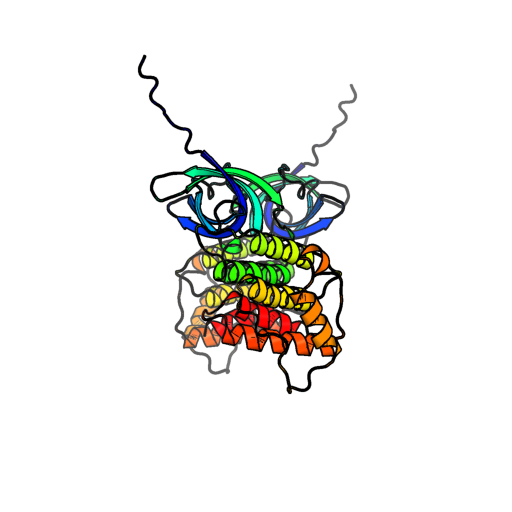12.594 1 97.75 150 VAL B N 1
ATOM 3048 C CA . VAL B 1 150 ? -7.344 23.562 13.508 1 97.75 150 VAL B CA 1
ATOM 3049 C C . VAL B 1 150 ? -6.188 24.344 12.875 1 97.75 150 VAL B C 1
ATOM 3051 O O . VAL B 1 150 ? -6.207 25.578 12.836 1 97.75 150 VAL B O 1
ATOM 3054 N N . ILE B 1 151 ? -5.227 23.656 12.359 1 96.75 151 ILE B N 1
ATOM 3055 C CA . ILE B 1 151 ? -4.043 24.266 11.75 1 96.75 151 ILE B CA 1
ATOM 3056 C C . ILE B 1 151 ? -4.461 25.109 10.555 1 96.75 151 ILE B C 1
ATOM 3058 O O . ILE B 1 151 ? -3.9 26.188 10.32 1 96.75 151 ILE B O 1
ATOM 3062 N N . ASP B 1 152 ? -5.41 24.625 9.836 1 94.75 152 ASP B N 1
ATOM 3063 C CA . ASP B 1 152 ? -5.887 25.312 8.641 1 94.75 152 ASP B CA 1
ATOM 3064 C C . ASP B 1 152 ? -6.777 26.5 9 1 94.75 152 ASP B C 1
ATOM 3066 O O . ASP B 1 152 ? -7.188 27.266 8.125 1 94.75 152 ASP B O 1
ATOM 3070 N N . GLY B 1 153 ? -7.188 26.625 10.258 1 95.19 153 GLY B N 1
ATOM 3071 C CA . GLY B 1 153 ? -7.996 27.734 10.734 1 95.19 153 GLY B CA 1
ATOM 3072 C C . GLY B 1 153 ? -9.477 27.562 10.453 1 95.19 153 GLY B C 1
ATOM 3073 O O . GLY B 1 153 ? -10.242 28.531 10.5 1 95.19 153 GLY B O 1
ATOM 3074 N N . GLN B 1 154 ? -9.914 26.344 10.219 1 95.81 154 GLN B N 1
ATOM 3075 C CA . GLN B 1 154 ? -11.297 26.094 9.82 1 95.81 154 GLN B CA 1
ATOM 3076 C C . GLN B 1 154 ? -12.031 25.266 10.867 1 95.81 154 GLN B C 1
ATOM 3078 O O . GLN B 1 154 ? -13.188 24.891 10.664 1 95.81 154 GLN B O 1
ATOM 3083 N N . TYR B 1 155 ? -11.461 24.969 11.945 1 96.94 155 TYR B N 1
ATOM 3084 C CA . TYR B 1 155 ? -12.039 24.141 12.992 1 96.94 155 TYR B CA 1
ATOM 3085 C C . TYR B 1 155 ? -13.281 24.797 13.578 1 96.94 155 TYR B C 1
ATOM 3087 O O . TYR B 1 155 ? -13.203 25.859 14.18 1 96.94 155 TYR B O 1
ATOM 3095 N N . PRO B 1 156 ? -14.422 24.172 13.531 1 96.12 156 PRO B N 1
ATOM 3096 C CA . PRO B 1 156 ? -15.664 24.812 13.961 1 96.12 156 PRO B CA 1
ATOM 3097 C C . PRO B 1 156 ? -15.938 24.641 15.453 1 96.12 156 PRO B C 1
ATOM 3099 O O . PRO B 1 156 ? -16.844 25.281 15.992 1 96.12 156 PRO B O 1
ATOM 3102 N N . GLY B 1 157 ? -15.203 23.766 16.094 1 96.31 157 GLY B N 1
ATOM 3103 C CA . GLY B 1 157 ? -15.461 23.469 17.484 1 96.31 157 GLY B CA 1
ATOM 3104 C C . GLY B 1 157 ? -16.406 22.297 17.688 1 96.31 157 GLY B C 1
ATOM 3105 O O . GLY B 1 157 ? -16.719 21.578 16.75 1 96.31 157 GLY B O 1
ATOM 3106 N N . PHE B 1 158 ? -16.688 22.047 18.969 1 97.06 158 PHE B N 1
ATOM 3107 C CA . PHE B 1 158 ? -17.562 20.938 19.344 1 97.06 158 PHE B CA 1
ATOM 3108 C C . PHE B 1 158 ? -18.984 21.203 18.891 1 97.06 158 PHE B C 1
ATOM 3110 O O . PHE B 1 158 ? -19.531 22.281 19.125 1 97.06 158 PHE B O 1
ATOM 3117 N N . PRO B 1 159 ? -19.562 20.25 18.125 1 96 159 PRO B N 1
ATOM 3118 C CA . PRO B 1 159 ? -20.969 20.438 17.719 1 96 159 PRO B CA 1
ATOM 3119 C C . PRO B 1 159 ? -21.938 20.359 18.891 1 96 159 PRO B C 1
ATOM 3121 O O . PRO B 1 159 ? -22.125 19.281 19.453 1 96 159 PRO B O 1
ATOM 3124 N N . GLU B 1 160 ? -22.609 21.359 19.094 1 91.06 160 GLU B N 1
ATOM 3125 C CA . GLU B 1 160 ? -23.531 21.438 20.219 1 91.06 160 GLU B CA 1
ATOM 3126 C C . GLU B 1 160 ? -24.891 20.828 19.859 1 91.06 160 GLU B C 1
ATOM 3128 O O . GLU B 1 160 ? -25.25 20.734 18.688 1 91.06 160 GLU B O 1
ATOM 3133 N N . ASN B 1 161 ? -25.609 20.344 20.844 1 88.62 161 ASN B N 1
ATOM 3134 C CA . ASN B 1 161 ? -27 19.906 20.766 1 88.62 161 ASN B CA 1
ATOM 3135 C C . ASN B 1 161 ? -27.156 18.672 19.875 1 88.62 161 ASN B C 1
ATOM 3137 O O . ASN B 1 161 ? -28.125 18.578 19.125 1 88.62 161 ASN B O 1
ATOM 3141 N N . ARG B 1 162 ? -26.203 17.766 19.875 1 91.69 162 ARG B N 1
ATOM 3142 C CA . ARG B 1 162 ? -26.328 16.531 19.094 1 91.69 162 ARG B CA 1
ATOM 3143 C C . ARG B 1 162 ? -26.281 15.305 19.984 1 91.69 162 ARG B C 1
ATOM 3145 O O . ARG B 1 162 ? -26.281 14.172 19.5 1 91.69 162 ARG B O 1
ATOM 3152 N N . GLY B 1 163 ? -26.203 15.469 21.281 1 93.62 163 GLY B N 1
ATOM 3153 C CA . GLY B 1 163 ? -26.281 14.375 22.234 1 93.62 163 GLY B CA 1
ATOM 3154 C C . GLY B 1 163 ? -24.969 13.625 22.391 1 93.62 163 GLY B C 1
ATOM 3155 O O . GLY B 1 163 ? -24.953 12.453 22.766 1 93.62 163 GLY B O 1
ATOM 3156 N N . TYR B 1 164 ? -23.891 14.273 21.984 1 96.94 164 TYR B N 1
ATOM 3157 C CA . TYR B 1 164 ? -22.594 13.625 22.156 1 96.94 164 TYR B CA 1
ATOM 3158 C C . TYR B 1 164 ? -22.141 13.656 23.609 1 96.94 164 TYR B C 1
ATOM 3160 O O . TYR B 1 164 ? -22.531 14.547 24.359 1 96.94 164 TYR B O 1
ATOM 3168 N N . SER B 1 165 ? -21.375 12.719 23.969 1 96.44 165 SER B N 1
ATOM 3169 C CA . SER B 1 165 ? -20.953 12.531 25.359 1 96.44 165 SER B CA 1
ATOM 3170 C C . SER B 1 165 ? -19.922 13.586 25.766 1 96.44 165 SER B C 1
ATOM 3172 O O . SER B 1 165 ? -19.281 14.203 24.906 1 96.44 165 SER B O 1
ATOM 3174 N N . ASP B 1 166 ? -19.781 13.719 27.109 1 95.75 166 ASP B N 1
ATOM 3175 C CA . ASP B 1 166 ? -18.75 14.602 27.656 1 95.75 166 ASP B CA 1
ATOM 3176 C C . ASP B 1 166 ? -17.359 14.102 27.297 1 95.75 166 ASP B C 1
ATOM 3178 O O . ASP B 1 166 ? -16.438 14.891 27.109 1 95.75 166 ASP B O 1
ATOM 3182 N N . ALA B 1 167 ? -17.266 12.805 27.188 1 96.88 167 ALA B N 1
ATOM 3183 C CA . ALA B 1 167 ? -15.977 12.203 26.859 1 96.88 167 ALA B CA 1
ATOM 3184 C C . ALA B 1 167 ? -15.469 12.703 25.5 1 96.88 167 ALA B C 1
ATOM 3186 O O . ALA B 1 167 ? -14.297 13.047 25.359 1 96.88 167 ALA B O 1
ATOM 3187 N N . VAL B 1 168 ? -16.344 12.734 24.531 1 97.94 168 VAL B N 1
ATOM 3188 C CA . VAL B 1 168 ? -15.922 13.172 23.203 1 97.94 168 VAL B CA 1
ATOM 3189 C C . VAL B 1 168 ? -15.656 14.672 23.219 1 97.94 168 VAL B C 1
ATOM 3191 O O . VAL B 1 168 ? -14.75 15.156 22.531 1 97.94 168 VAL B O 1
ATOM 3194 N N . LYS B 1 169 ? -16.422 15.398 24 1 97.5 169 LYS B N 1
ATOM 3195 C CA . LYS B 1 169 ? -16.172 16.828 24.141 1 97.5 169 LYS B CA 1
ATOM 3196 C C . LYS B 1 169 ? -14.773 17.094 24.703 1 97.5 169 LYS B C 1
ATOM 3198 O O . LYS B 1 169 ? -14.047 17.953 24.188 1 97.5 169 LYS B O 1
ATOM 3203 N N . LEU B 1 170 ? -14.422 16.406 25.719 1 97.31 170 LEU B N 1
ATOM 3204 C CA . LEU B 1 170 ? -13.102 16.531 26.312 1 97.31 170 LEU B CA 1
ATOM 3205 C C . LEU B 1 170 ? -12.008 16.125 25.328 1 97.31 170 LEU B C 1
ATOM 3207 O O . LEU B 1 170 ? -10.953 16.766 25.281 1 97.31 170 LEU B O 1
ATOM 3211 N N . ALA B 1 171 ? -12.242 15.086 24.609 1 98.06 171 ALA B N 1
ATOM 3212 C CA . ALA B 1 171 ? -11.289 14.648 23.594 1 98.06 171 ALA B CA 1
ATOM 3213 C C . ALA B 1 171 ? -11.047 15.742 22.562 1 98.06 171 ALA B C 1
ATOM 3215 O O . ALA B 1 171 ? -9.898 16.031 22.203 1 98.06 171 ALA B O 1
ATOM 3216 N N . MET B 1 172 ? -12.102 16.344 22.125 1 98.38 172 MET B N 1
ATOM 3217 C CA . MET B 1 172 ? -11.984 17.375 21.094 1 98.38 172 MET B CA 1
ATOM 3218 C C . MET B 1 172 ? -11.266 18.609 21.641 1 98.38 172 MET B C 1
ATOM 3220 O O . MET B 1 172 ? -10.523 19.281 20.922 1 98.38 172 MET B O 1
ATOM 3224 N N . GLN B 1 173 ? -11.523 18.891 22.891 1 97.69 173 GLN B N 1
ATOM 3225 C CA . GLN B 1 173 ? -10.812 19.984 23.531 1 97.69 173 GLN B CA 1
ATOM 3226 C C . GLN B 1 173 ? -9.312 19.703 23.578 1 97.69 173 GLN B C 1
ATOM 3228 O O . GLN B 1 173 ? -8.5 20.594 23.328 1 97.69 173 GLN B O 1
ATOM 3233 N N . HIS B 1 174 ? -9.016 18.516 23.891 1 98.12 174 HIS B N 1
ATOM 3234 C CA . HIS B 1 174 ? -7.613 18.109 23.922 1 98.12 174 HIS B CA 1
ATOM 3235 C C . HIS B 1 174 ? -6.984 18.219 22.547 1 98.12 174 HIS B C 1
ATOM 3237 O O . HIS B 1 174 ? -5.887 18.766 22.391 1 98.12 174 HIS B O 1
ATOM 3243 N N . ILE B 1 175 ? -7.656 17.75 21.516 1 98.38 175 ILE B N 1
ATOM 3244 C CA . ILE B 1 175 ? -7.16 17.734 20.141 1 98.38 175 ILE B CA 1
ATOM 3245 C C . ILE B 1 175 ? -6.949 19.172 19.656 1 98.38 175 ILE B C 1
ATOM 3247 O O . ILE B 1 175 ? -5.969 19.453 18.969 1 98.38 175 ILE B O 1
ATOM 3251 N N . ASN B 1 176 ? -7.809 20 20.047 1 97.69 176 ASN B N 1
ATOM 3252 C CA . ASN B 1 176 ? -7.762 21.391 19.625 1 97.69 176 ASN B CA 1
ATOM 3253 C C . ASN B 1 176 ? -6.66 22.156 20.344 1 97.69 176 ASN B C 1
ATOM 3255 O O . ASN B 1 176 ? -6.004 23.016 19.75 1 97.69 176 ASN B O 1
ATOM 3259 N N . GLY B 1 177 ? -6.391 21.859 21.531 1 95.75 177 GLY B N 1
ATOM 3260 C CA . GLY B 1 177 ? -5.629 22.781 22.359 1 95.75 177 GLY B CA 1
ATOM 3261 C C . GLY B 1 177 ? -4.27 22.234 22.766 1 95.75 177 GLY B C 1
ATOM 3262 O O . GLY B 1 177 ? -3.387 23 23.172 1 95.75 177 GLY B O 1
ATOM 3263 N N . SER B 1 178 ? -4.066 21.016 22.672 1 96.62 178 SER B N 1
ATOM 3264 C CA . SER B 1 178 ? -2.82 20.438 23.172 1 96.62 178 SER B CA 1
ATOM 3265 C C . SER B 1 178 ? -1.679 20.656 22.188 1 96.62 178 SER B C 1
ATOM 3267 O O . SER B 1 178 ? -1.913 20.922 21 1 96.62 178 SER B O 1
ATOM 3269 N N . ASP B 1 179 ? -0.447 20.547 22.781 1 96.62 179 ASP B N 1
ATOM 3270 C CA . ASP B 1 179 ? 0.724 20.484 21.922 1 96.62 179 ASP B CA 1
ATOM 3271 C C . ASP B 1 179 ? 0.707 19.219 21.062 1 96.62 179 ASP B C 1
ATOM 3273 O O . ASP B 1 179 ? 0.199 18.188 21.484 1 96.62 179 ASP B O 1
ATOM 3277 N N . LEU B 1 180 ? 1.316 19.344 19.906 1 97.12 180 LEU B N 1
ATOM 3278 C CA . LEU B 1 180 ? 1.3 18.219 18.969 1 97.12 180 LEU B CA 1
ATOM 3279 C C . LEU B 1 180 ? 1.881 16.969 19.625 1 97.12 180 LEU B C 1
ATOM 3281 O O . LEU B 1 180 ? 1.374 15.859 19.406 1 97.12 180 LEU B O 1
ATOM 3285 N N . LYS B 1 181 ? 2.889 17.094 20.453 1 94.38 181 LYS B N 1
ATOM 3286 C CA . LYS B 1 181 ? 3.574 15.961 21.062 1 94.38 181 LYS B CA 1
ATOM 3287 C C . LYS B 1 181 ? 2.656 15.227 22.031 1 94.38 181 LYS B C 1
ATOM 3289 O O . LYS B 1 181 ? 2.887 14.055 22.359 1 94.38 181 LYS B O 1
ATOM 3294 N N . SER B 1 182 ? 1.629 15.938 22.438 1 94.81 182 SER B N 1
ATOM 3295 C CA . SER B 1 182 ? 0.737 15.367 23.453 1 94.81 182 SER B CA 1
ATOM 3296 C C . SER B 1 182 ? -0.554 14.859 22.812 1 94.81 182 SER B C 1
ATOM 3298 O O . SER B 1 182 ? -1.433 14.344 23.516 1 94.81 182 SER B O 1
ATOM 3300 N N . LEU B 1 183 ? -0.7 14.953 21.594 1 95.62 183 LEU B N 1
ATOM 3301 C CA . LEU B 1 183 ? -1.959 14.648 20.922 1 95.62 183 LEU B CA 1
ATOM 3302 C C . LEU B 1 183 ? -2.305 13.172 21.047 1 95.62 183 LEU B C 1
ATOM 3304 O O . LEU B 1 183 ? -3.467 12.82 21.266 1 95.62 183 LEU B O 1
ATOM 3308 N N . PHE B 1 184 ? -1.321 12.328 20.922 1 94 184 PHE B N 1
ATOM 3309 C CA . PHE B 1 184 ? -1.568 10.891 20.859 1 94 184 PHE B CA 1
ATOM 3310 C C . PHE B 1 184 ? -1.248 10.242 22.203 1 94 184 PHE B C 1
ATOM 3312 O O . PHE B 1 184 ? -0.373 9.375 22.297 1 94 184 PHE B O 1
ATOM 3319 N N . THR B 1 185 ? -1.961 10.648 23.25 1 91.75 185 THR B N 1
ATOM 3320 C CA . THR B 1 185 ? -1.658 10.211 24.609 1 91.75 185 THR B CA 1
ATOM 3321 C C . THR B 1 185 ? -2.912 9.672 25.281 1 91.75 185 THR B C 1
ATOM 3323 O O . THR B 1 185 ? -2.887 9.359 26.484 1 91.75 185 THR B O 1
ATOM 3326 N N . PHE B 1 186 ? -4.02 9.578 24.609 1 92.25 186 PHE B N 1
ATOM 3327 C CA . PHE B 1 186 ? -5.25 9.164 25.266 1 92.25 186 PHE B CA 1
ATOM 3328 C C . PHE B 1 186 ? -5.953 8.078 24.453 1 92.25 186 PHE B C 1
ATOM 3330 O O . PHE B 1 186 ? -5.586 7.816 23.297 1 92.25 186 PHE B O 1
ATOM 3337 N N . ARG B 1 187 ? -6.926 7.441 25.125 1 94.12 187 ARG B N 1
ATOM 3338 C CA . ARG B 1 187 ? -7.82 6.457 24.516 1 94.12 187 ARG B CA 1
ATOM 3339 C C . ARG B 1 187 ? -9.281 6.82 24.781 1 94.12 187 ARG B C 1
ATOM 3341 O O . ARG B 1 187 ? -9.578 7.652 25.625 1 94.12 187 ARG B O 1
ATOM 3348 N N . LEU B 1 188 ? -10.102 6.266 23.953 1 96 188 LEU B N 1
ATOM 3349 C CA . LEU B 1 188 ? -11.539 6.48 24.094 1 96 188 LEU B CA 1
ATOM 3350 C C . LEU B 1 188 ? -12.281 5.152 24.203 1 96 188 LEU B C 1
ATOM 3352 O O . LEU B 1 188 ? -11.828 4.141 23.672 1 96 188 LEU B O 1
ATOM 3356 N N . SER B 1 189 ? -13.383 5.199 24.969 1 95.19 189 SER B N 1
ATOM 3357 C CA . SER B 1 189 ? -14.297 4.066 24.906 1 95.19 189 SER B CA 1
ATOM 3358 C C . SER B 1 189 ? -14.82 3.861 23.484 1 95.19 189 SER B C 1
ATOM 3360 O O . SER B 1 189 ? -14.75 4.77 22.656 1 95.19 189 SER B O 1
ATOM 3362 N N . ASP B 1 190 ? -15.367 2.676 23.266 1 95.12 190 ASP B N 1
ATOM 3363 C CA . ASP B 1 190 ? -15.93 2.385 21.953 1 95.12 190 ASP B CA 1
ATOM 3364 C C . ASP B 1 190 ? -17.031 3.381 21.594 1 95.12 190 ASP B C 1
ATOM 3366 O O . ASP B 1 190 ? -17.109 3.846 20.453 1 95.12 190 ASP B O 1
ATOM 3370 N N . GLN B 1 191 ? -17.797 3.678 22.5 1 95.5 191 GLN B N 1
ATOM 3371 C CA . GLN B 1 191 ? -18.891 4.605 22.266 1 95.5 191 GLN B CA 1
ATOM 3372 C C . GLN B 1 191 ? -18.375 6 21.938 1 95.5 191 GLN B C 1
ATOM 3374 O O . GLN B 1 191 ? -18.828 6.621 20.969 1 95.5 191 GLN B O 1
ATOM 3379 N N . ALA B 1 192 ? -17.484 6.512 22.703 1 97.19 192 ALA B N 1
ATOM 3380 C CA . ALA B 1 192 ? -16.906 7.836 22.469 1 97.19 192 ALA B CA 1
ATOM 3381 C C . ALA B 1 192 ? -16.203 7.902 21.125 1 97.19 192 ALA B C 1
ATOM 3383 O O . ALA B 1 192 ? -16.25 8.922 20.438 1 97.19 192 ALA B O 1
ATOM 3384 N N . LEU B 1 193 ? -15.523 6.82 20.812 1 97.31 193 LEU B N 1
ATOM 3385 C CA . LEU B 1 193 ? -14.828 6.77 19.531 1 97.31 193 LEU B CA 1
ATOM 3386 C C . LEU B 1 193 ? -15.82 6.816 18.375 1 97.31 193 LEU B C 1
ATOM 3388 O O . LEU B 1 193 ? -15.586 7.508 17.375 1 97.31 193 LEU B O 1
ATOM 3392 N N . LYS B 1 194 ? -16.891 6.105 18.516 1 96.44 194 LYS B N 1
ATOM 3393 C CA . LYS B 1 194 ? -17.922 6.145 17.5 1 96.44 194 LYS B CA 1
ATOM 3394 C C . LYS B 1 194 ? -18.469 7.562 17.312 1 96.44 194 LYS B C 1
ATOM 3396 O O . LYS B 1 194 ? -18.688 8 16.188 1 96.44 194 LYS B O 1
ATOM 3401 N N . GLU B 1 195 ? -18.641 8.242 18.359 1 97.75 195 GLU B N 1
ATOM 3402 C CA . GLU B 1 195 ? -19.094 9.625 18.312 1 97.75 195 GLU B CA 1
ATOM 3403 C C . GLU B 1 195 ? -18.062 10.516 17.625 1 97.75 195 GLU B C 1
ATOM 3405 O O . GLU B 1 195 ? -18.438 11.359 16.797 1 97.75 195 GLU B O 1
ATOM 3410 N N . LEU B 1 196 ? -16.828 10.375 17.984 1 98.06 196 LEU B N 1
ATOM 3411 C CA . LEU B 1 196 ? -15.773 11.172 17.375 1 98.06 196 LEU B CA 1
ATOM 3412 C C . LEU B 1 196 ? -15.695 10.914 15.867 1 98.06 196 LEU B C 1
ATOM 3414 O O . LEU B 1 196 ? -15.508 11.844 15.086 1 98.06 196 LEU B O 1
ATOM 3418 N N . ILE B 1 197 ? -15.844 9.648 15.5 1 96.94 197 ILE B N 1
ATOM 3419 C CA . ILE B 1 197 ? -15.844 9.266 14.086 1 96.94 197 ILE B CA 1
ATOM 3420 C C . ILE B 1 197 ? -17 9.969 13.367 1 96.94 197 ILE B C 1
ATOM 3422 O O . ILE B 1 197 ? -16.812 10.484 12.258 1 96.94 197 ILE B O 1
ATOM 3426 N N . ASP B 1 198 ? -18.078 10.016 13.953 1 97 198 ASP B N 1
ATOM 3427 C CA . ASP B 1 198 ? -19.234 10.68 13.367 1 97 198 ASP B CA 1
ATOM 3428 C C . ASP B 1 198 ? -18.969 12.172 13.18 1 97 198 ASP B C 1
ATOM 3430 O O . ASP B 1 198 ? -19.281 12.727 12.125 1 97 198 ASP B O 1
ATOM 3434 N N . ILE B 1 199 ? -18.422 12.789 14.172 1 97.94 199 ILE B N 1
ATOM 3435 C CA . ILE B 1 199 ? -18.125 14.211 14.125 1 97.94 199 ILE B CA 1
ATOM 3436 C C . ILE B 1 199 ? -17.125 14.5 13.016 1 97.94 199 ILE B C 1
ATOM 3438 O O . ILE B 1 199 ? -17.312 15.414 12.211 1 97.94 199 ILE B O 1
ATOM 3442 N N . THR B 1 200 ? -16.078 13.758 12.984 1 97.25 200 THR B N 1
ATOM 3443 C CA . THR B 1 200 ? -15.023 13.977 11.984 1 97.25 200 THR B CA 1
ATOM 3444 C C . THR B 1 200 ? -15.562 13.75 10.578 1 97.25 200 THR B C 1
ATOM 3446 O O . THR B 1 200 ? -15.172 14.445 9.641 1 97.25 200 THR B O 1
ATOM 3449 N N . ARG B 1 201 ? -16.422 12.766 10.453 1 95.19 201 ARG B N 1
ATOM 3450 C CA . ARG B 1 201 ? -17.062 12.539 9.164 1 95.19 201 ARG B CA 1
ATOM 3451 C C . ARG B 1 201 ? -17.859 13.766 8.727 1 95.19 201 ARG B C 1
ATOM 3453 O O . ARG B 1 201 ? -17.75 14.211 7.586 1 95.19 201 ARG B O 1
ATOM 3460 N N . MET B 1 202 ? -18.625 14.273 9.609 1 95.44 202 MET B N 1
ATOM 3461 C CA . MET B 1 202 ? -19.422 15.461 9.32 1 95.44 202 MET B CA 1
ATOM 3462 C C . MET B 1 202 ? -18.531 16.625 8.906 1 95.44 202 MET B C 1
ATOM 3464 O O . MET B 1 202 ? -18.828 17.312 7.926 1 95.44 202 MET B O 1
ATOM 3468 N N . TYR B 1 203 ? -17.484 16.875 9.641 1 97 203 TYR B N 1
ATOM 3469 C CA . TYR B 1 203 ? -16.578 17.969 9.336 1 97 203 TYR B CA 1
ATOM 3470 C C . TYR B 1 203 ? -15.883 17.75 8 1 97 203 TYR B C 1
ATOM 3472 O O . TYR B 1 203 ? -15.766 18.688 7.195 1 97 203 TYR B O 1
ATOM 3480 N N . ARG B 1 204 ? -15.406 16.594 7.785 1 95 204 ARG B N 1
ATOM 3481 C CA . ARG B 1 204 ? -14.727 16.281 6.531 1 95 204 ARG B CA 1
ATOM 3482 C C . ARG B 1 204 ? -15.641 16.531 5.336 1 95 204 ARG B C 1
ATOM 3484 O O . ARG B 1 204 ? -15.219 17.141 4.344 1 95 204 ARG B O 1
ATOM 3491 N N . GLU B 1 205 ? -16.859 16.109 5.383 1 93.44 205 GLU B N 1
ATOM 3492 C CA . GLU B 1 205 ? -17.828 16.281 4.305 1 93.44 205 GLU B CA 1
ATOM 3493 C C . GLU B 1 205 ? -18.109 17.766 4.051 1 93.44 205 GLU B C 1
ATOM 3495 O O . GLU B 1 205 ? -18.391 18.156 2.92 1 93.44 205 GLU B O 1
ATOM 3500 N N . HIS B 1 206 ? -17.969 18.5 5.031 1 94.44 206 HIS B N 1
ATOM 3501 C CA . HIS B 1 206 ? -18.266 19.922 4.93 1 94.44 206 HIS B CA 1
ATOM 3502 C C . HIS B 1 206 ? -17.062 20.703 4.438 1 94.44 206 HIS B C 1
ATOM 3504 O O . HIS B 1 206 ? -17.203 21.641 3.637 1 94.44 206 HIS B O 1
ATOM 3510 N N . PHE B 1 207 ? -15.883 20.297 4.902 1 94.56 207 PHE B N 1
ATOM 3511 C CA . PHE B 1 207 ? -14.742 21.203 4.73 1 94.56 207 PHE B CA 1
ATOM 3512 C C . PHE B 1 207 ? -13.797 20.672 3.652 1 94.56 207 PHE B C 1
ATOM 3514 O O . PHE B 1 207 ? -12.945 21.422 3.156 1 94.56 207 PHE B O 1
ATOM 3521 N N . VAL B 1 208 ? -13.828 19.453 3.311 1 93.31 208 VAL B N 1
ATOM 3522 C CA . VAL B 1 208 ? -12.977 18.891 2.268 1 93.31 208 VAL B CA 1
ATOM 3523 C C . VAL B 1 208 ? -13.773 18.75 0.973 1 93.31 208 VAL B C 1
ATOM 3525 O O . VAL B 1 208 ? -14.656 17.891 0.866 1 93.31 208 VAL B O 1
ATOM 3528 N N . ASP B 1 209 ? -13.555 19.531 0.033 1 89.19 209 ASP B N 1
ATOM 3529 C CA . ASP B 1 209 ? -14.328 19.594 -1.2 1 89.19 209 ASP B CA 1
ATOM 3530 C C . ASP B 1 209 ? -13.711 18.734 -2.295 1 89.19 209 ASP B C 1
ATOM 3532 O O . ASP B 1 209 ? -13.898 19 -3.484 1 89.19 209 ASP B O 1
ATOM 3536 N N . ARG B 1 210 ? -12.992 17.828 -1.948 1 88.25 210 ARG B N 1
ATOM 3537 C CA . ARG B 1 210 ? -12.367 16.922 -2.902 1 88.25 210 ARG B CA 1
ATOM 3538 C C . ARG B 1 210 ? -12.633 15.469 -2.531 1 88.25 210 ARG B C 1
ATOM 3540 O O . ARG B 1 210 ? -12.742 15.133 -1.349 1 88.25 210 ARG B O 1
ATOM 3547 N N . GLN B 1 211 ? -12.867 14.781 -3.605 1 83.62 211 GLN B N 1
ATOM 3548 C CA . GLN B 1 211 ? -12.984 13.352 -3.367 1 83.62 211 GLN B CA 1
ATOM 3549 C C . GLN B 1 211 ? -11.633 12.742 -3.014 1 83.62 211 GLN B C 1
ATOM 3551 O O . GLN B 1 211 ? -10.664 12.891 -3.758 1 83.62 211 GLN B O 1
ATOM 3556 N N . LEU B 1 212 ? -11.594 12.156 -1.809 1 87.38 212 LEU B N 1
ATOM 3557 C CA . LEU B 1 212 ? -10.398 11.438 -1.384 1 87.38 212 LEU B CA 1
ATOM 3558 C C . LEU B 1 212 ? -10.547 9.938 -1.625 1 87.38 212 LEU B C 1
ATOM 3560 O O . LEU B 1 212 ? -11.234 9.25 -0.874 1 87.38 212 LEU B O 1
ATOM 3564 N N . LYS B 1 213 ? -9.906 9.422 -2.645 1 81.31 213 LYS B N 1
ATOM 3565 C CA . LYS B 1 213 ? -10 8.016 -3.027 1 81.31 213 LYS B CA 1
ATOM 3566 C C . LYS B 1 213 ? -9.555 7.105 -1.889 1 81.31 213 LYS B C 1
ATOM 3568 O O . LYS B 1 213 ? -10.141 6.043 -1.669 1 81.31 213 LYS B O 1
ATOM 3573 N N . SER B 1 214 ? -8.562 7.516 -1.242 1 85.69 214 SER B N 1
ATOM 3574 C CA . SER B 1 214 ? -8.023 6.73 -0.136 1 85.69 214 SER B CA 1
ATOM 3575 C C . SER B 1 214 ? -9.055 6.566 0.975 1 85.69 214 SER B C 1
ATOM 3577 O O . SER B 1 214 ? -9.109 5.527 1.633 1 85.69 214 SER B O 1
ATOM 3579 N N . LEU B 1 215 ? -9.836 7.633 1.134 1 85.75 215 LEU B N 1
ATOM 3580 C CA . LEU B 1 215 ? -10.867 7.574 2.166 1 85.75 215 LEU B CA 1
ATOM 3581 C C . LEU B 1 215 ? -11.93 6.539 1.817 1 85.75 215 LEU B C 1
ATOM 3583 O O . LEU B 1 215 ? -12.43 5.836 2.697 1 85.75 215 LEU B O 1
ATOM 3587 N N . GLU B 1 216 ? -12.281 6.492 0.644 1 83.69 216 GLU B N 1
ATOM 3588 C CA . GLU B 1 216 ? -13.273 5.516 0.198 1 83.69 216 GLU B CA 1
ATOM 3589 C C . GLU B 1 216 ? -12.805 4.09 0.483 1 83.69 216 GLU B C 1
ATOM 3591 O O . GLU B 1 216 ? -13.586 3.258 0.946 1 83.69 216 GLU B O 1
ATOM 3596 N N . ILE B 1 217 ? -11.594 3.891 0.239 1 84.44 217 ILE B N 1
ATOM 3597 C CA . ILE B 1 217 ? -11.008 2.576 0.476 1 84.44 217 ILE B CA 1
ATOM 3598 C C . ILE B 1 217 ? -10.922 2.314 1.978 1 84.44 217 ILE B C 1
ATOM 3600 O O . ILE B 1 217 ? -11.289 1.234 2.447 1 84.44 217 ILE B O 1
ATOM 3604 N N . LEU B 1 218 ? -10.5 3.301 2.67 1 88.06 218 LEU B N 1
ATOM 3605 C CA . LEU B 1 218 ? -10.297 3.186 4.109 1 88.06 218 LEU B CA 1
ATOM 3606 C C . LEU B 1 218 ? -11.617 2.904 4.824 1 88.06 218 LEU B C 1
ATOM 3608 O O . LEU B 1 218 ? -11.656 2.129 5.781 1 88.06 218 LEU B O 1
ATOM 3612 N N . SER B 1 219 ? -12.703 3.568 4.445 1 85.56 219 SER B N 1
ATOM 3613 C CA . SER B 1 219 ? -14.008 3.396 5.078 1 85.56 219 SER B CA 1
ATOM 3614 C C . SER B 1 219 ? -14.438 1.935 5.055 1 85.56 219 SER B C 1
ATOM 3616 O O . SER B 1 219 ? -15.086 1.459 5.996 1 85.56 219 SER B O 1
ATOM 3618 N N . THR B 1 220 ? -14.016 1.312 4.152 1 75.88 220 THR B N 1
ATOM 3619 C CA . THR B 1 220 ? -14.336 -0.106 4.035 1 75.88 220 THR B CA 1
ATOM 3620 C C . THR B 1 220 ? -13.484 -0.936 4.992 1 75.88 220 THR B C 1
ATOM 3622 O O . THR B 1 220 ? -13.977 -1.878 5.613 1 75.88 220 THR B O 1
ATOM 3625 N N . VAL B 1 221 ? -12.258 -0.629 5.059 1 79.25 221 VAL B N 1
ATOM 3626 C CA . VAL B 1 221 ? -11.344 -1.292 5.984 1 79.25 221 VAL B CA 1
ATOM 3627 C C . VAL B 1 221 ? -11.891 -1.192 7.406 1 79.25 221 VAL B C 1
ATOM 3629 O O . VAL B 1 221 ? -11.859 -2.166 8.164 1 79.25 221 VAL B O 1
ATOM 3632 N N . GLU B 1 222 ? -12.398 -0.033 7.695 1 83.19 222 GLU B N 1
ATOM 3633 C CA . GLU B 1 222 ? -12.883 0.217 9.047 1 83.19 222 GLU B CA 1
ATOM 3634 C C . GLU B 1 222 ? -14.195 -0.517 9.305 1 83.19 222 GLU B C 1
ATOM 3636 O O . GLU B 1 222 ? -14.5 -0.871 10.445 1 83.19 222 GLU B O 1
ATOM 3641 N N . ARG B 1 223 ? -15.031 -0.755 8.258 1 71.25 223 ARG B N 1
ATOM 3642 C CA . ARG B 1 223 ? -16.297 -1.47 8.414 1 71.25 223 ARG B CA 1
ATOM 3643 C C . ARG B 1 223 ? -16.047 -2.951 8.688 1 71.25 223 ARG B C 1
ATOM 3645 O O . ARG B 1 223 ? -16.812 -3.582 9.422 1 71.25 223 ARG B O 1
ATOM 3652 N N . GLU B 1 224 ? -15.117 -3.426 8.055 1 59.81 224 GLU B N 1
ATOM 3653 C CA . GLU B 1 224 ? -14.836 -4.852 8.211 1 59.81 224 GLU B CA 1
ATOM 3654 C C . GLU B 1 224 ? -14.141 -5.137 9.539 1 59.81 224 GLU B C 1
ATOM 3656 O O . GLU B 1 224 ? -14.203 -6.254 10.055 1 59.81 224 GLU B O 1
ATOM 3661 N N . LEU B 1 225 ? -13.469 -4.145 10.094 1 51.03 225 LEU B N 1
ATOM 3662 C CA . LEU B 1 225 ? -12.781 -4.332 11.359 1 51.03 225 LEU B CA 1
ATOM 3663 C C . LEU B 1 225 ? -13.742 -4.188 12.531 1 51.03 225 LEU B C 1
ATOM 3665 O O . LEU B 1 225 ? -13.398 -4.52 13.672 1 51.03 225 LEU B O 1
ATOM 3669 N N . ILE B 1 226 ? -14.953 -3.682 12.367 1 44.03 226 ILE B N 1
ATOM 3670 C CA . ILE B 1 226 ? -15.969 -3.643 13.406 1 44.03 226 ILE B CA 1
ATOM 3671 C C . ILE B 1 226 ? -16.781 -4.93 13.383 1 44.03 226 ILE B C 1
ATOM 3673 O O . ILE B 1 226 ? -17.219 -5.371 12.32 1 44.03 226 ILE B O 1
#

Secondary structure (DSSP, 8-state):
---------EEEEEEEEEEEEEETTTEEEEEEEETTTEEEEEEETTTTSTT-TTTTTSSTT-EEEEEEEE-SS-EEEEEEEEEE--THHHH-HHHHHHHHHHHHHHHHH--BTS--HHHHHHHHHHHHHHT-TTS-HHHHHHHHHHHHHHHTT----SPPSS---HHHHHHHHHHHHS-GGGTT-----HHHHHHHHHHHHHHHHHH--S--HHHHHHHHHHHHH-/---------EEEEEEEEEEEEEETTTEEEEEEEETTTEEEEEEETTTTSTT-TTTTTSSTT-EEEEEEEE-SS-EEEEEEEEEE--THHHH-HHHHHHHHHHHHHHHHH--BTS--HHHHHHHHHHHHHHT-TTS-HHHHHHHHHHHHHHHTT----SPPSS---HHHHHHHHHHHHS-GGGTT-----HHHHHHHHHHHHHHHHHH--S--HHHHHHHHHHHHH-

Radius of gyration: 24.43 Å; Cα contacts (8 Å, |Δi|>4): 777; chains: 2; bounding box: 74×69×52 Å

Foldseek 3Di:
DCPPCPPQQKDKWWWFWLAWDDDDDQKIWTWTATQQWWIFTAIEPNCNPVPDQNPLQRHGGFTFMFMWRDDPRHTYTDHTDTPDSLCVLVVDVLLVLLLNLLSVVLVQLIDGRDRCPQLRLLSVVLNVLSVDPVDDNLLSSLLNLQLSCLVSVNRPADDPDPPQDVQLNVLSVCSNDPDSVCNNPDDDDPRSSVVSSVVSVVVCVVPPPDDDPSVVVNVVVVVVVD/DCPPCPPQQKDKWWWFWLAWDDDDDQKIWTWTATQQWWIFTAIEPNCRPVPDQNPLQRHGGFTFMFMWRDDPRHTYTDHTDTPDSLCVLVVDVLLVLLLNLLSVVLVQLIDGRDRCPQLRLLSVVLNVLSVDPVDDSLLSSLLNLQLSCLVSVNRPADDPDPPQDVQLNVLSVCSNDPDSVCNNPDDDDPRSSVVSSVVSVVVCVVPPPDDDPSVVVNVVVVVVVD

Solvent-accessible surface area (backbone atoms only — not comparable to full-atom values): 25177 Å² total; per-residue (Å²): 133,83,76,69,78,78,72,79,48,62,47,76,37,45,35,34,26,53,40,54,43,84,37,85,94,33,24,29,41,30,33,31,46,18,51,76,50,6,35,45,60,27,36,30,71,44,25,67,34,83,88,29,91,45,35,84,66,62,36,50,54,23,24,31,37,39,34,26,41,57,55,95,88,44,33,31,51,76,45,75,51,73,76,39,62,56,64,62,46,70,69,33,69,70,45,26,34,55,48,49,29,53,37,53,53,49,56,69,73,51,44,62,77,32,82,32,43,68,59,50,50,49,49,52,53,46,53,54,47,62,72,36,87,88,47,59,57,68,55,50,51,42,49,49,54,52,35,49,29,47,75,71,70,66,55,85,69,83,80,76,94,71,82,72,55,69,66,37,52,53,50,50,50,45,51,69,66,49,55,77,92,57,57,86,71,79,86,68,55,72,66,40,44,52,50,44,51,51,50,46,49,54,49,44,69,72,72,47,92,61,89,54,68,43,48,62,37,34,55,42,48,56,55,68,72,99,131,85,77,70,79,81,73,79,50,63,46,76,38,44,35,34,26,53,39,53,41,83,37,86,92,32,24,28,39,30,32,31,44,18,51,76,49,5,34,43,62,27,34,30,72,45,26,67,34,84,87,31,92,45,35,84,65,61,37,52,53,22,24,30,38,37,34,27,39,58,55,97,88,44,33,33,50,76,45,76,50,72,75,38,59,55,63,61,45,70,68,34,71,69,46,25,35,55,49,49,30,53,37,52,51,48,56,68,72,51,46,63,76,30,82,32,44,67,61,49,51,49,48,51,52,44,53,53,47,61,71,36,86,88,47,60,59,68,56,50,50,42,48,49,57,53,36,51,29,47,75,70,70,65,55,85,68,82,78,75,95,72,81,72,54,68,67,37,52,53,49,49,50,44,50,69,67,48,56,78,91,58,57,86,74,78,85,68,55,73,66,40,43,52,51,45,50,51,50,47,49,55,50,43,67,70,70,48,93,59,89,54,68,42,48,62,37,35,56,42,47,56,54,70,72,100

Organism: Butyrivibrio fibrisolvens (NCBI:txid831)

pLDDT: mean 90.55, std 12.42, range [24.14, 98.62]

Nearest PDB structures (foldseek):
  1u5k-assembly1_A  TM=7.647E-01  e=4.713E-10  Deinococcus radiodurans R1 = ATCC 13939 = DSM 20539
  3q8d-assembly1_A  TM=7.567E-01  e=5.156E-09  Escherichia coli
  4jcv-assembly1_E  TM=6.536E-01  e=6.766E-09  Deinococcus radiodurans R1 = ATCC 13939 = DSM 20539
  1iyj-assembly2_D  TM=4.317E-01  e=4.195E-01  Rattus norvegicus
  1u5k-assembly1_A  TM=7.649E-01  e=7.268E-10  Deinococcus radiodurans R1 = ATCC 13939 = DSM 20539

InterPro domains:
  IPR003717 Recombination protein O, RecO [MF_00201] (9-221)
  IPR003717 Recombination protein O, RecO [PF02565] (91-156)
  IPR003717 Recombination protein O, RecO [PTHR33991] (14-158)
  IPR003717 Recombination protein O, RecO [TIGR00613] (12-158)
  IPR012340 Nucleic acid-binding, OB-fold [G3DSA:2.40.50.140] (12-85)
  IPR012340 Nucleic acid-binding, OB-fold [SSF50249] (11-86)
  IPR022572 DNA replication/recombination mediator RecO, N-terminal [PF11967] (12-86)
  IPR037278 ARFGAP/RecO-like zinc finger [SSF57863] (89-210)